Protein AF-A0AAV9NRH3-F1 (afdb_monomer)

Sequence (395 aa):
MTDCVTSPRISIEVETTGNYTDRILYLYDQIPALWTMLTPRFRRDDIIHQTWYDGLRNPERGVWEHVMIFQYVDMRNANESHEQNASTQETTISIGILYMENAPEYNLTMSEIDSQDWIFGIGRASQAYYSKVECDIRRNRPEDNNLWEAYPQIRTNCNLAREMDAYWSVTAIVPADGSGEKFAINMPSSEDLLRFYQSYMIAKDTYYPLPSTKQTSVRLSTVELSIAFIVVCGLILLVVIYGLLHWVLMRWKYRESLQSIPGTKVDWVLQSIQESRTVSTTQVESQNQLETRIFPLAQVLESRRELWLGANYTAKQNAIAEAFGRVYSANPTSVNEKTPNTEAVDQGAQNTELSISASQAEQPGPGGTSSHPPSEERQQPSKSKPAVSVSIPDI

Solvent-accessible surface area (backbone atoms only — not comparable to full-atom values): 24918 Å² total; per-residue (Å²): 108,78,49,72,51,68,40,70,84,40,79,48,87,42,53,28,59,48,38,72,86,45,89,87,54,28,66,45,56,21,26,51,53,62,58,70,74,44,59,76,89,73,74,46,94,82,45,53,77,39,73,30,73,43,47,41,74,34,77,93,77,42,21,26,53,35,34,41,36,26,35,34,36,43,44,56,64,77,84,66,76,74,73,73,64,70,46,73,45,66,37,39,39,38,44,37,38,41,40,35,27,46,27,32,28,40,89,72,59,85,89,56,65,88,61,85,80,72,64,47,15,66,40,58,31,79,42,31,37,36,22,29,30,36,34,43,33,64,44,76,46,73,71,72,93,51,92,82,46,53,81,85,67,43,88,66,83,75,54,60,18,48,54,50,38,70,73,65,31,48,64,78,68,56,68,91,77,71,77,76,67,84,73,80,80,80,74,73,49,23,64,51,53,52,49,49,50,53,52,51,52,50,52,55,47,63,69,48,88,64,89,72,91,70,88,78,85,71,85,64,81,64,70,73,73,45,67,65,56,55,53,51,55,50,51,54,50,50,52,52,50,50,51,50,51,51,50,52,50,49,52,61,77,40,45,75,72,51,67,77,49,64,88,44,77,64,45,49,51,52,50,50,54,55,56,55,56,63,54,61,75,76,44,76,86,65,76,83,78,75,90,85,75,69,81,70,60,62,64,58,55,57,60,54,52,58,59,55,56,55,55,54,55,52,55,53,51,52,54,50,54,51,57,56,52,60,74,77,61,80,71,81,81,82,79,90,75,86,84,79,91,82,85,89,84,81,89,82,89,78,88,85,81,88,83,89,82,90,79,90,82,81,86,81,85,81,90,82,79,94,75,90,82,80,93,77,88,79,82,80,81,90,77,84,83,82,87,82,86,83,84,80,80,93,128

Secondary structure (DSSP, 8-state):
--EEEE---EE---EEE-----SSSHHHHH-THHHHHS-GGG-STTSEEEEEEEEEEETTTTEEEEEEEEEEEEE--GGGSS--S--EEEEEEEEEEEEEEEEEBP---GGGTT-TT--B-EEE-SEEEEEEEEEEEEEEPPS---TTPPTTS-SS---HHHHHHHHH-HHHHS-TT---------PPPHHHHHHHHHHHHHHHHHHS------------------HHHHHHHHHHHHHHHHHHHHHHHHHHHTHHHHTTS--SHHHHHHHHHHHHHHHTTT-SSSTTS-SSSSTTHHHHHHHHHHHHHHHHHHHHHHHHHHHHHHHS---PPPP-------------------------------------------PPP--PPPP---PPPP-

Radius of gyration: 39.51 Å; Cα contacts (8 Å, |Δi|>4): 387; chains: 1; bounding box: 75×74×140 Å

Structure (mmCIF, N/CA/C/O backbone):
data_AF-A0AAV9NRH3-F1
#
_entry.id   AF-A0AAV9NRH3-F1
#
loop_
_atom_site.group_PDB
_atom_site.id
_atom_site.type_symbol
_atom_site.label_atom_id
_atom_site.label_alt_id
_atom_site.label_comp_id
_atom_site.label_asym_id
_atom_site.label_entity_id
_atom_site.label_seq_id
_atom_site.pdbx_PDB_ins_code
_atom_site.Cartn_x
_atom_site.Cartn_y
_atom_site.Cartn_z
_atom_site.occupancy
_atom_site.B_iso_or_equiv
_atom_site.auth_seq_id
_atom_site.auth_comp_id
_atom_site.auth_asym_id
_atom_site.auth_atom_id
_atom_site.pdbx_PDB_model_num
ATOM 1 N N . MET A 1 1 ? -18.155 1.350 1.332 1.00 70.25 1 MET A N 1
ATOM 2 C CA . MET A 1 1 ? -17.339 0.410 0.542 1.00 70.25 1 MET A CA 1
ATOM 3 C C . MET A 1 1 ? -18.224 -0.791 0.339 1.00 70.25 1 MET A C 1
ATOM 5 O O . MET A 1 1 ? -18.595 -1.399 1.335 1.00 70.25 1 MET A O 1
ATOM 9 N N . THR A 1 2 ? -18.740 -0.962 -0.872 1.00 72.38 2 THR A N 1
ATOM 10 C CA . THR A 1 2 ? -19.860 -1.882 -1.111 1.00 72.38 2 THR A CA 1
ATOM 11 C C . THR A 1 2 ? -19.379 -3.202 -1.674 1.00 72.38 2 THR A C 1
ATOM 13 O O . THR A 1 2 ? -19.788 -4.226 -1.145 1.00 72.38 2 THR A O 1
ATOM 16 N N . ASP A 1 3 ? -18.430 -3.171 -2.611 1.00 90.06 3 ASP A N 1
ATOM 17 C CA . ASP A 1 3 ? -17.887 -4.368 -3.246 1.00 90.06 3 ASP A CA 1
ATOM 18 C C . ASP A 1 3 ? -16.380 -4.207 -3.454 1.00 90.06 3 ASP A C 1
ATOM 20 O O . ASP A 1 3 ? -15.925 -3.195 -3.985 1.00 90.06 3 ASP A O 1
ATOM 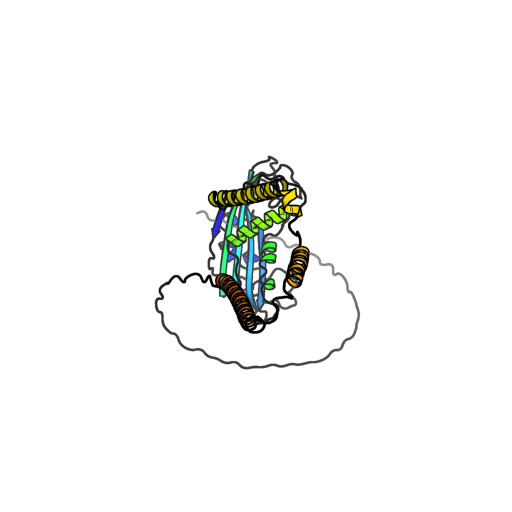24 N N . CYS A 1 4 ? -15.606 -5.189 -2.992 1.00 95.12 4 CYS A N 1
ATOM 25 C CA . CYS A 1 4 ? -14.161 -5.255 -3.176 1.00 95.12 4 CYS A CA 1
ATOM 26 C C . CYS A 1 4 ? -13.781 -6.618 -3.745 1.00 95.12 4 CYS A C 1
ATOM 28 O O . CYS A 1 4 ? -14.213 -7.649 -3.230 1.00 95.12 4 CYS A O 1
ATOM 30 N N . VAL A 1 5 ? -12.935 -6.616 -4.768 1.00 96.69 5 VAL A N 1
ATOM 31 C CA . VAL A 1 5 ? -12.349 -7.808 -5.376 1.00 96.69 5 VAL A CA 1
ATOM 32 C C . VAL A 1 5 ? -10.863 -7.812 -5.055 1.00 96.69 5 VAL A C 1
ATOM 34 O O . VAL A 1 5 ? -10.118 -6.934 -5.489 1.00 96.69 5 VAL A O 1
ATOM 37 N N . THR A 1 6 ? -10.432 -8.795 -4.274 1.00 96.12 6 THR A N 1
ATOM 38 C CA . THR A 1 6 ? -9.026 -9.021 -3.941 1.00 96.12 6 THR A CA 1
ATOM 39 C C . THR A 1 6 ? -8.412 -10.028 -4.908 1.00 96.12 6 THR A C 1
ATOM 41 O O . THR A 1 6 ? -9.061 -10.994 -5.312 1.00 96.12 6 THR A O 1
ATOM 44 N N . SER A 1 7 ? -7.153 -9.819 -5.287 1.00 95.94 7 SER A N 1
ATOM 45 C CA . SER A 1 7 ? -6.359 -10.842 -5.963 1.00 95.94 7 SER A CA 1
ATOM 46 C C . SER A 1 7 ? -5.451 -11.534 -4.950 1.00 95.94 7 SER A C 1
ATOM 48 O O . SER A 1 7 ? -4.848 -10.850 -4.119 1.00 95.94 7 SER A O 1
ATOM 50 N N . PRO A 1 8 ? -5.265 -12.863 -5.034 1.00 95.50 8 PRO A N 1
ATOM 51 C CA . PRO A 1 8 ? -4.170 -13.496 -4.316 1.00 95.50 8 PRO A CA 1
ATOM 52 C C . PRO A 1 8 ? -2.827 -12.939 -4.813 1.00 95.50 8 PRO A C 1
ATOM 54 O O . PRO A 1 8 ? -2.765 -12.182 -5.789 1.00 95.50 8 PRO A O 1
ATOM 57 N N . ARG A 1 9 ? -1.741 -13.350 -4.158 1.00 95.75 9 ARG A N 1
ATOM 58 C CA . ARG A 1 9 ? -0.387 -13.113 -4.659 1.00 95.75 9 ARG A CA 1
ATOM 59 C C . ARG A 1 9 ? -0.205 -13.870 -5.975 1.00 95.75 9 ARG A C 1
ATOM 61 O O . ARG A 1 9 ? -0.272 -15.098 -5.994 1.00 95.75 9 ARG A O 1
ATOM 68 N N . ILE A 1 10 ? 0.031 -13.141 -7.059 1.00 97.12 10 ILE A N 1
ATOM 69 C CA . ILE A 1 10 ? 0.198 -13.690 -8.407 1.00 97.12 10 ILE A CA 1
ATOM 70 C C . ILE A 1 10 ? 1.646 -13.471 -8.839 1.00 97.12 10 ILE A C 1
ATOM 72 O O . ILE A 1 10 ? 2.161 -12.359 -8.743 1.00 97.12 10 ILE A O 1
ATOM 76 N N . SER A 1 11 ? 2.312 -14.533 -9.294 1.00 97.31 11 SER A N 1
ATOM 77 C CA . SER A 1 11 ? 3.641 -14.423 -9.902 1.00 97.31 11 SER A CA 1
ATOM 78 C C . SER A 1 11 ? 3.524 -13.854 -11.313 1.00 97.31 11 SER A C 1
ATOM 80 O O . SER A 1 11 ? 2.602 -14.201 -12.052 1.00 97.31 11 SER A O 1
ATOM 82 N N . ILE A 1 12 ? 4.445 -12.965 -11.671 1.00 97.69 12 ILE A N 1
ATOM 83 C CA . ILE A 1 12 ? 4.476 -12.296 -12.969 1.00 97.69 12 ILE A CA 1
ATOM 84 C C . ILE A 1 12 ? 5.923 -12.176 -13.443 1.00 97.69 12 ILE A C 1
ATOM 86 O O . ILE A 1 12 ? 6.841 -12.018 -12.641 1.00 97.69 12 ILE A O 1
ATOM 90 N N . GLU A 1 13 ? 6.134 -12.251 -14.753 1.00 98.12 13 GLU A N 1
ATOM 91 C CA . GLU A 1 13 ? 7.421 -11.906 -15.350 1.00 98.12 13 GLU A CA 1
ATOM 92 C C . GLU A 1 13 ? 7.475 -10.397 -15.572 1.00 98.12 13 GLU A C 1
ATOM 94 O O . GLU A 1 13 ? 6.579 -9.827 -16.197 1.00 98.12 13 GLU A O 1
ATOM 99 N N . VAL A 1 14 ? 8.515 -9.746 -15.052 1.00 98.00 14 VAL A N 1
ATOM 100 C CA . VAL A 1 14 ? 8.681 -8.298 -15.184 1.00 98.00 14 VAL A CA 1
ATOM 101 C C . VAL A 1 14 ? 9.993 -7.989 -15.875 1.00 98.00 14 VAL A C 1
ATOM 103 O O . VAL A 1 14 ? 11.062 -8.412 -15.434 1.00 98.00 14 VAL A O 1
ATOM 106 N N . GLU A 1 15 ? 9.887 -7.225 -16.954 1.00 97.94 15 GLU A N 1
ATOM 107 C CA . GLU A 1 15 ? 11.004 -6.653 -17.687 1.00 97.94 15 GLU A CA 1
ATOM 108 C C . GLU A 1 15 ? 10.935 -5.131 -17.571 1.00 97.94 15 GLU A C 1
ATOM 110 O O . GLU A 1 15 ? 9.893 -4.520 -17.829 1.00 97.94 15 GLU A O 1
ATOM 115 N N . THR A 1 16 ? 12.037 -4.536 -17.129 1.00 96.50 16 THR A N 1
ATOM 116 C CA . THR A 1 16 ? 12.234 -3.098 -17.045 1.00 96.50 16 THR A CA 1
ATOM 117 C C . THR A 1 16 ? 12.819 -2.605 -18.368 1.00 96.50 16 THR A C 1
ATOM 119 O O . THR A 1 16 ? 13.763 -3.184 -18.909 1.00 96.50 16 THR A O 1
ATOM 122 N N . THR A 1 17 ? 12.248 -1.545 -18.930 1.00 94.94 17 THR A N 1
ATOM 123 C CA . THR A 1 17 ? 12.582 -1.059 -20.282 1.00 94.94 17 THR A CA 1
ATOM 124 C C . THR A 1 17 ? 13.660 0.017 -20.286 1.00 94.94 17 THR A C 1
ATOM 126 O O . THR A 1 17 ? 14.211 0.311 -21.345 1.00 94.94 17 THR A O 1
ATOM 129 N N . GLY A 1 18 ? 13.915 0.652 -19.136 1.00 87.44 18 GLY A N 1
ATOM 130 C CA . GLY A 1 18 ? 14.718 1.874 -19.051 1.00 87.44 18 GLY A CA 1
ATOM 131 C C . GLY A 1 18 ? 14.172 3.024 -19.910 1.00 87.44 18 GLY A C 1
ATOM 132 O O . GLY A 1 18 ? 14.940 3.880 -20.336 1.00 87.44 18 GLY A O 1
ATOM 133 N N . ASN A 1 19 ? 12.874 3.028 -20.235 1.00 89.44 19 ASN A N 1
ATOM 134 C CA . ASN A 1 19 ? 12.258 4.125 -20.973 1.00 89.44 19 ASN A CA 1
ATOM 135 C C . ASN A 1 19 ? 11.773 5.222 -20.012 1.00 89.44 19 ASN A C 1
ATOM 137 O O . ASN A 1 19 ? 11.006 4.946 -19.094 1.00 89.44 19 ASN A O 1
ATOM 141 N N . TYR A 1 20 ? 12.185 6.469 -20.252 1.00 84.44 20 TYR A N 1
ATOM 142 C CA . TYR A 1 20 ? 11.924 7.622 -19.375 1.00 84.44 20 TYR A CA 1
ATOM 143 C C . TYR A 1 20 ? 11.203 8.768 -20.098 1.00 84.44 20 TYR A C 1
ATOM 145 O O . TYR A 1 20 ? 11.418 9.943 -19.799 1.00 84.44 20 TYR A O 1
ATOM 153 N N . THR A 1 21 ? 10.411 8.440 -21.119 1.00 81.31 21 THR A N 1
ATOM 154 C CA . THR A 1 21 ? 9.789 9.428 -22.006 1.00 81.31 21 THR A CA 1
ATOM 155 C C . THR A 1 21 ? 8.721 10.285 -21.334 1.00 81.31 21 THR A C 1
ATOM 157 O O . THR A 1 21 ? 8.675 11.489 -21.596 1.00 81.31 21 THR A O 1
ATOM 160 N N . ASP A 1 22 ? 7.877 9.704 -20.480 1.00 75.44 22 ASP A N 1
ATOM 161 C CA . ASP A 1 22 ? 6.809 10.429 -19.791 1.00 75.44 22 ASP A CA 1
ATOM 162 C C . ASP A 1 22 ? 7.215 10.801 -18.360 1.00 75.44 22 ASP A C 1
ATOM 164 O O . ASP A 1 22 ? 7.543 9.936 -17.558 1.00 75.44 22 ASP A O 1
ATOM 168 N N . ARG A 1 23 ? 7.151 12.090 -18.005 1.00 70.56 23 ARG A N 1
ATOM 169 C CA . ARG A 1 23 ? 7.453 12.575 -16.645 1.00 70.56 23 ARG A CA 1
ATOM 170 C C . ARG A 1 23 ? 6.343 12.300 -15.632 1.00 70.56 23 ARG A C 1
ATOM 172 O O . ARG A 1 23 ? 6.597 12.361 -14.435 1.00 70.56 23 ARG A O 1
ATOM 179 N N . ILE A 1 24 ? 5.111 12.060 -16.077 1.00 68.75 24 ILE A N 1
ATOM 180 C CA . ILE A 1 24 ? 3.952 11.890 -15.189 1.00 68.75 24 ILE A CA 1
ATOM 181 C C . ILE A 1 24 ? 3.741 10.406 -14.870 1.00 68.75 24 ILE A C 1
ATOM 183 O O . ILE A 1 24 ? 3.451 10.060 -13.727 1.00 68.75 24 ILE A O 1
ATOM 187 N N . LEU A 1 25 ? 3.935 9.530 -15.859 1.00 75.94 25 LEU A N 1
ATOM 188 C CA . LEU A 1 25 ? 3.747 8.078 -15.747 1.00 75.94 25 LEU A CA 1
ATOM 189 C C . LEU A 1 25 ? 5.059 7.292 -15.905 1.00 75.94 25 LEU A C 1
ATOM 191 O O . LEU A 1 25 ? 5.037 6.125 -16.286 1.00 75.94 25 LEU A O 1
ATOM 195 N N . TYR A 1 26 ? 6.201 7.901 -15.573 1.00 81.81 26 TYR A N 1
ATOM 196 C CA . TYR A 1 26 ? 7.543 7.348 -15.809 1.00 81.81 26 TYR A CA 1
ATOM 197 C C . TYR A 1 26 ? 7.732 5.901 -15.322 1.00 81.81 26 TYR A C 1
ATOM 199 O O . TYR A 1 26 ? 8.426 5.122 -15.972 1.00 81.81 26 TYR A O 1
ATOM 207 N N . LEU A 1 27 ? 7.102 5.498 -14.211 1.00 91.38 27 LEU A N 1
ATOM 208 C CA . LEU A 1 27 ? 7.184 4.116 -13.722 1.00 91.38 27 LEU A CA 1
ATOM 209 C C . LEU A 1 27 ? 6.464 3.111 -14.628 1.00 91.38 27 LEU A C 1
ATOM 211 O O . LEU A 1 27 ? 6.911 1.974 -14.738 1.00 91.38 27 LEU A O 1
ATOM 215 N N . TYR A 1 28 ? 5.378 3.507 -15.285 1.00 93.12 28 TYR A N 1
ATOM 216 C CA . TYR A 1 28 ? 4.648 2.644 -16.210 1.00 93.12 28 TYR A CA 1
ATOM 217 C C . TYR A 1 28 ? 5.392 2.444 -17.535 1.00 93.12 28 TYR A C 1
ATOM 219 O O . TYR A 1 28 ? 5.326 1.356 -18.107 1.00 93.12 28 TYR A O 1
ATOM 227 N N . ASP A 1 29 ? 6.121 3.465 -17.994 1.00 91.56 29 ASP A N 1
ATOM 228 C CA . ASP A 1 29 ? 7.022 3.362 -19.148 1.00 91.56 29 ASP A CA 1
ATOM 229 C C . ASP A 1 29 ? 8.205 2.443 -18.826 1.00 91.56 29 ASP A C 1
ATOM 231 O O . ASP A 1 29 ? 8.520 1.545 -19.612 1.00 91.56 29 ASP A O 1
ATOM 235 N N . GLN A 1 30 ? 8.815 2.623 -17.646 1.00 92.88 30 GLN A N 1
ATOM 236 C CA . GLN A 1 30 ? 9.914 1.787 -17.155 1.00 92.88 30 GLN A CA 1
ATOM 237 C C . GLN A 1 30 ? 9.476 0.345 -16.906 1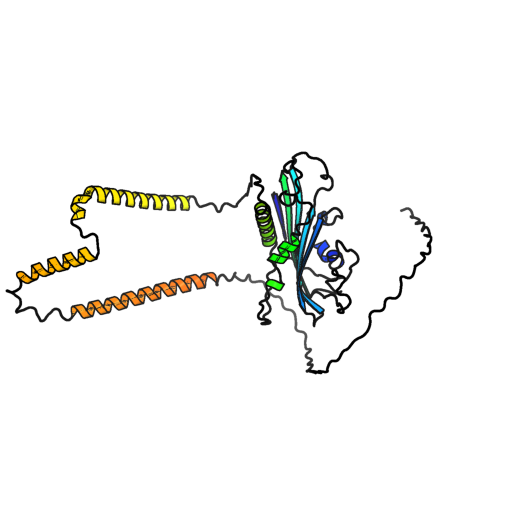.00 92.88 30 GLN A C 1
ATOM 239 O O . GLN A 1 30 ? 10.261 -0.569 -17.138 1.00 92.88 30 GLN A O 1
ATOM 244 N N . ILE A 1 31 ? 8.248 0.132 -16.427 1.00 96.31 31 ILE A N 1
ATOM 245 C CA . ILE A 1 31 ? 7.728 -1.175 -16.015 1.00 96.31 31 ILE A CA 1
ATOM 246 C C . ILE A 1 31 ? 6.344 -1.395 -16.642 1.00 96.31 31 ILE A C 1
ATOM 248 O O . ILE A 1 31 ? 5.315 -1.234 -15.972 1.00 96.31 31 ILE A O 1
ATOM 252 N N . PRO A 1 32 ? 6.280 -1.848 -17.908 1.00 96.19 32 PRO A N 1
ATOM 253 C CA . PRO A 1 32 ? 5.013 -2.084 -18.602 1.00 96.19 32 PRO A CA 1
ATOM 254 C C . PRO A 1 32 ? 4.092 -3.079 -17.881 1.00 96.19 32 PRO A C 1
ATOM 256 O O . PRO A 1 32 ? 2.868 -3.017 -18.016 1.00 96.19 32 PRO A O 1
ATOM 259 N N . ALA A 1 33 ? 4.655 -3.975 -17.062 1.00 96.62 33 ALA A N 1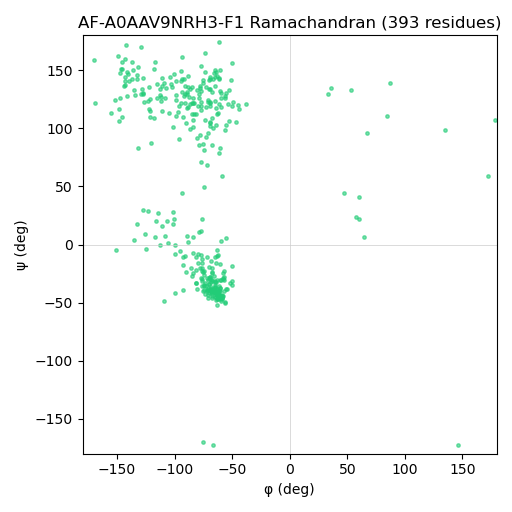
ATOM 260 C CA . ALA A 1 33 ? 3.890 -4.900 -16.232 1.00 96.62 33 ALA A CA 1
ATOM 261 C C . ALA A 1 33 ? 2.906 -4.184 -15.282 1.00 96.62 33 ALA A C 1
ATOM 263 O O . ALA A 1 33 ? 1.832 -4.728 -15.010 1.00 96.62 33 ALA A O 1
ATOM 264 N N . LEU A 1 34 ? 3.183 -2.945 -14.853 1.00 96.06 34 LEU A N 1
ATOM 265 C CA . LEU A 1 34 ? 2.260 -2.153 -14.029 1.00 96.06 34 LEU A CA 1
ATOM 266 C C . LEU A 1 34 ? 0.920 -1.884 -14.730 1.00 96.06 34 LEU A C 1
ATOM 268 O O . LEU A 1 34 ? -0.115 -1.817 -14.061 1.00 96.06 34 LEU A O 1
ATOM 272 N N . TRP A 1 35 ? 0.899 -1.787 -16.065 1.00 95.25 35 TRP A N 1
ATOM 273 C CA . TRP A 1 35 ? -0.349 -1.699 -16.829 1.00 95.25 35 TRP A CA 1
ATOM 274 C C . TRP A 1 35 ? -1.127 -3.009 -16.805 1.00 95.25 35 TRP A C 1
ATOM 276 O O . TRP A 1 35 ? -2.355 -3.006 -16.720 1.00 95.25 35 TRP A O 1
ATOM 286 N N . THR A 1 36 ? -0.423 -4.139 -16.867 1.00 94.81 36 THR A N 1
ATOM 287 C CA . THR A 1 36 ? -1.050 -5.468 -16.895 1.00 94.81 36 THR A CA 1
ATOM 288 C C . THR A 1 36 ? -1.748 -5.804 -15.579 1.00 94.81 36 THR A C 1
ATOM 290 O O . THR A 1 36 ? -2.795 -6.451 -15.597 1.00 94.81 36 THR A O 1
ATOM 293 N N . MET A 1 37 ? -1.236 -5.281 -14.459 1.00 95.06 37 MET A N 1
ATOM 294 C CA . MET A 1 37 ? -1.850 -5.412 -13.136 1.00 95.06 37 MET A CA 1
ATOM 295 C C . MET A 1 37 ? -3.210 -4.716 -13.055 1.00 95.06 37 MET A C 1
ATOM 297 O O . MET A 1 37 ? -4.108 -5.187 -12.357 1.00 95.06 37 MET A O 1
ATOM 301 N N . LEU A 1 38 ? -3.399 -3.616 -13.783 1.00 94.88 38 LEU A N 1
ATOM 302 C CA . LEU A 1 38 ? -4.649 -2.867 -13.787 1.00 94.88 38 LEU A CA 1
ATOM 303 C C . LEU A 1 38 ? -5.704 -3.549 -14.660 1.00 94.88 38 LEU A C 1
ATOM 305 O O . LEU A 1 38 ? -5.435 -3.939 -15.800 1.00 94.88 38 LEU A O 1
ATOM 309 N N . THR A 1 39 ? -6.935 -3.646 -14.152 1.00 95.06 39 THR A N 1
ATOM 310 C CA . THR A 1 39 ? -8.087 -4.015 -14.990 1.00 95.06 39 THR A CA 1
ATOM 311 C C . THR A 1 39 ? -8.260 -2.961 -16.092 1.00 95.06 39 THR A C 1
ATOM 313 O O . THR A 1 39 ? -8.050 -1.781 -15.811 1.00 95.06 39 THR A O 1
ATOM 316 N N . PRO A 1 40 ? -8.660 -3.322 -17.330 1.00 94.50 40 PRO A N 1
ATOM 317 C CA . PRO A 1 40 ? -8.714 -2.384 -18.457 1.00 94.50 40 PRO A CA 1
ATOM 318 C C . PRO A 1 40 ? -9.447 -1.061 -18.188 1.00 94.50 40 PRO A C 1
ATOM 320 O O . PRO A 1 40 ? -9.038 -0.028 -18.709 1.00 94.50 40 PRO A O 1
ATOM 323 N N . ARG A 1 41 ? -10.471 -1.057 -17.320 1.00 91.75 41 ARG A N 1
ATOM 324 C CA . ARG A 1 41 ? -11.189 0.166 -16.907 1.00 91.75 41 ARG A CA 1
ATOM 325 C C . ARG A 1 41 ? -10.287 1.238 -16.277 1.00 91.75 41 ARG A C 1
ATOM 327 O O . ARG A 1 41 ? -10.576 2.419 -16.427 1.00 91.75 41 ARG A O 1
ATOM 334 N N . PHE A 1 42 ? -9.195 0.825 -15.631 1.00 90.81 42 PHE A N 1
ATOM 335 C CA . PHE A 1 42 ? -8.232 1.688 -14.944 1.00 90.81 42 PHE A CA 1
ATOM 336 C C . PHE A 1 42 ? -7.093 2.200 -15.841 1.00 90.81 42 PHE A C 1
ATOM 338 O O . PHE A 1 42 ? -6.199 2.868 -15.340 1.00 90.81 42 PHE A O 1
ATOM 345 N N . ARG A 1 43 ? -7.079 1.877 -17.141 1.00 90.50 43 ARG A N 1
ATOM 346 C CA . ARG A 1 43 ? -5.990 2.236 -18.075 1.00 90.50 43 ARG A CA 1
ATOM 347 C C . ARG A 1 43 ? -6.326 3.431 -18.972 1.00 90.50 43 ARG A C 1
ATOM 349 O O . ARG A 1 43 ? -5.899 3.475 -20.119 1.00 90.50 43 ARG A O 1
ATOM 356 N N . ARG A 1 44 ? -7.188 4.329 -18.503 1.00 85.69 44 ARG A N 1
ATOM 357 C CA . ARG A 1 44 ? -7.641 5.496 -19.268 1.00 85.69 44 ARG A CA 1
ATOM 358 C C . ARG A 1 44 ? -6.868 6.731 -18.817 1.00 85.69 44 ARG A C 1
ATOM 360 O O . ARG A 1 44 ? -6.576 6.863 -17.634 1.00 85.69 44 ARG A O 1
ATOM 367 N N . ASP A 1 45 ? -6.608 7.646 -19.744 1.00 75.56 45 ASP A N 1
ATOM 368 C CA . ASP A 1 45 ? -5.800 8.848 -19.492 1.00 75.56 45 ASP A CA 1
ATOM 369 C C . ASP A 1 45 ? -6.480 9.863 -18.548 1.00 75.56 45 ASP A C 1
ATOM 371 O O . ASP A 1 45 ? -5.835 10.774 -18.037 1.00 75.56 45 ASP A O 1
ATOM 375 N N . ASP A 1 46 ? -7.788 9.722 -18.300 1.00 77.62 46 ASP A N 1
ATOM 376 C CA . ASP A 1 46 ? -8.579 10.588 -17.414 1.00 77.62 46 ASP A CA 1
ATOM 377 C C . ASP A 1 46 ? -8.505 10.189 -15.929 1.00 77.62 46 ASP A C 1
ATOM 379 O O . ASP A 1 46 ? -9.226 10.737 -15.091 1.00 77.62 46 ASP A O 1
ATOM 383 N N . ILE A 1 47 ? -7.653 9.221 -15.592 1.00 82.56 47 ILE A N 1
ATOM 384 C CA . ILE A 1 47 ? -7.583 8.597 -14.273 1.00 82.56 47 ILE A CA 1
ATOM 385 C C . ILE A 1 47 ? -6.374 9.118 -13.498 1.00 82.56 47 ILE A C 1
ATOM 387 O O . ILE A 1 47 ? -5.302 9.364 -14.043 1.00 82.56 47 ILE A O 1
ATOM 391 N N . ILE A 1 48 ? -6.538 9.274 -12.184 1.00 83.00 48 ILE A N 1
ATOM 392 C CA . ILE A 1 48 ? -5.435 9.672 -11.311 1.00 83.00 48 ILE A CA 1
ATOM 393 C C . ILE A 1 48 ? -4.631 8.426 -10.950 1.00 83.00 48 ILE A C 1
ATOM 395 O O . ILE A 1 48 ? -5.109 7.569 -10.203 1.00 83.00 48 ILE A O 1
ATOM 399 N N . HIS A 1 49 ? -3.401 8.363 -11.450 1.00 88.44 49 HIS A N 1
ATOM 400 C CA . HIS A 1 49 ? -2.417 7.348 -11.098 1.00 88.44 49 HIS A CA 1
ATOM 401 C C . HIS A 1 49 ? -1.451 7.899 -10.051 1.00 88.44 49 HIS A C 1
ATOM 403 O O . HIS A 1 49 ? -0.876 8.973 -10.213 1.00 88.44 49 HIS A O 1
ATOM 409 N N . GLN A 1 50 ? -1.268 7.156 -8.966 1.00 90.44 50 GLN A N 1
ATOM 410 C CA . GLN A 1 50 ? -0.253 7.418 -7.958 1.00 90.44 50 GLN A CA 1
ATOM 411 C C . GLN A 1 50 ? 0.611 6.178 -7.823 1.00 90.44 50 GLN A C 1
ATOM 413 O O . GLN A 1 50 ? 0.115 5.091 -7.527 1.00 90.44 50 GLN A O 1
ATOM 418 N N . THR A 1 51 ? 1.908 6.349 -8.009 1.00 91.69 51 THR A N 1
ATOM 419 C CA . THR A 1 51 ? 2.891 5.287 -7.828 1.00 91.69 51 THR A CA 1
ATOM 420 C C . THR A 1 51 ? 3.984 5.768 -6.899 1.00 91.69 51 THR A C 1
ATOM 422 O O . THR A 1 51 ? 4.366 6.937 -6.934 1.00 91.69 51 THR A O 1
ATOM 425 N N . TRP A 1 52 ? 4.473 4.871 -6.058 1.00 92.75 52 TRP A N 1
ATOM 426 C CA . TRP A 1 52 ? 5.620 5.117 -5.199 1.00 92.75 52 TRP A CA 1
ATOM 427 C C . TRP A 1 52 ? 6.417 3.830 -5.045 1.00 92.75 52 TRP A C 1
ATOM 429 O O . TRP A 1 52 ? 5.871 2.751 -5.267 1.00 92.75 52 TRP A O 1
ATOM 439 N N . TYR A 1 53 ? 7.694 3.931 -4.706 1.00 92.88 53 TYR A N 1
ATOM 440 C CA . TYR A 1 53 ? 8.568 2.776 -4.582 1.00 92.88 53 TYR A CA 1
ATOM 441 C C . TYR A 1 53 ? 9.596 2.982 -3.471 1.00 92.88 53 TYR A C 1
ATOM 443 O O . TYR A 1 53 ? 10.028 4.108 -3.229 1.00 92.88 53 TYR A O 1
ATOM 451 N N . ASP A 1 54 ? 10.014 1.876 -2.869 1.00 91.50 54 ASP A N 1
ATOM 452 C CA . ASP A 1 54 ? 11.158 1.784 -1.964 1.00 91.50 54 ASP A CA 1
ATOM 453 C C . ASP A 1 54 ? 11.813 0.416 -2.144 1.00 91.50 54 ASP A C 1
ATOM 455 O O . ASP A 1 54 ? 11.173 -0.572 -2.528 1.00 91.50 54 ASP A O 1
ATOM 459 N N . GLY A 1 55 ? 13.114 0.350 -1.900 1.00 91.38 55 GLY A N 1
ATOM 460 C CA . GLY A 1 55 ? 13.872 -0.858 -2.158 1.00 91.38 55 GLY A CA 1
ATOM 461 C C . GLY A 1 55 ? 15.286 -0.838 -1.608 1.00 91.38 55 GLY A C 1
ATOM 462 O O . GLY A 1 55 ? 15.890 0.207 -1.375 1.00 91.38 55 GLY A O 1
ATOM 463 N N . LEU A 1 56 ? 15.824 -2.040 -1.442 1.00 90.50 56 LEU A N 1
ATOM 464 C CA . LEU A 1 56 ? 17.215 -2.273 -1.102 1.00 90.50 56 LEU A CA 1
ATOM 465 C C . LEU A 1 56 ? 18.051 -2.306 -2.384 1.00 90.50 56 LEU A C 1
ATOM 467 O O . LEU A 1 56 ? 17.822 -3.130 -3.273 1.00 90.50 56 LEU A O 1
ATOM 471 N N . ARG A 1 57 ? 19.027 -1.405 -2.470 1.00 90.19 57 ARG A N 1
ATOM 472 C CA . ARG A 1 57 ? 19.949 -1.293 -3.606 1.00 90.19 57 ARG A CA 1
ATOM 473 C C . ARG A 1 57 ? 21.197 -2.128 -3.362 1.00 90.19 57 ARG A C 1
ATOM 475 O O . ARG A 1 57 ? 21.726 -2.134 -2.253 1.00 90.19 57 ARG A O 1
ATOM 482 N N . ASN A 1 58 ? 21.710 -2.746 -4.419 1.00 90.88 58 ASN A N 1
ATOM 483 C CA . ASN A 1 58 ? 23.026 -3.368 -4.463 1.00 90.88 58 ASN A CA 1
ATOM 484 C C . ASN A 1 58 ? 23.856 -2.700 -5.578 1.00 90.88 58 ASN A C 1
ATOM 486 O O . ASN A 1 58 ? 23.862 -3.179 -6.718 1.00 90.88 58 ASN A O 1
ATOM 490 N N . PRO A 1 59 ? 24.560 -1.593 -5.261 1.00 88.25 59 PRO A N 1
ATOM 491 C CA . PRO A 1 59 ? 25.287 -0.806 -6.256 1.00 88.25 59 PRO A CA 1
ATOM 492 C C . PRO A 1 59 ? 26.421 -1.576 -6.938 1.00 88.25 59 PRO A C 1
ATOM 494 O O . PRO A 1 59 ? 26.714 -1.327 -8.101 1.00 88.25 59 PRO A O 1
ATOM 497 N N . GLU A 1 60 ? 27.048 -2.531 -6.241 1.00 90.44 60 GLU A N 1
ATOM 498 C CA . GLU A 1 60 ? 28.132 -3.352 -6.799 1.00 90.44 60 GLU A CA 1
ATOM 499 C C . GLU A 1 60 ? 27.638 -4.240 -7.943 1.00 90.44 60 GLU A C 1
ATOM 501 O O . GLU A 1 60 ? 28.340 -4.449 -8.932 1.00 90.44 60 GLU A O 1
ATOM 506 N N . ARG A 1 61 ? 26.411 -4.753 -7.811 1.00 92.88 61 ARG A N 1
ATOM 507 C CA . ARG A 1 61 ? 25.756 -5.583 -8.826 1.00 92.88 61 ARG A CA 1
ATOM 508 C C . ARG A 1 61 ? 24.927 -4.767 -9.818 1.00 92.88 61 ARG A C 1
ATOM 510 O O . ARG A 1 61 ? 24.481 -5.338 -10.809 1.00 92.88 61 ARG A O 1
ATOM 517 N N . GLY A 1 62 ? 24.710 -3.476 -9.559 1.00 92.88 62 GLY A N 1
ATOM 518 C CA . GLY A 1 62 ? 23.837 -2.620 -10.363 1.00 92.88 62 GLY A CA 1
ATOM 519 C C . GLY A 1 62 ? 22.394 -3.127 -10.392 1.00 92.88 62 GLY A C 1
ATOM 520 O O . GLY A 1 62 ? 21.765 -3.147 -11.451 1.00 92.88 62 GLY A O 1
ATOM 521 N N . VAL A 1 63 ? 21.882 -3.603 -9.253 1.00 95.25 63 VAL A N 1
ATOM 522 C CA . VAL A 1 63 ? 20.508 -4.110 -9.133 1.00 95.25 63 VAL A CA 1
ATOM 523 C C . VAL A 1 63 ? 19.834 -3.609 -7.863 1.00 95.25 63 VAL A C 1
ATOM 525 O O . VAL A 1 63 ? 20.454 -3.462 -6.813 1.00 95.25 63 VAL A O 1
ATOM 528 N N . TRP A 1 64 ? 18.520 -3.460 -7.937 1.00 93.62 64 TRP A N 1
ATOM 529 C CA . TRP A 1 64 ? 17.636 -3.482 -6.784 1.00 93.62 64 TRP A CA 1
ATOM 530 C C . TRP A 1 64 ? 17.519 -4.925 -6.302 1.00 93.62 64 TRP A C 1
ATOM 532 O O . TRP A 1 64 ? 16.878 -5.748 -6.957 1.00 93.62 64 TRP A O 1
ATOM 542 N N . GLU A 1 65 ? 18.144 -5.251 -5.172 1.00 92.50 65 GLU A N 1
ATOM 543 C CA . GLU A 1 65 ? 18.062 -6.590 -4.582 1.00 92.50 65 GLU A CA 1
ATOM 544 C C . GLU A 1 65 ? 16.603 -6.934 -4.281 1.00 92.50 65 GLU A C 1
ATOM 546 O O . GLU A 1 65 ? 16.106 -7.990 -4.680 1.00 92.50 65 GLU A O 1
ATOM 551 N N . HIS A 1 66 ? 15.891 -5.970 -3.700 1.00 92.62 66 HIS A N 1
ATOM 552 C CA . HIS A 1 66 ? 14.465 -6.044 -3.445 1.00 92.62 66 HIS A CA 1
ATOM 553 C C . HIS A 1 66 ? 13.824 -4.680 -3.638 1.00 92.62 66 HIS A C 1
ATOM 555 O O . HIS A 1 66 ? 14.337 -3.684 -3.138 1.00 92.62 66 HIS A O 1
ATOM 561 N N . VAL A 1 67 ? 12.677 -4.628 -4.302 1.00 94.56 67 VAL A N 1
ATOM 562 C CA . VAL A 1 67 ? 11.927 -3.384 -4.476 1.00 94.56 67 VAL A CA 1
ATOM 563 C C . VAL A 1 67 ? 10.435 -3.651 -4.397 1.00 94.56 67 VAL A C 1
ATOM 565 O O . VAL A 1 67 ? 9.934 -4.639 -4.938 1.00 94.56 67 VAL A O 1
ATOM 568 N N . MET A 1 68 ? 9.728 -2.769 -3.700 1.00 95.75 68 MET A N 1
ATOM 569 C CA . MET A 1 68 ? 8.275 -2.709 -3.692 1.00 95.75 68 MET A CA 1
ATOM 570 C C . MET A 1 68 ? 7.829 -1.448 -4.415 1.00 95.75 68 MET A C 1
ATOM 572 O O . MET A 1 68 ? 8.382 -0.374 -4.210 1.00 95.75 68 MET A O 1
ATOM 576 N N . ILE A 1 69 ? 6.807 -1.585 -5.249 1.00 95.88 69 ILE A N 1
ATOM 577 C CA . ILE A 1 69 ? 6.157 -0.484 -5.945 1.00 95.88 69 ILE A CA 1
ATOM 578 C C . ILE A 1 69 ? 4.690 -0.516 -5.551 1.00 95.88 69 ILE A C 1
ATOM 580 O O . ILE A 1 69 ? 3.969 -1.466 -5.858 1.00 95.88 69 ILE A O 1
ATOM 584 N N . PHE A 1 70 ? 4.245 0.534 -4.879 1.00 95.62 70 PHE A N 1
ATOM 585 C CA . PHE A 1 70 ? 2.859 0.743 -4.500 1.00 95.62 70 PHE A CA 1
ATOM 586 C C . PHE A 1 70 ? 2.152 1.534 -5.588 1.00 95.62 70 PHE A C 1
ATOM 588 O O . PHE A 1 70 ? 2.673 2.519 -6.109 1.00 95.62 70 PHE A O 1
ATOM 595 N N . GLN A 1 71 ? 0.939 1.111 -5.914 1.00 95.12 71 GLN A N 1
ATOM 596 C CA . GLN A 1 71 ? 0.098 1.718 -6.928 1.00 95.12 71 GLN A CA 1
ATOM 597 C C . GLN A 1 71 ? -1.268 2.025 -6.319 1.00 95.12 71 GLN A C 1
ATOM 599 O O . GLN A 1 71 ? -1.909 1.166 -5.717 1.00 95.12 71 GLN A O 1
ATOM 604 N N . TYR A 1 72 ? -1.735 3.251 -6.502 1.00 93.94 72 TYR A N 1
ATOM 605 C CA . TYR A 1 72 ? -3.096 3.662 -6.205 1.00 93.94 72 TYR A CA 1
ATOM 606 C C . TYR A 1 72 ? -3.683 4.342 -7.434 1.00 93.94 72 TYR A C 1
ATOM 608 O O . TYR A 1 72 ? -3.077 5.245 -8.006 1.00 93.94 72 TYR A O 1
ATOM 616 N N . VAL A 1 73 ? -4.867 3.901 -7.835 1.00 92.56 73 VAL A N 1
ATOM 617 C CA . VAL A 1 73 ? -5.578 4.427 -8.993 1.00 92.56 73 VAL A CA 1
ATOM 618 C C . VAL A 1 73 ? -7.000 4.772 -8.578 1.00 92.56 73 VAL A C 1
ATOM 620 O O . VAL A 1 73 ? -7.685 3.946 -7.975 1.00 92.56 73 VAL A O 1
ATOM 623 N N . ASP A 1 74 ? -7.438 5.985 -8.901 1.00 89.19 74 ASP A N 1
ATOM 624 C CA . ASP A 1 74 ? -8.771 6.503 -8.578 1.00 89.19 74 ASP A CA 1
ATOM 625 C C . ASP A 1 74 ? -9.494 6.905 -9.862 1.00 89.19 74 ASP A C 1
ATOM 627 O O . ASP A 1 74 ? -9.142 7.890 -10.519 1.00 89.19 74 ASP A O 1
ATOM 631 N N . MET A 1 75 ? -10.511 6.124 -10.219 1.00 86.25 75 MET A N 1
ATOM 632 C CA . MET A 1 75 ? -11.450 6.468 -11.274 1.00 86.25 75 MET A CA 1
ATOM 633 C C . MET A 1 75 ? -12.533 7.366 -10.695 1.00 86.25 75 MET A C 1
ATOM 635 O O . MET A 1 75 ? -13.504 6.900 -10.088 1.00 86.25 75 MET A O 1
ATOM 639 N N . ARG A 1 76 ? -12.383 8.663 -10.951 1.00 76.19 76 ARG A N 1
ATOM 640 C CA . ARG A 1 76 ? -13.448 9.644 -10.757 1.00 76.19 76 ARG A CA 1
ATOM 641 C C . ARG A 1 76 ? -14.167 9.840 -12.073 1.00 76.19 76 ARG A C 1
ATOM 643 O O . ARG A 1 76 ? -13.545 9.884 -13.131 1.00 76.19 76 ARG A O 1
ATOM 650 N N . ASN A 1 77 ? -15.482 9.973 -12.014 1.00 69.25 77 ASN A N 1
ATOM 651 C CA . ASN A 1 77 ? -16.254 10.293 -13.197 1.00 69.25 77 ASN A CA 1
ATOM 652 C C . ASN A 1 77 ? -15.915 11.740 -13.598 1.00 69.25 77 ASN A C 1
ATOM 654 O O . ASN A 1 77 ? -16.322 12.680 -12.921 1.00 69.25 77 ASN A O 1
ATOM 658 N N . ALA A 1 78 ? -15.121 11.938 -14.657 1.00 61.41 78 ALA A N 1
ATOM 659 C CA . ALA A 1 78 ? -14.641 13.264 -15.077 1.00 61.41 78 ALA A CA 1
ATOM 660 C C . ALA A 1 78 ? -15.789 14.261 -15.360 1.00 61.41 78 ALA A C 1
ATOM 662 O O . ALA A 1 78 ? -15.629 15.481 -15.248 1.00 61.41 78 ALA A O 1
ATOM 663 N N . ASN A 1 79 ? -16.977 13.726 -15.654 1.00 60.94 79 ASN A N 1
ATOM 664 C CA . ASN A 1 79 ? -18.203 14.480 -15.891 1.00 60.94 79 ASN A CA 1
ATOM 665 C C . ASN A 1 79 ? -18.860 15.021 -14.605 1.00 60.94 79 ASN A C 1
ATOM 667 O O . ASN A 1 79 ? -19.710 15.898 -14.698 1.00 60.94 79 ASN A O 1
ATOM 671 N N . GLU A 1 80 ? -18.451 14.582 -13.408 1.00 60.69 80 GLU A N 1
ATOM 672 C CA . GLU A 1 80 ? -18.942 15.119 -12.121 1.00 60.69 80 GLU A CA 1
ATOM 673 C C . GLU A 1 80 ? -18.323 16.479 -11.757 1.00 60.69 80 GLU A C 1
ATOM 675 O O . GLU A 1 80 ? -18.436 16.953 -10.627 1.00 60.69 80 GLU A O 1
ATOM 680 N N . SER A 1 81 ? -17.634 17.133 -12.693 1.00 53.84 81 SER A N 1
ATOM 681 C CA . SER A 1 81 ? -16.799 18.290 -12.390 1.00 53.84 81 SER A CA 1
ATOM 682 C C . SER A 1 81 ? -17.547 19.530 -11.884 1.00 53.84 81 SER A C 1
ATOM 684 O O . SER A 1 81 ? -16.863 20.406 -11.359 1.00 53.84 81 SER A O 1
ATOM 686 N N . HIS A 1 82 ? -18.885 19.626 -11.935 1.00 52.19 82 HIS A N 1
ATOM 687 C CA . HIS A 1 82 ? -19.568 20.869 -11.537 1.00 52.19 82 HIS A CA 1
ATOM 688 C C . HIS A 1 82 ? -20.992 20.796 -10.955 1.00 52.19 82 HIS A C 1
ATOM 690 O O . HIS A 1 82 ? -21.482 21.840 -10.522 1.00 52.19 82 HIS A O 1
ATOM 696 N N . GLU A 1 83 ? -21.669 19.646 -10.879 1.00 50.31 83 GLU A N 1
ATOM 697 C CA . GLU A 1 83 ? -23.036 19.627 -10.329 1.00 50.31 83 GLU A CA 1
ATOM 698 C C . GLU A 1 83 ? -23.049 19.472 -8.801 1.00 50.31 83 GLU A C 1
ATOM 700 O O . GLU A 1 83 ? -22.926 18.384 -8.249 1.00 50.31 83 GLU A O 1
ATOM 705 N N . GLN A 1 84 ? -23.228 20.617 -8.138 1.00 51.56 84 GLN A N 1
ATOM 706 C CA . GLN A 1 84 ? -23.352 20.876 -6.695 1.00 51.56 84 GLN A CA 1
ATOM 707 C C . GLN A 1 84 ? -24.442 20.096 -5.942 1.00 51.56 84 GLN A C 1
ATOM 709 O O . GLN A 1 84 ? -24.647 20.347 -4.762 1.00 51.56 84 GLN A O 1
ATOM 714 N N . ASN A 1 85 ? -25.145 19.155 -6.563 1.00 56.78 85 ASN A N 1
ATOM 715 C CA . ASN A 1 85 ? -26.191 18.435 -5.851 1.00 56.78 85 ASN A CA 1
ATOM 716 C C . ASN A 1 85 ? -25.552 17.385 -4.939 1.00 56.78 85 ASN A C 1
ATOM 718 O O . ASN A 1 85 ? -24.699 16.623 -5.398 1.00 56.78 85 ASN A O 1
ATOM 722 N N . ALA A 1 86 ? -25.996 17.338 -3.675 1.00 57.78 86 ALA A N 1
ATOM 723 C CA . ALA A 1 86 ? -25.660 16.364 -2.627 1.00 57.78 86 ALA A CA 1
ATOM 724 C C . ALA A 1 86 ? -26.005 14.909 -3.021 1.00 57.78 86 ALA A C 1
ATOM 726 O O . ALA A 1 86 ? -26.815 14.223 -2.395 1.00 57.78 86 ALA A O 1
ATOM 727 N N . SER A 1 87 ? -25.417 14.452 -4.117 1.00 64.88 87 SER A N 1
ATOM 728 C CA . SER A 1 87 ? -25.630 13.165 -4.742 1.00 64.88 87 SER A CA 1
ATOM 729 C C . SER A 1 87 ? -24.577 12.180 -4.247 1.00 64.88 87 SER A C 1
ATOM 731 O O . SER A 1 87 ? -23.463 12.535 -3.844 1.00 64.88 87 SER A O 1
ATOM 733 N N . THR A 1 88 ? -24.974 10.914 -4.196 1.00 72.31 88 THR A N 1
ATOM 734 C CA . THR A 1 88 ? -24.066 9.812 -3.904 1.00 72.31 88 THR A CA 1
ATOM 735 C C . THR A 1 88 ? -23.024 9.739 -5.018 1.00 72.31 88 THR A C 1
ATOM 737 O O . THR A 1 88 ? -23.363 9.397 -6.145 1.00 72.31 88 THR A O 1
ATOM 740 N N . GLN A 1 89 ? -21.767 10.047 -4.701 1.00 73.25 89 GLN A N 1
ATOM 741 C CA . GLN A 1 89 ? -20.642 9.838 -5.603 1.00 73.25 89 GLN A CA 1
ATOM 742 C C . GLN A 1 89 ? -20.214 8.376 -5.548 1.00 73.25 89 GLN A C 1
ATOM 744 O O . GLN A 1 89 ? -20.033 7.796 -4.467 1.00 73.25 89 GLN A O 1
ATOM 749 N N . GLU A 1 90 ? -20.027 7.795 -6.723 1.00 80.88 90 GLU A N 1
ATOM 750 C CA . GLU A 1 90 ? -19.437 6.476 -6.890 1.00 80.88 90 GLU A CA 1
ATOM 751 C C . GLU A 1 90 ? -18.008 6.665 -7.403 1.00 80.88 90 GLU A C 1
ATOM 753 O O . GLU A 1 90 ? -17.790 7.151 -8.508 1.00 80.88 90 GLU A O 1
ATOM 758 N N . THR A 1 91 ? -17.017 6.308 -6.587 1.00 84.56 91 THR A N 1
ATOM 759 C CA . THR A 1 91 ? -15.614 6.222 -7.015 1.00 84.56 91 THR A CA 1
ATOM 760 C C . THR A 1 91 ? -15.202 4.764 -7.059 1.00 84.56 91 THR A C 1
ATOM 762 O O . THR A 1 91 ? -15.578 3.966 -6.199 1.00 84.56 91 THR A O 1
ATOM 765 N N . THR A 1 92 ? -14.443 4.409 -8.087 1.00 90.56 92 THR A N 1
ATOM 766 C CA . THR A 1 92 ? -13.837 3.087 -8.214 1.00 90.56 92 THR A CA 1
ATOM 767 C C . THR A 1 92 ? -12.343 3.239 -7.990 1.00 90.56 92 THR A C 1
ATOM 769 O O . THR A 1 92 ? -11.696 4.036 -8.665 1.00 90.56 92 THR A O 1
ATOM 772 N N . ILE A 1 93 ? -11.787 2.473 -7.057 1.00 93.06 93 ILE A N 1
ATOM 773 C CA . ILE A 1 93 ? -10.358 2.522 -6.747 1.00 93.06 93 ILE A CA 1
ATOM 774 C C . ILE A 1 93 ? -9.678 1.186 -7.032 1.00 93.06 93 ILE A C 1
ATOM 776 O O . ILE A 1 93 ? -10.292 0.126 -6.903 1.00 93.06 93 ILE A O 1
ATOM 780 N N . SER A 1 94 ? -8.395 1.240 -7.373 1.00 95.81 94 SER A N 1
ATOM 781 C CA . SER A 1 94 ? -7.498 0.087 -7.435 1.00 95.81 94 SER A CA 1
ATOM 782 C C . SER A 1 94 ? -6.263 0.380 -6.596 1.00 95.81 94 SER A C 1
ATOM 784 O O . SER A 1 94 ? -5.563 1.360 -6.837 1.00 95.81 94 SER A O 1
ATOM 786 N N . ILE A 1 95 ? -5.994 -0.474 -5.617 1.00 96.31 95 ILE A N 1
ATOM 787 C CA . ILE A 1 95 ? -4.778 -0.449 -4.808 1.00 96.31 95 ILE A CA 1
ATOM 788 C C . ILE A 1 95 ? -3.974 -1.691 -5.164 1.00 96.31 95 ILE A C 1
ATOM 790 O O . ILE A 1 95 ? -4.494 -2.803 -5.111 1.00 96.31 95 ILE A O 1
ATOM 794 N N . GLY A 1 96 ? -2.713 -1.515 -5.523 1.00 96.94 96 GLY A N 1
ATOM 795 C CA . GLY A 1 96 ? -1.827 -2.595 -5.921 1.00 96.94 96 GLY A CA 1
ATOM 796 C C . GLY A 1 96 ? -0.452 -2.450 -5.302 1.00 96.94 96 GLY A C 1
ATOM 797 O O . GLY A 1 96 ? -0.017 -1.357 -4.948 1.00 96.94 96 GLY A O 1
ATOM 798 N N . ILE A 1 97 ? 0.237 -3.575 -5.206 1.00 97.31 97 ILE A N 1
ATOM 799 C CA . ILE A 1 97 ? 1.653 -3.632 -4.884 1.00 97.31 97 ILE A CA 1
ATOM 800 C C . ILE A 1 97 ? 2.332 -4.623 -5.826 1.00 97.31 97 ILE A C 1
ATOM 802 O O . ILE A 1 97 ? 1.831 -5.730 -6.035 1.00 97.31 97 ILE A O 1
ATOM 806 N N . LEU A 1 98 ? 3.464 -4.211 -6.388 1.00 97.50 98 LEU A N 1
ATOM 807 C CA . LEU A 1 98 ? 4.379 -5.033 -7.167 1.00 97.50 98 LEU A CA 1
ATOM 808 C C . LEU A 1 98 ? 5.677 -5.191 -6.379 1.00 97.50 98 LEU A C 1
ATOM 810 O O . LEU A 1 98 ? 6.311 -4.204 -6.028 1.00 97.50 98 LEU A O 1
ATOM 814 N N . TYR A 1 99 ? 6.077 -6.427 -6.119 1.00 96.75 99 TYR A N 1
ATOM 815 C CA . TYR A 1 99 ? 7.390 -6.759 -5.585 1.00 96.75 99 TYR A CA 1
ATOM 816 C C . TYR A 1 99 ? 8.270 -7.294 -6.711 1.00 96.75 99 TYR A C 1
ATOM 818 O O . TYR A 1 99 ? 7.807 -8.120 -7.503 1.00 96.75 99 TYR A O 1
ATOM 826 N N . MET A 1 100 ? 9.535 -6.880 -6.743 1.00 96.94 100 MET A N 1
ATOM 827 C CA . MET A 1 100 ? 10.549 -7.427 -7.644 1.00 96.94 100 MET A CA 1
ATOM 828 C C . MET A 1 100 ? 11.839 -7.744 -6.884 1.00 96.94 100 MET A C 1
ATOM 830 O O . MET A 1 100 ? 12.223 -7.036 -5.953 1.00 96.94 100 MET A O 1
ATOM 834 N N . GLU A 1 101 ? 12.515 -8.801 -7.318 1.00 95.38 101 GLU A N 1
ATOM 835 C CA . GLU A 1 101 ? 13.817 -9.239 -6.822 1.00 95.38 101 GLU A CA 1
ATOM 836 C C . GLU A 1 101 ? 14.870 -9.120 -7.931 1.00 95.38 101 GLU A C 1
ATOM 838 O O . GLU A 1 101 ? 14.596 -9.468 -9.086 1.00 95.38 101 GLU A O 1
ATOM 843 N N . ASN A 1 102 ? 16.069 -8.646 -7.577 1.00 95.88 102 ASN A N 1
ATOM 844 C CA . ASN A 1 102 ? 17.191 -8.395 -8.492 1.00 95.88 102 ASN A CA 1
ATOM 845 C C . ASN A 1 102 ? 16.772 -7.623 -9.763 1.00 95.88 102 ASN A C 1
ATOM 847 O O . ASN A 1 102 ? 17.156 -7.995 -10.873 1.00 95.88 102 ASN A O 1
ATOM 851 N N . ALA A 1 103 ? 15.953 -6.578 -9.622 1.00 96.94 103 ALA A N 1
ATOM 852 C CA . ALA A 1 103 ? 15.565 -5.748 -10.760 1.00 96.94 103 ALA A CA 1
ATOM 853 C C . ALA A 1 103 ? 16.756 -4.872 -11.194 1.00 96.94 103 ALA A C 1
ATOM 855 O O . ALA A 1 103 ? 17.406 -4.292 -10.324 1.00 96.94 103 ALA A O 1
ATOM 856 N N . PRO A 1 104 ? 17.064 -4.742 -12.497 1.00 96.62 104 PRO A N 1
ATOM 857 C CA . PRO A 1 104 ? 18.175 -3.913 -12.955 1.00 96.62 104 PRO A CA 1
ATOM 858 C C . PRO A 1 104 ? 18.052 -2.478 -12.452 1.00 96.62 104 PRO A C 1
ATOM 860 O O . PRO A 1 104 ? 17.006 -1.841 -12.589 1.00 96.62 104 PRO A O 1
ATOM 863 N N . GLU A 1 105 ? 19.125 -1.959 -11.874 1.00 93.38 105 GLU A N 1
ATOM 864 C CA . GLU A 1 105 ? 19.204 -0.570 -11.451 1.00 93.38 105 GLU A CA 1
ATOM 865 C C . GLU A 1 105 ? 19.718 0.289 -12.607 1.00 93.38 105 GLU A C 1
ATOM 867 O O . GLU A 1 105 ? 20.530 -0.156 -13.423 1.00 93.38 105 GLU A O 1
ATOM 872 N N . TYR A 1 106 ? 19.227 1.523 -12.710 1.00 89.69 106 TYR A N 1
ATOM 873 C CA . TYR A 1 106 ? 19.766 2.444 -13.698 1.00 89.69 106 TYR A CA 1
ATOM 874 C C . TYR A 1 106 ? 21.197 2.853 -13.308 1.00 89.69 106 TYR A C 1
ATOM 876 O O . TYR A 1 106 ? 21.444 3.352 -12.210 1.00 89.69 106 TYR A O 1
ATOM 884 N N . ASN A 1 107 ? 22.155 2.616 -14.207 1.00 81.38 107 ASN A N 1
ATOM 885 C CA . ASN A 1 107 ? 23.573 2.867 -13.957 1.00 81.38 107 ASN A CA 1
ATOM 886 C C . ASN A 1 107 ? 23.886 4.364 -14.105 1.00 81.38 107 ASN A C 1
ATOM 888 O O . ASN A 1 107 ? 24.281 4.823 -15.175 1.00 81.38 107 ASN A O 1
ATOM 892 N N . LEU A 1 108 ? 23.685 5.132 -13.033 1.00 67.56 108 LEU A N 1
ATOM 893 C CA . LEU A 1 108 ? 24.095 6.533 -12.983 1.00 67.56 108 LEU A CA 1
ATOM 894 C C . LEU A 1 108 ? 25.589 6.638 -12.691 1.00 67.56 108 LEU A C 1
ATOM 896 O O . LEU A 1 108 ? 26.049 6.312 -11.596 1.00 67.56 108 LEU A O 1
ATOM 900 N N . THR A 1 109 ? 26.342 7.230 -13.616 1.00 65.25 109 THR A N 1
ATOM 901 C CA . THR A 1 109 ? 27.557 7.942 -13.213 1.00 65.25 109 THR A CA 1
ATOM 902 C C . THR A 1 109 ? 27.159 9.138 -12.349 1.00 65.25 109 THR A C 1
ATOM 904 O O . THR A 1 109 ? 26.219 9.859 -12.681 1.00 65.25 109 THR A O 1
ATOM 907 N N . MET A 1 110 ? 27.884 9.361 -11.247 1.00 55.78 110 MET A N 1
ATOM 908 C CA . MET A 1 110 ? 27.573 10.335 -10.183 1.00 55.78 110 MET A CA 1
ATOM 909 C C . MET A 1 110 ? 27.251 11.769 -10.672 1.00 55.78 110 MET A C 1
ATOM 911 O O . MET A 1 110 ? 26.673 12.558 -9.932 1.00 55.78 110 MET A O 1
ATOM 915 N N . SER A 1 111 ? 27.624 12.116 -11.907 1.00 54.94 111 SER A N 1
ATOM 916 C CA . SER A 1 111 ? 27.401 13.414 -12.552 1.00 54.94 111 SER A CA 1
ATOM 917 C C . SER A 1 111 ? 26.007 13.627 -13.161 1.00 54.94 111 SER A C 1
ATOM 919 O O . SER A 1 111 ? 25.706 14.752 -13.542 1.00 54.94 111 SER A O 1
ATOM 921 N N . GLU A 1 112 ? 25.164 12.595 -13.269 1.00 58.81 112 GLU A N 1
ATOM 922 C CA . GLU A 1 112 ? 23.812 12.680 -13.869 1.00 58.81 112 GLU A CA 1
ATOM 923 C C . GLU A 1 112 ? 22.675 12.566 -12.834 1.00 58.81 112 GLU A C 1
ATOM 925 O O . GLU A 1 112 ? 21.499 12.523 -13.185 1.00 58.81 112 GLU A O 1
ATOM 930 N N . ILE A 1 113 ? 23.016 12.558 -11.541 1.00 55.69 113 ILE A N 1
ATOM 931 C CA . ILE A 1 113 ? 22.082 12.356 -10.417 1.00 55.69 113 ILE A CA 1
ATOM 932 C C . ILE A 1 113 ? 21.021 13.474 -10.303 1.00 55.69 113 ILE A C 1
ATOM 934 O O . ILE A 1 113 ? 19.987 13.280 -9.666 1.00 55.69 113 ILE A O 1
ATOM 938 N N . ASP A 1 114 ? 21.217 14.620 -10.961 1.00 56.34 114 ASP A N 1
ATOM 939 C CA . ASP A 1 114 ? 20.260 15.734 -10.922 1.00 56.34 114 ASP A CA 1
ATOM 940 C C . ASP A 1 114 ? 18.952 15.475 -11.705 1.00 56.34 114 ASP A C 1
ATOM 942 O O . ASP A 1 114 ? 17.986 16.221 -11.524 1.00 56.34 114 ASP A O 1
ATOM 946 N N . SER A 1 115 ? 18.849 14.417 -12.526 1.00 56.28 115 SER A N 1
ATOM 947 C CA . SER A 1 115 ? 17.565 13.989 -13.111 1.00 56.28 115 SER A CA 1
ATOM 948 C C . SER A 1 115 ? 16.924 12.867 -12.285 1.00 56.28 115 SER A C 1
ATOM 950 O O . SER A 1 115 ? 17.159 11.685 -12.526 1.00 56.28 115 SER A O 1
ATOM 952 N N . GLN A 1 116 ? 16.095 13.257 -11.314 1.00 58.47 116 GLN A N 1
ATOM 953 C CA . GLN A 1 116 ? 15.480 12.426 -10.260 1.00 58.47 116 GLN A CA 1
ATOM 954 C C . GLN A 1 116 ? 14.579 11.246 -10.698 1.00 58.47 116 GLN A C 1
ATOM 956 O O . GLN A 1 116 ? 14.047 10.560 -9.828 1.00 58.47 116 GLN A O 1
ATOM 961 N N . ASP A 1 117 ? 14.414 10.951 -11.990 1.00 70.12 117 ASP A N 1
ATOM 962 C CA . ASP A 1 117 ? 13.315 10.087 -12.462 1.00 70.12 117 ASP A CA 1
ATOM 963 C C . ASP A 1 117 ? 13.765 8.724 -13.037 1.00 70.12 117 ASP A C 1
ATOM 965 O O . ASP A 1 117 ? 12.936 7.909 -13.460 1.00 70.12 117 ASP A O 1
ATOM 969 N N . TRP A 1 118 ? 15.072 8.443 -13.065 1.00 83.06 118 TRP A N 1
ATOM 970 C CA . TRP A 1 118 ? 15.630 7.224 -13.668 1.00 83.06 118 TRP A CA 1
ATOM 971 C C . TRP A 1 118 ? 15.993 6.186 -12.606 1.00 83.06 118 TRP A C 1
ATOM 973 O O . TRP A 1 118 ? 17.019 6.294 -11.939 1.00 83.06 118 TRP A O 1
ATOM 983 N N . ILE A 1 119 ? 15.132 5.181 -12.435 1.00 88.44 119 ILE A N 1
ATOM 984 C CA . ILE A 1 119 ? 15.193 4.263 -11.285 1.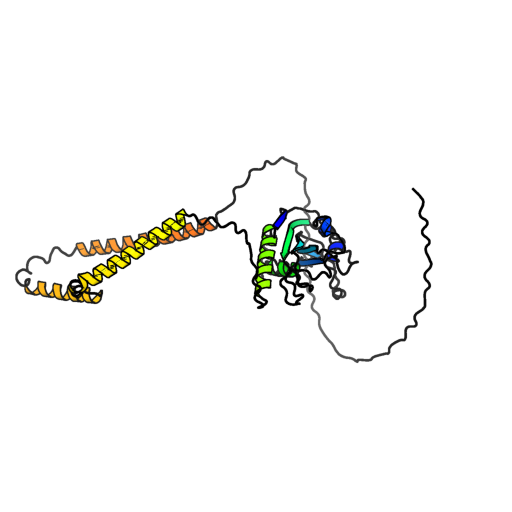00 88.44 119 ILE A CA 1
ATOM 985 C C . ILE A 1 119 ? 15.658 2.878 -11.717 1.00 88.44 119 ILE A C 1
ATOM 987 O O . ILE A 1 119 ? 16.549 2.282 -11.107 1.00 88.44 119 ILE A O 1
ATOM 991 N N . PHE A 1 120 ? 15.043 2.358 -12.777 1.00 93.12 120 PHE A N 1
ATOM 992 C CA . PHE A 1 120 ? 15.274 1.004 -13.255 1.00 93.12 120 PHE A CA 1
ATOM 993 C C . PHE A 1 120 ? 16.064 1.019 -14.550 1.00 93.12 120 PHE A C 1
ATOM 995 O O . PHE A 1 120 ? 15.752 1.792 -15.451 1.00 93.12 120 PHE A O 1
ATOM 1002 N N . GLY A 1 121 ? 17.069 0.15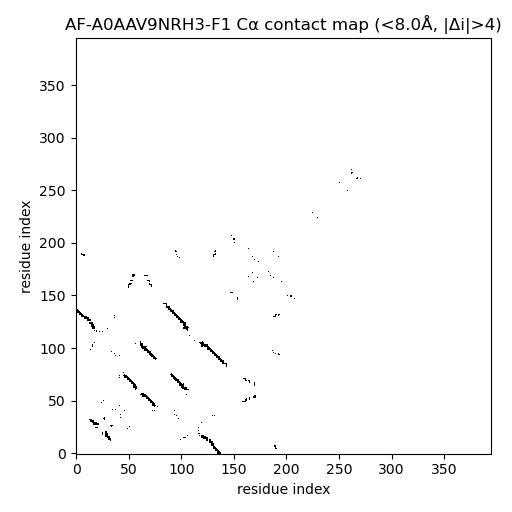2 -14.643 1.00 93.31 121 GLY A N 1
ATOM 1003 C CA . GLY A 1 121 ? 17.818 -0.099 -15.868 1.00 93.31 121 GLY A CA 1
ATOM 1004 C C . GLY A 1 121 ? 17.019 -0.947 -16.858 1.00 93.31 121 GLY A C 1
ATOM 1005 O O . GLY A 1 121 ? 15.829 -1.202 -16.672 1.00 93.31 121 GLY A O 1
ATOM 1006 N N . ILE A 1 122 ? 17.680 -1.415 -17.914 1.00 95.69 122 ILE A N 1
ATOM 1007 C CA . ILE A 1 122 ? 17.077 -2.323 -18.897 1.00 95.69 122 ILE A CA 1
ATOM 1008 C C . ILE A 1 122 ? 17.347 -3.768 -18.474 1.00 95.69 122 ILE A C 1
ATOM 1010 O O . ILE A 1 122 ? 18.503 -4.134 -18.254 1.00 95.69 122 ILE A O 1
ATOM 1014 N N . GLY A 1 123 ? 16.308 -4.597 -18.402 1.00 96.75 123 GLY A N 1
ATOM 1015 C CA . GLY A 1 123 ? 16.447 -6.041 -18.223 1.00 96.75 123 GLY A CA 1
ATOM 1016 C C . GLY A 1 123 ? 15.337 -6.673 -17.389 1.00 96.75 123 GLY A C 1
ATOM 1017 O O . GLY A 1 123 ? 14.339 -6.051 -17.052 1.00 96.75 123 GLY A O 1
ATOM 1018 N N . ARG A 1 124 ? 15.495 -7.952 -17.057 1.00 98.00 124 ARG A N 1
ATOM 1019 C CA . ARG A 1 124 ? 14.445 -8.748 -16.413 1.00 98.00 124 ARG A CA 1
ATOM 1020 C C . ARG A 1 124 ? 14.697 -8.904 -14.914 1.00 98.00 124 ARG A C 1
ATOM 1022 O O . ARG A 1 124 ? 15.813 -9.227 -14.516 1.00 98.00 124 ARG A O 1
ATOM 1029 N N . ALA A 1 125 ? 13.656 -8.734 -14.099 1.00 97.56 125 ALA A N 1
ATOM 1030 C CA . ALA A 1 125 ? 13.706 -9.075 -12.677 1.00 97.56 125 ALA A CA 1
ATOM 1031 C C . ALA A 1 125 ? 13.775 -10.601 -12.499 1.00 97.56 125 ALA A C 1
ATOM 1033 O O . ALA A 1 125 ? 13.122 -11.349 -13.234 1.00 97.56 125 ALA A O 1
ATOM 1034 N N . SER A 1 126 ? 14.538 -11.087 -11.515 1.00 97.12 126 SER A N 1
ATOM 1035 C CA . SER A 1 126 ? 14.680 -12.534 -11.298 1.00 97.12 126 SER A CA 1
ATOM 1036 C C . SER A 1 126 ? 13.380 -13.167 -10.816 1.00 97.12 126 SER A C 1
ATOM 1038 O O . SER A 1 126 ? 13.035 -14.276 -11.220 1.00 97.12 126 SER A O 1
ATOM 1040 N N . GLN A 1 127 ? 12.660 -12.452 -9.953 1.00 96.50 127 GLN A N 1
ATOM 1041 C CA . GLN A 1 127 ? 11.347 -12.837 -9.457 1.00 96.50 127 GLN A CA 1
ATOM 1042 C C . GLN A 1 127 ? 10.480 -11.597 -9.318 1.00 96.50 127 GLN A C 1
ATOM 1044 O O . GLN A 1 127 ? 10.964 -10.540 -8.916 1.00 96.50 127 GLN A O 1
ATOM 1049 N N . ALA A 1 128 ? 9.190 -11.733 -9.602 1.00 97.44 128 ALA A N 1
ATOM 1050 C CA . ALA A 1 128 ? 8.228 -10.692 -9.306 1.00 97.44 128 ALA A CA 1
ATOM 1051 C C . ALA A 1 128 ? 6.863 -11.279 -8.949 1.00 97.44 128 ALA A C 1
ATOM 1053 O O . ALA A 1 128 ? 6.448 -12.342 -9.428 1.00 97.44 128 ALA A O 1
ATOM 1054 N N . TYR A 1 129 ? 6.172 -10.568 -8.066 1.00 96.88 129 TYR A N 1
ATOM 1055 C CA . TYR A 1 129 ? 4.838 -10.918 -7.603 1.00 96.88 129 TYR A CA 1
ATOM 1056 C C . TYR A 1 129 ? 4.020 -9.648 -7.464 1.00 96.88 129 TYR A C 1
ATOM 1058 O O . TYR A 1 129 ? 4.561 -8.607 -7.101 1.00 96.88 129 TYR A O 1
ATOM 1066 N N . TYR A 1 130 ? 2.716 -9.739 -7.682 1.00 97.62 130 TYR A N 1
ATOM 1067 C CA . TYR A 1 130 ? 1.809 -8.646 -7.376 1.00 97.62 130 TYR A CA 1
ATOM 1068 C C . TYR A 1 130 ? 0.593 -9.118 -6.589 1.00 97.62 130 TYR A C 1
ATOM 1070 O O . TYR A 1 130 ? 0.157 -10.267 -6.693 1.00 97.62 130 TYR A O 1
ATOM 1078 N N . SER A 1 131 ? 0.043 -8.191 -5.817 1.00 97.44 131 SER A N 1
ATOM 1079 C CA . SER A 1 131 ? -1.250 -8.315 -5.154 1.00 97.44 131 SER A CA 1
ATOM 1080 C C . SER A 1 131 ? -2.019 -7.027 -5.404 1.00 97.44 131 SER A C 1
ATOM 1082 O O . SER A 1 131 ? -1.432 -5.943 -5.406 1.00 97.44 131 SER A O 1
ATOM 1084 N N . LYS A 1 132 ? -3.331 -7.117 -5.611 1.00 97.12 132 LYS A N 1
ATOM 1085 C CA . LYS A 1 132 ? -4.180 -5.938 -5.755 1.00 97.12 132 LYS A CA 1
ATOM 1086 C C . LYS A 1 132 ? -5.541 -6.125 -5.113 1.00 97.12 132 LYS A C 1
ATOM 1088 O O . LYS A 1 132 ? -6.012 -7.241 -4.900 1.00 97.12 132 LYS A O 1
ATOM 1093 N N . VAL A 1 133 ? -6.186 -5.006 -4.842 1.00 97.38 133 VAL A N 1
ATOM 1094 C CA . VAL A 1 133 ? -7.578 -4.925 -4.437 1.00 97.38 133 VAL A CA 1
ATOM 1095 C C . VAL A 1 133 ? -8.253 -3.814 -5.229 1.00 97.38 133 VAL A C 1
ATOM 1097 O O . VAL A 1 133 ? -7.764 -2.688 -5.295 1.00 97.38 133 VAL A O 1
ATOM 1100 N N . GLU A 1 134 ? -9.377 -4.141 -5.851 1.00 96.81 134 GLU A N 1
ATOM 1101 C CA . GLU A 1 134 ? -10.218 -3.184 -6.563 1.00 96.81 134 GLU A CA 1
ATOM 1102 C C . GLU A 1 134 ? -11.538 -3.046 -5.830 1.00 96.81 134 GLU A C 1
ATOM 1104 O O . GLU A 1 134 ? -12.133 -4.053 -5.457 1.00 96.81 134 GLU A O 1
ATOM 1109 N N . CYS A 1 135 ? -12.006 -1.820 -5.626 1.00 94.56 135 CYS A N 1
ATOM 1110 C CA . CYS A 1 135 ? -13.218 -1.582 -4.860 1.00 94.56 135 CYS A CA 1
ATOM 1111 C C . CYS A 1 135 ? -14.089 -0.497 -5.468 1.00 94.56 135 CYS A C 1
ATOM 1113 O O . CYS A 1 135 ? -13.597 0.567 -5.848 1.00 94.56 135 CYS A O 1
ATOM 1115 N N . ASP A 1 136 ? -15.394 -0.736 -5.417 1.00 91.81 136 ASP A N 1
ATOM 1116 C CA . ASP A 1 136 ? -16.413 0.254 -5.722 1.00 91.81 136 ASP A CA 1
ATOM 1117 C C . ASP A 1 136 ? -16.854 0.923 -4.406 1.00 91.81 136 ASP A C 1
ATOM 1119 O O . ASP A 1 136 ? -17.278 0.293 -3.420 1.00 91.81 136 ASP A O 1
ATOM 1123 N N . ILE A 1 137 ? -16.695 2.242 -4.349 1.00 86.69 137 ILE A N 1
ATOM 1124 C CA . ILE A 1 137 ? -16.914 3.063 -3.165 1.00 86.69 137 ILE A CA 1
ATOM 1125 C C . ILE A 1 137 ? -18.034 4.055 -3.455 1.00 86.69 137 ILE A C 1
ATOM 1127 O O . ILE A 1 137 ? -17.856 5.051 -4.145 1.00 86.69 137 ILE A O 1
ATOM 1131 N N . ARG A 1 138 ? -19.181 3.820 -2.822 1.00 82.81 138 ARG A N 1
ATOM 1132 C CA . ARG A 1 138 ? -20.292 4.774 -2.758 1.00 82.81 138 ARG A CA 1
ATOM 1133 C C . ARG A 1 138 ? -20.166 5.670 -1.533 1.00 82.81 138 ARG A C 1
ATOM 1135 O O . ARG A 1 138 ? -19.985 5.157 -0.421 1.00 82.81 138 ARG A O 1
ATOM 1142 N N . ARG A 1 139 ? -20.268 6.988 -1.713 1.00 70.25 139 ARG A N 1
ATOM 1143 C CA . ARG A 1 139 ? -20.242 7.979 -0.626 1.00 70.25 139 ARG A CA 1
ATOM 1144 C C . ARG A 1 139 ? -21.205 9.126 -0.899 1.00 70.25 139 ARG A C 1
ATOM 1146 O O . ARG A 1 139 ? -21.283 9.618 -2.012 1.00 70.25 139 ARG A O 1
ATOM 1153 N N . ASN A 1 140 ? -21.883 9.602 0.140 1.00 69.88 140 ASN A N 1
ATOM 1154 C CA . ASN A 1 140 ? -22.674 10.828 0.047 1.00 69.88 140 ASN A CA 1
ATOM 1155 C C . ASN A 1 140 ? -21.759 12.032 0.255 1.00 69.88 140 ASN A C 1
ATOM 1157 O O . ASN A 1 140 ? -21.087 12.121 1.288 1.00 69.88 140 ASN A O 1
ATOM 1161 N N . ARG A 1 141 ? -21.721 12.931 -0.732 1.00 59.19 141 ARG A N 1
ATOM 1162 C CA . ARG A 1 141 ? -20.951 14.169 -0.648 1.00 59.19 141 ARG A CA 1
ATOM 1163 C C . ARG A 1 141 ? -21.770 15.236 0.095 1.00 59.19 141 ARG A C 1
ATOM 1165 O O . ARG A 1 141 ? -22.875 15.540 -0.352 1.00 59.19 141 ARG A O 1
ATOM 1172 N N . PRO A 1 142 ? -21.276 15.796 1.216 1.00 59.12 142 PRO A N 1
ATOM 1173 C CA . PRO A 1 142 ? -21.846 17.028 1.746 1.00 59.12 142 PRO A CA 1
ATOM 1174 C C . PRO A 1 142 ? -21.575 18.176 0.762 1.00 59.12 142 PRO A C 1
ATOM 1176 O O . PRO A 1 142 ? -20.518 18.222 0.141 1.00 59.12 142 PRO A O 1
ATOM 1179 N N . GLU A 1 143 ? -22.543 19.077 0.615 1.00 58.09 143 GLU A N 1
ATOM 1180 C CA . GLU A 1 143 ? -22.602 20.134 -0.414 1.00 58.09 143 GLU A CA 1
ATOM 1181 C C . GLU A 1 143 ? -21.428 21.140 -0.365 1.00 58.09 143 GLU A C 1
ATOM 1183 O O . GLU A 1 143 ? -21.151 21.830 -1.345 1.00 58.09 143 GLU A O 1
ATOM 1188 N N . ASP A 1 144 ? -20.695 21.197 0.750 1.00 57.69 144 ASP A N 1
ATOM 1189 C CA . ASP A 1 144 ? -19.629 22.175 0.963 1.00 57.69 144 ASP A CA 1
ATOM 1190 C C . ASP A 1 144 ? -18.288 21.738 0.365 1.00 57.69 144 ASP A C 1
ATOM 1192 O O . ASP A 1 144 ? -17.628 20.827 0.858 1.00 57.69 144 ASP A O 1
ATOM 1196 N N . ASN A 1 145 ? -17.879 22.480 -0.666 1.00 53.31 145 ASN A N 1
ATOM 1197 C CA . ASN A 1 145 ? -16.670 22.346 -1.484 1.00 53.31 145 ASN A CA 1
ATOM 1198 C C . ASN A 1 145 ? -15.396 22.813 -0.736 1.00 53.31 145 ASN A C 1
ATOM 1200 O O . ASN A 1 145 ? -14.656 23.686 -1.202 1.00 53.31 145 ASN A O 1
ATOM 1204 N N . ASN A 1 146 ? -15.193 22.328 0.488 1.00 55.41 146 ASN A N 1
ATOM 1205 C CA . ASN A 1 146 ? -14.174 22.845 1.392 1.00 55.41 146 ASN A CA 1
ATOM 1206 C C . ASN A 1 146 ? -12.828 22.129 1.183 1.00 55.41 146 ASN A C 1
ATOM 1208 O O . ASN A 1 146 ? -12.739 20.907 1.134 1.00 55.41 146 ASN A O 1
ATOM 1212 N N . LEU A 1 147 ? -11.727 22.883 1.135 1.00 51.47 147 LEU A N 1
ATOM 1213 C CA . LEU A 1 147 ? -10.364 22.333 0.990 1.00 51.47 147 LEU A CA 1
ATOM 1214 C C . LEU A 1 147 ? -9.938 21.423 2.161 1.00 51.47 147 LEU A C 1
ATOM 1216 O O . LEU A 1 147 ? -8.906 20.760 2.088 1.00 51.47 147 LEU A O 1
ATOM 1220 N N . TRP A 1 148 ? -10.746 21.388 3.222 1.00 54.50 148 TRP A N 1
ATOM 1221 C CA . TRP A 1 148 ? -10.579 20.584 4.432 1.00 54.50 148 TRP A CA 1
ATOM 1222 C C . TRP A 1 148 ? -11.471 19.332 4.455 1.00 54.50 148 TRP A C 1
ATOM 1224 O O . TRP A 1 148 ? -11.717 18.767 5.520 1.00 54.50 148 TRP A O 1
ATOM 1234 N N . GLU A 1 149 ? -12.001 18.917 3.302 1.00 55.62 149 GLU A N 1
ATOM 1235 C CA . GLU A 1 149 ? -12.795 17.697 3.175 1.00 55.62 149 GLU A CA 1
ATOM 1236 C C . GLU A 1 149 ? -11.970 16.421 3.463 1.00 55.62 149 GLU A C 1
ATOM 1238 O O . GLU A 1 149 ? -10.766 16.328 3.221 1.00 55.62 149 GLU A O 1
ATOM 1243 N N . ALA A 1 150 ? -12.652 15.394 3.965 1.00 54.34 150 ALA A N 1
ATOM 1244 C CA . ALA A 1 150 ? -12.114 14.051 4.173 1.00 54.34 150 ALA A CA 1
ATOM 1245 C C . ALA A 1 150 ? -11.696 13.390 2.839 1.00 54.34 150 ALA A C 1
ATOM 1247 O O . ALA A 1 150 ? -12.361 13.549 1.816 1.00 54.34 150 ALA A O 1
ATOM 1248 N N . TYR A 1 151 ? -10.633 12.576 2.806 1.00 53.75 151 TYR A N 1
ATOM 1249 C CA . TYR A 1 151 ? -10.259 11.844 1.575 1.00 53.75 151 TYR A CA 1
ATOM 1250 C C . TYR A 1 151 ? -11.399 10.908 1.139 1.00 53.75 151 TYR A C 1
ATOM 1252 O O . TYR A 1 151 ? -12.136 10.427 2.004 1.00 53.75 151 TYR A O 1
ATOM 1260 N N . PRO A 1 152 ? -11.588 10.601 -0.162 1.00 52.88 152 PRO A N 1
ATOM 1261 C CA . PRO A 1 152 ? -10.819 11.001 -1.353 1.00 52.88 152 PRO A CA 1
ATOM 1262 C C . PRO A 1 152 ? -11.096 12.414 -1.876 1.00 52.88 152 PRO A C 1
ATOM 1264 O O . PRO A 1 152 ? -10.630 12.765 -2.954 1.00 52.88 152 PRO A O 1
ATOM 1267 N N . GLN A 1 153 ? -11.819 13.249 -1.134 1.00 51.38 153 GLN A N 1
ATOM 1268 C CA . GLN A 1 153 ? -12.381 14.489 -1.668 1.00 51.38 153 GLN A CA 1
ATOM 1269 C C . GLN A 1 153 ? -11.359 15.625 -1.846 1.00 51.38 153 GLN A C 1
ATOM 1271 O O . GLN A 1 153 ? -11.596 16.556 -2.614 1.00 51.38 153 GLN A O 1
ATOM 1276 N N . ILE A 1 154 ? -10.183 15.522 -1.217 1.00 53.53 154 ILE A N 1
ATOM 1277 C CA . ILE A 1 154 ? -9.088 16.472 -1.427 1.00 53.53 154 ILE A CA 1
ATOM 1278 C C . ILE A 1 154 ? -8.520 16.281 -2.845 1.00 53.53 154 ILE A C 1
ATOM 1280 O O . ILE A 1 154 ? -8.067 15.194 -3.205 1.00 53.53 154 ILE A O 1
ATOM 1284 N N . ARG A 1 155 ? -8.546 17.348 -3.658 1.00 50.38 155 ARG A N 1
ATOM 1285 C CA . ARG A 1 155 ? -7.893 17.396 -4.983 1.00 50.38 155 ARG A CA 1
ATOM 1286 C C . ARG A 1 155 ? -6.367 17.354 -4.893 1.00 50.38 155 ARG A C 1
ATOM 1288 O O . ARG A 1 155 ? -5.719 16.986 -5.863 1.00 50.38 155 ARG A O 1
ATOM 1295 N N .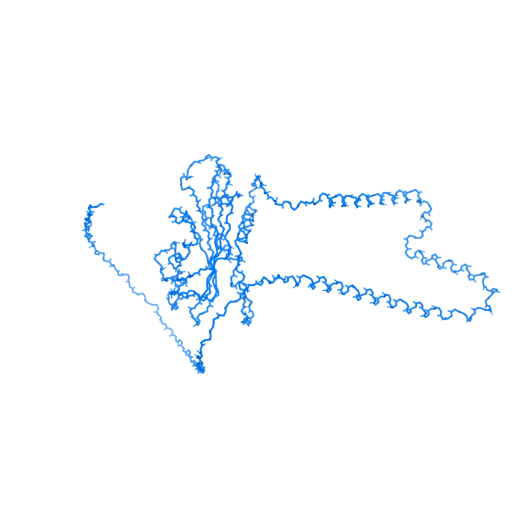 THR A 1 156 ? -5.793 17.768 -3.764 1.00 49.16 156 THR A N 1
ATOM 1296 C CA . THR A 1 156 ? -4.353 17.693 -3.540 1.00 49.16 156 THR A CA 1
ATOM 1297 C C . THR A 1 156 ? -3.947 16.275 -3.158 1.00 49.16 156 THR A C 1
ATOM 1299 O O . THR A 1 156 ? -4.536 15.622 -2.294 1.00 49.16 156 THR A O 1
ATOM 1302 N N . ASN A 1 157 ? -2.933 15.813 -3.880 1.00 50.38 157 ASN A N 1
ATOM 1303 C CA . ASN A 1 157 ? -2.370 14.475 -3.890 1.00 50.38 157 ASN A CA 1
ATOM 1304 C C . ASN A 1 157 ? -1.801 14.096 -2.518 1.00 50.38 157 ASN A C 1
ATOM 1306 O O . ASN A 1 157 ? -0.594 14.137 -2.288 1.00 50.38 157 ASN A O 1
ATOM 1310 N N . CYS A 1 158 ? -2.656 13.714 -1.572 1.00 56.34 158 CYS A N 1
ATOM 1311 C CA . CYS A 1 158 ? -2.195 12.867 -0.483 1.00 56.34 158 CYS A CA 1
ATOM 1312 C C . CYS A 1 158 ? -1.838 11.525 -1.123 1.00 56.34 158 CYS A C 1
ATOM 1314 O O . CYS A 1 158 ? -2.733 10.762 -1.488 1.00 56.34 158 CYS A O 1
ATOM 1316 N N . ASN A 1 159 ? -0.540 11.322 -1.350 1.00 78.12 159 ASN A N 1
ATOM 1317 C CA . ASN A 1 159 ? 0.031 10.168 -2.032 1.00 78.12 159 ASN A CA 1
ATOM 1318 C C . ASN A 1 159 ? -0.168 8.918 -1.176 1.00 78.12 159 ASN A C 1
ATOM 1320 O O . ASN A 1 159 ? 0.723 8.547 -0.421 1.00 78.12 159 ASN A O 1
ATOM 1324 N N . LEU A 1 160 ? -1.324 8.261 -1.285 1.00 87.50 160 LEU A N 1
ATOM 1325 C CA . LEU A 1 160 ? -1.602 7.033 -0.540 1.00 87.50 160 LEU A CA 1
ATOM 1326 C C . LEU A 1 160 ? -0.512 5.984 -0.805 1.00 87.50 160 LEU A C 1
ATOM 1328 O O . LEU A 1 160 ? -0.078 5.317 0.125 1.00 87.50 160 LEU A O 1
ATOM 1332 N N . ALA A 1 161 ? -0.027 5.894 -2.048 1.00 90.94 161 ALA A N 1
ATOM 1333 C CA . ALA A 1 161 ? 1.093 5.028 -2.413 1.00 90.94 161 ALA A CA 1
ATOM 1334 C C . ALA A 1 161 ? 2.366 5.324 -1.593 1.00 90.94 161 ALA A C 1
ATOM 1336 O O . ALA A 1 161 ? 3.016 4.393 -1.136 1.00 90.94 161 ALA A O 1
ATOM 1337 N N . ARG A 1 162 ? 2.678 6.601 -1.333 1.00 89.94 162 ARG A N 1
ATOM 1338 C CA . ARG A 1 162 ? 3.816 7.012 -0.489 1.00 89.94 162 ARG A CA 1
ATOM 1339 C C . ARG A 1 162 ? 3.595 6.686 0.988 1.00 89.94 162 ARG A C 1
ATOM 1341 O O . ARG A 1 162 ? 4.535 6.400 1.711 1.00 89.94 162 ARG A O 1
ATOM 1348 N N . GLU A 1 163 ? 2.360 6.761 1.466 1.00 88.94 163 GLU A N 1
ATOM 1349 C CA . GLU A 1 163 ? 2.056 6.422 2.862 1.00 88.94 163 GLU A CA 1
ATOM 1350 C C . GLU A 1 163 ? 2.082 4.899 3.083 1.00 88.94 163 GLU A C 1
ATOM 1352 O O . GLU A 1 163 ? 2.536 4.442 4.129 1.00 88.94 163 GLU A O 1
ATOM 1357 N N . MET A 1 164 ? 1.655 4.108 2.088 1.00 91.00 164 MET A N 1
ATOM 1358 C CA . MET A 1 164 ? 1.872 2.654 2.082 1.00 91.00 164 MET A CA 1
ATOM 1359 C C . MET A 1 164 ? 3.363 2.336 2.104 1.00 91.00 164 MET A C 1
ATOM 1361 O O . MET A 1 164 ? 3.802 1.518 2.906 1.00 91.00 164 MET A O 1
ATOM 1365 N N . ASP A 1 165 ? 4.130 3.025 1.263 1.00 89.62 165 ASP A N 1
ATOM 1366 C CA . ASP A 1 165 ? 5.578 2.906 1.223 1.00 89.62 165 ASP A CA 1
ATOM 1367 C C . ASP A 1 165 ? 6.229 3.187 2.578 1.00 89.62 165 ASP A C 1
ATOM 1369 O O . ASP A 1 165 ? 6.943 2.345 3.102 1.00 89.62 165 ASP A O 1
ATOM 1373 N N . ALA A 1 166 ? 5.893 4.305 3.223 1.00 87.50 166 ALA A N 1
ATOM 1374 C CA . ALA A 1 166 ? 6.417 4.627 4.548 1.00 87.50 166 ALA A CA 1
ATOM 1375 C C . ALA A 1 166 ? 6.064 3.569 5.614 1.00 87.50 166 ALA A C 1
ATOM 1377 O O . ALA A 1 166 ? 6.825 3.369 6.560 1.00 87.50 166 ALA A O 1
ATOM 1378 N N . TYR A 1 167 ? 4.918 2.892 5.481 1.00 87.31 167 TYR A N 1
ATOM 1379 C CA . TYR A 1 167 ? 4.480 1.856 6.419 1.00 87.31 167 TYR A CA 1
ATOM 1380 C C . TYR A 1 167 ? 5.150 0.494 6.177 1.00 87.31 167 TYR A C 1
ATOM 1382 O O . TYR A 1 167 ? 5.484 -0.199 7.138 1.00 87.31 167 TYR A O 1
ATOM 1390 N N . TRP A 1 168 ? 5.364 0.114 4.916 1.00 87.88 168 TRP A N 1
ATOM 1391 C CA . TRP A 1 168 ? 5.994 -1.151 4.507 1.00 87.88 168 TRP A CA 1
ATOM 1392 C C . TRP A 1 168 ? 7.421 -0.984 3.980 1.00 87.88 168 TRP A C 1
ATOM 1394 O O . TRP A 1 168 ? 7.919 -1.865 3.278 1.00 87.88 168 TRP A O 1
ATOM 1404 N N . SER A 1 169 ? 8.067 0.131 4.318 1.00 83.19 169 SER A N 1
ATOM 1405 C CA . SER A 1 169 ? 9.368 0.520 3.782 1.00 83.19 169 SER A CA 1
ATOM 1406 C C . SER A 1 169 ? 10.362 -0.629 3.897 1.00 83.19 169 SER A C 1
ATOM 1408 O O . SER A 1 169 ? 10.671 -1.114 4.989 1.00 83.19 169 SER A O 1
ATOM 1410 N N . VAL A 1 170 ? 10.863 -1.070 2.744 1.00 69.62 170 VAL A N 1
ATOM 1411 C CA . VAL A 1 170 ? 11.823 -2.173 2.648 1.00 69.62 170 VAL A CA 1
ATOM 1412 C C . VAL A 1 170 ? 13.099 -1.802 3.390 1.00 69.62 170 VAL A C 1
ATOM 1414 O O . VAL A 1 170 ? 13.668 -2.626 4.103 1.00 69.62 170 VAL A O 1
ATOM 1417 N N . THR A 1 171 ? 13.514 -0.542 3.272 1.00 61.00 171 THR A N 1
ATOM 1418 C CA . THR A 1 171 ? 14.727 -0.027 3.909 1.00 61.00 171 THR A CA 1
ATOM 1419 C C . THR A 1 171 ? 14.609 0.062 5.431 1.00 61.00 171 THR A C 1
ATOM 1421 O O . THR A 1 171 ? 15.611 -0.105 6.122 1.00 61.00 171 THR A O 1
ATOM 1424 N N . ALA A 1 172 ? 13.399 0.240 5.972 1.00 58.44 172 ALA A N 1
ATOM 1425 C CA . ALA A 1 172 ? 13.153 0.245 7.415 1.00 58.44 172 ALA A CA 1
ATOM 1426 C C . ALA A 1 172 ? 13.123 -1.159 8.049 1.00 58.44 172 ALA A C 1
ATOM 1428 O O . ALA A 1 172 ? 13.266 -1.289 9.266 1.00 58.44 172 ALA A O 1
ATOM 1429 N N . ILE A 1 173 ? 12.904 -2.204 7.245 1.00 63.19 173 ILE A N 1
ATOM 1430 C CA . ILE A 1 173 ? 12.728 -3.586 7.715 1.00 63.19 173 ILE A CA 1
ATOM 1431 C C . ILE A 1 173 ? 14.066 -4.346 7.782 1.00 63.19 173 ILE A C 1
ATOM 1433 O O . ILE A 1 173 ? 14.193 -5.297 8.556 1.00 63.19 173 ILE A O 1
ATOM 1437 N N . VAL A 1 174 ? 15.081 -3.926 7.021 1.00 63.97 174 VAL A N 1
ATOM 1438 C CA . VAL A 1 174 ? 16.417 -4.539 7.074 1.00 63.97 174 VAL A CA 1
ATOM 1439 C C . VAL A 1 174 ? 17.093 -4.174 8.406 1.00 63.97 174 VAL A C 1
ATOM 1441 O O . VAL A 1 174 ? 17.243 -2.985 8.703 1.00 63.97 174 VAL A O 1
ATOM 1444 N N . PRO A 1 175 ? 17.513 -5.157 9.229 1.00 60.03 175 PRO A N 1
ATOM 1445 C CA . PRO A 1 175 ? 18.180 -4.861 10.484 1.00 60.03 175 PRO A CA 1
ATOM 1446 C C . PRO A 1 175 ? 19.472 -4.077 10.230 1.00 60.03 175 PRO A C 1
ATOM 1448 O O . PRO A 1 175 ? 20.303 -4.442 9.399 1.00 60.03 175 PRO A O 1
ATOM 1451 N N . ALA A 1 176 ? 19.658 -2.997 10.991 1.00 59.12 176 ALA A N 1
ATOM 1452 C CA . ALA A 1 176 ? 20.827 -2.120 10.899 1.00 59.12 176 ALA A CA 1
ATOM 1453 C C . ALA A 1 176 ? 22.159 -2.815 11.253 1.00 59.12 176 ALA A C 1
ATOM 1455 O O . ALA A 1 176 ? 23.216 -2.192 11.173 1.00 59.12 176 ALA A O 1
ATOM 1456 N N . ASP A 1 177 ? 22.118 -4.078 11.682 1.00 61.78 177 ASP A N 1
ATOM 1457 C CA . ASP A 1 177 ? 23.291 -4.848 12.088 1.00 61.78 177 ASP A CA 1
ATOM 1458 C C . ASP A 1 177 ? 24.122 -5.374 10.910 1.00 61.78 177 ASP A C 1
ATOM 1460 O O . ASP A 1 177 ? 25.231 -5.860 11.130 1.00 61.78 177 ASP A O 1
ATOM 1464 N N . GLY A 1 178 ? 23.624 -5.256 9.671 1.00 57.53 178 GLY A N 1
ATOM 1465 C CA . GLY A 1 178 ? 24.355 -5.678 8.476 1.00 57.53 178 GLY A CA 1
ATOM 1466 C C . GLY A 1 178 ? 24.694 -7.170 8.481 1.00 57.53 178 GLY A C 1
ATOM 1467 O O . GLY A 1 178 ? 25.632 -7.582 7.802 1.00 57.53 178 GLY A O 1
ATOM 1468 N N . SER A 1 179 ? 23.955 -7.976 9.250 1.00 62.34 179 SER A N 1
ATOM 1469 C CA . SER A 1 179 ? 24.241 -9.397 9.487 1.00 62.34 179 SER A CA 1
ATOM 1470 C C . SER A 1 179 ? 24.184 -10.266 8.227 1.00 62.34 179 SER A C 1
ATOM 1472 O O . SER A 1 179 ? 24.611 -11.419 8.263 1.00 62.34 179 SER A O 1
ATOM 1474 N N . GLY A 1 180 ? 23.692 -9.735 7.102 1.00 55.75 180 GLY A N 1
ATOM 1475 C CA . GLY A 1 180 ? 23.641 -10.446 5.825 1.00 55.75 180 GLY A CA 1
ATOM 1476 C C . GLY A 1 180 ? 22.723 -11.671 5.844 1.00 55.75 180 GLY A C 1
ATOM 1477 O O . GLY A 1 180 ? 22.689 -12.422 4.868 1.00 55.75 180 GLY A O 1
ATOM 1478 N N . GLU A 1 181 ? 21.969 -11.897 6.927 1.00 62.72 181 GLU A N 1
ATOM 1479 C CA . GLU A 1 181 ? 20.897 -12.878 6.912 1.00 62.72 181 GLU A CA 1
ATOM 1480 C C . GLU A 1 181 ? 19.840 -12.400 5.921 1.00 62.72 181 GLU A C 1
ATOM 1482 O O . GLU A 1 181 ? 19.340 -11.278 6.009 1.00 62.72 181 GLU A O 1
ATOM 1487 N N . LYS A 1 182 ? 19.532 -13.260 4.943 1.00 60.38 182 LYS A N 1
ATOM 1488 C CA . LYS A 1 182 ? 18.503 -13.012 3.934 1.00 60.38 182 LYS A CA 1
ATOM 1489 C C . LYS A 1 182 ? 17.184 -12.739 4.642 1.00 60.38 182 LYS A C 1
ATOM 1491 O O . LYS A 1 182 ? 16.496 -13.669 5.065 1.00 60.38 182 LYS A O 1
ATOM 1496 N N . PHE A 1 183 ? 16.841 -11.465 4.783 1.00 68.50 183 PHE A N 1
ATOM 1497 C CA . PHE A 1 183 ? 15.586 -11.084 5.390 1.00 68.50 183 PHE A CA 1
ATOM 1498 C C . PHE A 1 183 ? 14.462 -11.479 4.435 1.00 68.50 183 PHE A C 1
ATOM 1500 O O . PHE A 1 183 ? 14.405 -11.027 3.290 1.00 68.50 183 PHE A O 1
ATOM 1507 N N . ALA A 1 184 ? 13.565 -12.350 4.892 1.00 72.06 184 ALA A N 1
ATOM 1508 C CA . ALA A 1 184 ? 12.383 -12.693 4.123 1.00 72.06 184 ALA A CA 1
ATOM 1509 C C . ALA A 1 184 ? 11.460 -11.471 4.091 1.00 72.06 184 ALA A C 1
ATOM 1511 O O . ALA A 1 184 ? 10.769 -11.164 5.063 1.00 72.06 184 ALA A O 1
ATOM 1512 N N . ILE A 1 185 ? 11.465 -10.749 2.972 1.00 80.75 185 ILE A N 1
ATOM 1513 C CA . ILE A 1 185 ? 10.568 -9.616 2.779 1.00 80.75 185 ILE A CA 1
ATOM 1514 C C . ILE A 1 185 ? 9.137 -10.141 2.683 1.00 80.75 185 ILE A C 1
ATOM 1516 O O . ILE A 1 185 ? 8.729 -10.768 1.701 1.00 80.75 185 ILE A O 1
ATOM 1520 N N . ASN A 1 186 ? 8.365 -9.864 3.729 1.00 83.81 186 ASN A N 1
ATOM 1521 C CA . ASN A 1 186 ? 6.951 -10.193 3.789 1.00 83.81 186 ASN A CA 1
ATOM 1522 C C . ASN A 1 186 ? 6.156 -9.141 3.020 1.00 83.81 186 ASN A C 1
ATOM 1524 O O . ASN A 1 186 ? 5.765 -8.108 3.557 1.00 83.81 186 ASN A O 1
ATOM 1528 N N . MET A 1 187 ? 5.933 -9.416 1.739 1.00 88.38 187 MET A N 1
ATOM 1529 C CA . MET A 1 187 ? 5.059 -8.613 0.894 1.00 88.38 187 MET A CA 1
ATOM 1530 C C . MET A 1 187 ? 3.628 -8.593 1.467 1.00 88.38 187 MET A C 1
ATOM 1532 O O . MET A 1 187 ? 3.084 -9.671 1.736 1.00 88.38 187 MET A O 1
ATOM 1536 N N . PRO A 1 188 ? 2.991 -7.416 1.619 1.00 92.69 188 PRO A N 1
ATOM 1537 C CA . PRO A 1 188 ? 1.617 -7.334 2.096 1.00 92.69 188 PRO A CA 1
ATOM 1538 C C . PRO A 1 188 ? 0.647 -8.052 1.155 1.00 92.69 188 PRO A C 1
ATOM 1540 O O . PRO A 1 188 ? 0.764 -8.008 -0.076 1.00 92.69 188 PRO A O 1
ATOM 1543 N N . SER A 1 189 ? -0.346 -8.711 1.749 1.00 95.31 189 SER A N 1
ATOM 1544 C CA . SER A 1 189 ? -1.449 -9.303 1.000 1.00 95.31 189 SER A CA 1
ATOM 1545 C C . SER A 1 189 ? -2.415 -8.224 0.495 1.00 95.31 189 SER A C 1
ATOM 1547 O O . SER A 1 189 ? -2.439 -7.094 0.985 1.00 95.31 189 SER A O 1
ATOM 1549 N N . SER A 1 190 ? -3.283 -8.574 -0.456 1.00 96.00 190 SER A N 1
ATOM 1550 C CA . SER A 1 190 ? -4.385 -7.697 -0.880 1.00 96.00 190 SER A CA 1
ATOM 1551 C C . SER A 1 190 ? -5.310 -7.294 0.277 1.00 96.00 190 SER A C 1
ATOM 1553 O O . SER A 1 190 ? -5.893 -6.212 0.258 1.00 96.00 190 SER A O 1
ATOM 1555 N N . GLU A 1 191 ? -5.456 -8.158 1.287 1.00 95.25 191 GLU A N 1
ATOM 1556 C CA . GLU A 1 191 ? -6.241 -7.858 2.487 1.00 95.25 191 GLU A CA 1
ATOM 1557 C C . GLU A 1 191 ? -5.538 -6.834 3.378 1.00 95.25 191 GLU A C 1
ATOM 1559 O O . GLU A 1 191 ? -6.196 -5.940 3.911 1.00 95.25 191 GLU A O 1
ATOM 1564 N N . ASP A 1 192 ? -4.213 -6.920 3.506 1.00 95.19 192 ASP A N 1
ATOM 1565 C CA . ASP A 1 192 ? -3.422 -5.951 4.268 1.00 95.19 192 ASP A CA 1
ATOM 1566 C C . ASP A 1 192 ? -3.471 -4.570 3.614 1.00 95.19 192 ASP A C 1
ATOM 1568 O O . ASP A 1 192 ? -3.677 -3.575 4.307 1.00 95.19 192 ASP A O 1
ATOM 1572 N N . LEU A 1 193 ? -3.392 -4.506 2.280 1.00 95.00 193 LEU A N 1
ATOM 1573 C CA . LEU A 1 193 ? -3.582 -3.266 1.520 1.00 95.00 193 LEU A CA 1
ATOM 1574 C C . LEU A 1 193 ? -4.958 -2.638 1.783 1.00 95.00 193 LEU A C 1
ATOM 1576 O O . LEU A 1 193 ? -5.067 -1.431 2.013 1.00 95.00 193 LEU A O 1
ATOM 1580 N N . LEU A 1 194 ? -6.016 -3.454 1.792 1.00 94.25 194 LEU A N 1
ATOM 1581 C CA . LEU A 1 194 ? -7.372 -2.994 2.085 1.00 94.25 194 LEU A CA 1
ATOM 1582 C C . LEU A 1 194 ? -7.505 -2.492 3.530 1.00 94.25 194 LEU A C 1
ATOM 1584 O O . LEU A 1 194 ? -8.093 -1.434 3.763 1.00 94.25 194 LEU A O 1
ATOM 1588 N N . ARG A 1 195 ? -6.956 -3.231 4.501 1.00 92.38 195 ARG A N 1
ATOM 1589 C CA . ARG A 1 195 ? -6.959 -2.840 5.918 1.00 92.38 195 ARG A CA 1
ATOM 1590 C C . ARG A 1 195 ? -6.192 -1.544 6.129 1.00 92.38 195 ARG A C 1
ATOM 1592 O O . ARG A 1 195 ? -6.712 -0.655 6.799 1.00 92.38 195 ARG A O 1
ATOM 1599 N N . PHE A 1 196 ? -5.021 -1.409 5.510 1.00 92.69 196 PHE A N 1
ATOM 1600 C CA . PHE A 1 196 ? -4.230 -0.187 5.555 1.00 92.69 196 PHE A CA 1
ATOM 1601 C C . PHE A 1 196 ? -4.996 0.991 4.973 1.00 92.69 196 PHE A C 1
ATOM 1603 O O . PHE A 1 196 ? -5.069 2.034 5.614 1.00 92.69 196 PHE A O 1
ATOM 1610 N N . TYR A 1 197 ? -5.628 0.827 3.807 1.00 91.75 197 TYR A N 1
ATOM 1611 C CA . TYR A 1 197 ? -6.476 1.870 3.237 1.00 91.75 197 TYR A CA 1
ATOM 1612 C C . TYR A 1 197 ? -7.575 2.278 4.219 1.00 91.75 197 TYR A C 1
ATOM 1614 O O . TYR A 1 197 ? -7.724 3.456 4.520 1.00 91.75 197 TYR A O 1
ATOM 1622 N N . GLN A 1 198 ? -8.312 1.324 4.789 1.00 90.25 198 GLN A N 1
ATOM 1623 C CA . GLN A 1 198 ? -9.365 1.625 5.760 1.00 90.25 198 GLN A CA 1
ATOM 1624 C C . GLN A 1 198 ? -8.827 2.371 6.991 1.00 90.25 198 GLN A C 1
ATOM 1626 O O . GLN A 1 198 ? -9.405 3.388 7.379 1.00 90.25 198 GLN A O 1
ATOM 1631 N N . SER A 1 199 ? -7.716 1.919 7.580 1.00 86.56 199 SER A N 1
ATOM 1632 C CA . SER A 1 199 ? -7.109 2.579 8.741 1.00 86.56 199 SER A CA 1
ATOM 1633 C C . SER A 1 199 ? -6.542 3.951 8.403 1.00 86.56 199 SER A C 1
ATOM 1635 O O . SER A 1 199 ? -6.736 4.887 9.171 1.00 86.56 199 SER A O 1
ATOM 1637 N N . TYR A 1 200 ? -5.895 4.095 7.245 1.00 86.12 200 TYR A N 1
ATOM 1638 C CA . TYR A 1 200 ? -5.365 5.361 6.752 1.00 86.12 200 TYR A CA 1
ATOM 1639 C C . TYR A 1 200 ? -6.489 6.377 6.579 1.00 86.12 200 TYR A C 1
ATOM 1641 O O . TYR A 1 200 ? -6.382 7.513 7.029 1.00 86.12 200 TYR A O 1
ATOM 1649 N N . MET A 1 201 ? -7.605 5.947 5.992 1.00 83.25 201 MET A N 1
ATOM 1650 C CA . MET A 1 201 ? -8.788 6.775 5.801 1.00 83.25 201 MET A CA 1
ATOM 1651 C C . MET A 1 201 ? -9.400 7.229 7.123 1.00 83.25 201 MET A C 1
ATOM 1653 O O . MET A 1 201 ? -9.734 8.400 7.261 1.00 83.25 201 MET A O 1
ATOM 1657 N N . ILE A 1 202 ? -9.507 6.330 8.107 1.00 81.38 202 ILE A N 1
ATOM 1658 C CA . ILE A 1 202 ? -9.979 6.677 9.453 1.00 81.38 202 ILE A CA 1
ATOM 1659 C C . ILE A 1 202 ? -9.017 7.669 10.112 1.00 81.38 202 ILE A C 1
ATOM 1661 O O . ILE A 1 202 ? -9.448 8.727 10.557 1.00 81.38 202 ILE A O 1
ATOM 1665 N N . ALA A 1 203 ? -7.720 7.352 10.147 1.00 79.88 203 ALA A N 1
ATOM 1666 C CA . ALA A 1 203 ? -6.703 8.175 10.793 1.00 79.88 203 ALA A CA 1
ATOM 1667 C C . ALA A 1 203 ? -6.655 9.580 10.183 1.00 79.88 203 ALA A C 1
ATOM 1669 O O . ALA A 1 203 ? -6.692 10.577 10.906 1.00 79.88 203 ALA A O 1
ATOM 1670 N N . LYS A 1 204 ? -6.660 9.663 8.852 1.00 74.31 204 LYS A N 1
ATOM 1671 C CA . LYS A 1 204 ? -6.684 10.927 8.123 1.00 74.31 204 LYS A CA 1
ATOM 1672 C C . LYS A 1 204 ? -7.944 11.739 8.417 1.00 74.31 204 LYS A C 1
ATOM 1674 O O . LYS A 1 204 ? -7.827 12.930 8.697 1.00 74.31 204 LYS A O 1
ATOM 1679 N N . ASP A 1 205 ? -9.120 11.111 8.394 1.00 68.75 205 ASP A N 1
ATOM 1680 C CA . ASP A 1 205 ? -10.388 11.785 8.700 1.00 68.75 205 ASP A CA 1
ATOM 1681 C C . ASP A 1 205 ? -10.451 12.244 10.171 1.00 68.75 205 ASP A C 1
ATOM 1683 O O . ASP A 1 205 ? -11.115 13.232 10.468 1.00 68.75 205 ASP A O 1
ATOM 1687 N N . THR A 1 206 ? -9.741 11.578 11.092 1.00 69.88 206 THR A N 1
ATOM 1688 C CA . THR A 1 206 ? -9.654 11.993 12.508 1.00 69.88 206 THR A CA 1
ATOM 1689 C C . THR A 1 206 ? -8.598 13.061 12.792 1.00 69.88 206 THR A C 1
ATOM 1691 O O . THR A 1 206 ? -8.717 13.774 13.787 1.00 69.88 206 THR A O 1
ATOM 1694 N N . TYR A 1 207 ? -7.562 13.179 11.956 1.00 64.56 207 TYR A N 1
ATOM 1695 C CA . TYR A 1 207 ? -6.464 14.125 12.176 1.00 64.56 207 TYR A CA 1
ATOM 1696 C C . TYR A 1 207 ? -6.900 15.582 11.962 1.00 64.56 207 TYR A C 1
ATOM 1698 O O . TYR A 1 207 ? -6.393 16.487 12.625 1.00 64.56 207 TYR A O 1
ATOM 1706 N N . TYR A 1 208 ? -7.866 15.819 11.070 1.00 58.94 208 TYR A N 1
ATOM 1707 C CA . TYR A 1 208 ? -8.431 17.148 10.857 1.00 58.94 208 TYR A CA 1
ATOM 1708 C C . TYR A 1 208 ? -9.616 17.383 11.810 1.00 58.94 208 TYR A C 1
ATOM 1710 O O . TYR A 1 208 ? -10.619 16.680 11.723 1.00 58.94 208 TYR A O 1
ATOM 1718 N N . PRO A 1 209 ? -9.547 18.381 12.714 1.00 53.12 209 PRO A N 1
ATOM 1719 C CA . PRO A 1 209 ? -10.470 18.538 13.843 1.00 53.12 209 PRO A CA 1
ATOM 1720 C C . PRO A 1 209 ? -11.857 19.086 13.466 1.00 53.12 209 PRO A C 1
ATOM 1722 O O . PRO A 1 209 ? -12.546 19.637 14.322 1.00 53.12 209 PRO A O 1
ATOM 1725 N N . LEU A 1 210 ? -12.289 18.967 12.209 1.00 57.72 210 LEU A N 1
ATOM 1726 C CA . LEU A 1 210 ? -13.654 19.311 11.822 1.00 57.72 210 LEU A CA 1
ATOM 1727 C C . LEU A 1 210 ? -14.549 18.098 12.112 1.00 57.72 210 LEU A C 1
ATOM 1729 O O . LEU A 1 210 ? -14.456 17.098 11.398 1.00 57.72 210 LEU A O 1
ATOM 1733 N N . PRO A 1 211 ? -15.406 18.138 13.151 1.00 54.50 211 PRO A N 1
ATOM 1734 C CA . PRO A 1 211 ? -16.272 17.016 13.473 1.00 54.50 211 PRO A CA 1
ATOM 1735 C C . PRO A 1 211 ? -17.262 16.789 12.326 1.00 54.50 211 PRO A C 1
ATOM 1737 O O . PRO A 1 211 ? -18.251 17.503 12.184 1.00 54.50 211 PRO A O 1
ATOM 1740 N N . SER A 1 212 ? -17.000 15.778 11.501 1.00 54.34 212 SER A N 1
ATOM 1741 C CA . SER A 1 212 ? -17.949 15.289 10.505 1.00 54.34 212 SER A CA 1
ATOM 1742 C C . SER A 1 212 ? -18.750 14.145 11.119 1.00 54.34 212 SER A C 1
ATOM 1744 O O . SER A 1 212 ? -18.229 13.056 11.362 1.00 54.34 212 SER A O 1
ATOM 1746 N N . THR A 1 213 ? -20.033 14.377 11.395 1.00 52.94 213 THR A N 1
ATOM 1747 C CA . THR A 1 213 ? -20.958 13.332 11.844 1.00 52.94 213 THR A CA 1
ATOM 1748 C C . THR A 1 213 ? -21.354 12.455 10.657 1.00 52.94 213 THR A C 1
ATOM 1750 O O . THR A 1 213 ? -22.363 12.677 9.992 1.00 52.94 213 THR A O 1
ATOM 1753 N N . LYS A 1 214 ? -20.550 11.431 10.359 1.00 53.16 214 LYS A N 1
ATOM 1754 C CA . LYS A 1 214 ? -20.898 10.419 9.351 1.00 53.16 214 LYS A CA 1
ATOM 1755 C C . LYS A 1 214 ? -21.584 9.232 10.022 1.00 53.16 214 LYS A C 1
ATOM 1757 O O . LYS A 1 214 ? -21.072 8.686 10.996 1.00 53.16 214 LYS A O 1
ATOM 1762 N N . GLN A 1 215 ? -22.718 8.791 9.476 1.00 49.12 215 GLN A N 1
ATOM 1763 C CA . GLN A 1 215 ? -23.291 7.492 9.831 1.00 49.12 215 GLN A CA 1
ATOM 1764 C C . GLN A 1 215 ? -22.421 6.396 9.207 1.00 49.12 215 GLN A C 1
ATOM 1766 O O . GLN A 1 215 ? -22.582 6.029 8.044 1.00 49.12 215 GLN A O 1
ATOM 1771 N N . THR A 1 216 ? -21.447 5.897 9.960 1.00 46.94 216 THR A N 1
ATOM 1772 C CA . THR A 1 216 ? -20.640 4.752 9.549 1.00 46.94 216 THR A CA 1
ATOM 1773 C C . THR A 1 216 ? -21.451 3.476 9.763 1.00 46.94 216 THR A C 1
ATOM 1775 O O . THR A 1 216 ? -21.478 2.890 10.841 1.00 46.94 216 THR A O 1
ATOM 1778 N N . SER A 1 217 ? -22.137 3.018 8.714 1.00 45.28 217 SER A N 1
ATOM 1779 C CA . SER A 1 217 ? -22.643 1.644 8.664 1.00 45.28 217 SER A CA 1
ATOM 1780 C C . SER A 1 217 ? -21.457 0.717 8.400 1.00 45.28 217 SER A C 1
ATOM 1782 O O . SER A 1 217 ? -21.152 0.361 7.263 1.00 45.28 217 SER A O 1
ATOM 1784 N N . VAL A 1 218 ? -20.704 0.391 9.449 1.00 49.75 218 VAL A N 1
ATOM 1785 C CA . VAL A 1 218 ? -19.715 -0.680 9.361 1.00 49.75 218 VAL A CA 1
ATOM 1786 C C . VAL A 1 218 ? -20.488 -1.974 9.547 1.00 49.75 218 VAL A C 1
ATOM 1788 O O . VAL A 1 218 ? -21.003 -2.247 10.632 1.00 49.75 218 VAL A O 1
ATOM 1791 N N . ARG A 1 219 ? -20.574 -2.782 8.489 1.00 43.78 219 ARG A N 1
ATOM 1792 C CA . ARG A 1 219 ? -20.979 -4.185 8.593 1.00 43.78 219 ARG A CA 1
ATOM 1793 C C . ARG A 1 219 ? -19.819 -4.932 9.247 1.00 43.78 219 ARG A C 1
ATOM 1795 O O . ARG A 1 219 ? -19.085 -5.668 8.600 1.00 43.78 219 ARG A O 1
ATOM 1802 N N . LEU A 1 220 ? -19.589 -4.645 10.526 1.00 49.22 220 LEU A N 1
ATOM 1803 C CA . LEU A 1 220 ? -18.730 -5.466 11.352 1.00 49.22 220 LEU A CA 1
ATOM 1804 C C . LEU A 1 220 ? -19.335 -6.860 11.246 1.00 49.22 220 LEU A C 1
ATOM 1806 O O . LEU A 1 220 ? -20.531 -7.033 11.493 1.00 49.22 220 LEU A O 1
ATOM 1810 N N . SER A 1 221 ? -18.524 -7.850 10.874 1.00 43.19 221 SER A N 1
ATOM 1811 C CA . SER A 1 221 ? -18.770 -9.196 11.365 1.00 43.19 221 SER A CA 1
ATOM 1812 C C . SER A 1 221 ? -18.648 -9.050 12.871 1.00 43.19 221 SER A C 1
ATOM 1814 O O . SER A 1 221 ? -17.560 -9.166 13.429 1.00 43.19 221 SER A O 1
ATOM 1816 N N . THR A 1 222 ? -19.735 -8.623 13.513 1.00 47.38 222 THR A N 1
ATOM 1817 C CA . THR A 1 222 ? -19.880 -8.678 14.949 1.00 47.38 222 THR A CA 1
ATOM 1818 C C . THR A 1 222 ? -19.580 -10.122 15.240 1.00 47.38 222 THR A C 1
ATOM 1820 O O . THR A 1 222 ? -20.360 -10.989 14.850 1.00 47.38 222 THR A O 1
ATOM 1823 N N . VAL A 1 223 ? -18.397 -10.375 15.803 1.00 52.44 223 VAL A N 1
ATOM 1824 C CA . VAL A 1 223 ? -18.113 -11.617 16.503 1.00 52.44 223 VAL A CA 1
ATOM 1825 C C . VAL A 1 223 ? -19.339 -11.762 17.374 1.00 52.44 223 VAL A C 1
ATOM 1827 O O . VAL A 1 223 ? -19.542 -10.896 18.227 1.00 52.44 223 VAL A O 1
ATOM 1830 N N . GLU A 1 224 ? -20.244 -12.675 17.007 1.00 52.28 224 GLU A N 1
ATOM 1831 C CA . GLU A 1 224 ? -21.524 -12.820 17.680 1.00 52.28 224 GLU A CA 1
ATOM 1832 C C . GLU A 1 224 ? -21.144 -13.026 19.129 1.00 52.28 224 GLU A C 1
ATOM 1834 O O . GLU A 1 224 ? -20.569 -14.056 19.488 1.00 52.28 224 GLU A O 1
ATOM 1839 N N . LEU A 1 225 ? -21.295 -11.964 19.919 1.00 55.53 225 LEU A N 1
ATOM 1840 C CA . LEU A 1 225 ? -20.804 -11.933 21.275 1.00 55.53 225 LEU A CA 1
ATOM 1841 C C . LEU A 1 225 ? -21.761 -12.877 21.961 1.00 55.53 225 LEU A C 1
ATOM 1843 O O . LEU A 1 225 ? -22.919 -12.524 22.183 1.00 55.53 225 LEU A O 1
ATOM 1847 N N . SER A 1 226 ? -21.309 -14.129 22.065 1.00 74.00 226 SER A N 1
ATOM 1848 C CA . SER A 1 226 ? -22.183 -15.276 22.230 1.00 74.00 226 SER A CA 1
ATOM 1849 C C . SER A 1 226 ? -23.150 -14.945 23.344 1.00 74.00 226 SER A C 1
ATOM 1851 O O . SER A 1 226 ? -22.724 -14.596 24.446 1.00 74.00 226 SER A O 1
ATOM 1853 N N . ILE A 1 227 ? -24.450 -14.991 23.052 1.00 83.00 227 ILE A N 1
ATOM 1854 C CA . ILE A 1 227 ? -25.489 -14.664 24.034 1.00 83.00 227 ILE A CA 1
ATOM 1855 C C . ILE A 1 227 ? -25.247 -15.485 25.312 1.00 83.00 227 ILE A C 1
ATOM 1857 O O . ILE A 1 227 ? -25.418 -14.982 26.419 1.00 83.00 227 ILE A O 1
ATOM 1861 N N . ALA A 1 228 ? -24.722 -16.708 25.163 1.00 82.19 228 ALA A N 1
ATOM 1862 C CA . ALA A 1 228 ? -24.281 -17.547 26.267 1.00 82.19 228 ALA A CA 1
ATOM 1863 C C . ALA A 1 228 ? -23.177 -16.896 27.125 1.00 82.19 228 ALA A C 1
ATOM 1865 O O . ALA A 1 228 ? -23.271 -16.932 28.348 1.00 82.19 228 ALA A O 1
ATOM 1866 N N . PHE A 1 229 ? -22.166 -16.263 26.523 1.00 85.69 229 PHE A N 1
ATOM 1867 C CA . PHE A 1 229 ? -21.110 -15.554 27.254 1.00 85.69 229 PHE A CA 1
ATOM 1868 C C . PHE A 1 229 ? -21.665 -14.370 28.060 1.00 85.69 229 PHE A C 1
ATOM 1870 O O . PHE A 1 229 ? -21.342 -14.232 29.238 1.00 85.69 229 PHE A O 1
ATOM 1877 N N . ILE A 1 230 ? -22.566 -13.569 27.476 1.00 90.75 230 ILE A N 1
ATOM 1878 C CA . ILE A 1 230 ? -23.219 -12.453 28.184 1.00 90.75 230 ILE A CA 1
ATOM 1879 C C . ILE A 1 230 ? -24.044 -12.970 29.371 1.00 90.75 230 ILE A C 1
ATOM 1881 O O . ILE A 1 230 ? -23.961 -12.416 30.467 1.00 90.75 230 ILE A O 1
ATOM 1885 N N . VAL A 1 231 ? -24.799 -14.056 29.184 1.00 94.50 231 VAL A N 1
ATOM 1886 C CA . VAL A 1 231 ? -25.600 -14.681 30.249 1.00 94.50 231 VAL A CA 1
ATOM 1887 C C . VAL A 1 231 ? -24.712 -15.206 31.381 1.00 94.50 231 VAL A C 1
ATOM 1889 O O . VAL A 1 231 ? -25.021 -14.977 32.551 1.00 94.50 231 VAL A O 1
ATOM 1892 N N . VAL A 1 232 ? -23.589 -15.857 31.061 1.00 95.44 232 VAL A N 1
ATOM 1893 C CA . VAL A 1 232 ? -22.631 -16.358 32.062 1.00 95.44 232 VAL A CA 1
ATOM 1894 C C . VAL A 1 232 ? -21.994 -15.205 32.837 1.00 95.44 232 VAL A C 1
ATOM 1896 O O . VAL A 1 232 ? -21.995 -15.228 34.068 1.00 95.44 232 VAL A O 1
ATOM 1899 N N . CYS A 1 233 ? -21.509 -14.165 32.152 1.00 95.25 233 CYS A N 1
ATOM 1900 C CA . CYS A 1 233 ? -20.963 -12.977 32.810 1.00 95.25 233 CYS A CA 1
ATOM 1901 C C . CYS A 1 233 ? -22.010 -12.275 33.690 1.00 95.25 233 CYS A C 1
ATOM 1903 O O . CYS A 1 233 ? -21.692 -11.866 34.806 1.00 95.25 233 CYS A O 1
ATOM 1905 N N . GLY A 1 234 ? -23.263 -12.190 33.231 1.00 96.44 234 GLY A N 1
ATOM 1906 C CA . GLY A 1 234 ? -24.378 -11.637 34.000 1.00 96.44 234 GLY A CA 1
ATOM 1907 C C . GLY A 1 234 ? -24.691 -12.444 35.264 1.00 96.44 234 GLY A C 1
ATOM 1908 O O . GLY A 1 234 ? -24.858 -11.864 36.336 1.00 96.44 234 GLY A O 1
ATOM 1909 N N . LEU A 1 235 ? -24.702 -13.777 35.174 1.00 97.00 235 LEU A N 1
ATOM 1910 C CA . LEU A 1 235 ? -24.884 -14.664 36.328 1.00 97.00 235 LEU A CA 1
ATOM 1911 C C . LEU A 1 235 ? -23.757 -14.517 37.353 1.00 97.00 235 LEU A C 1
ATOM 1913 O O . LEU A 1 235 ? -24.033 -14.414 38.547 1.00 97.00 235 LEU A O 1
ATOM 1917 N N . ILE A 1 236 ? -22.501 -14.455 36.901 1.00 97.06 236 ILE A N 1
ATOM 1918 C CA . ILE A 1 236 ? -21.348 -14.231 37.786 1.00 97.06 236 ILE A CA 1
ATOM 1919 C C . ILE A 1 236 ? -21.496 -12.887 38.510 1.00 97.06 236 ILE A C 1
ATOM 1921 O O . ILE A 1 236 ? -21.342 -12.830 39.730 1.00 97.06 236 ILE A O 1
ATOM 1925 N N . LEU A 1 237 ? -21.864 -11.822 37.791 1.00 97.56 237 LEU A N 1
ATOM 1926 C CA . LEU A 1 237 ? -22.125 -10.505 38.379 1.00 97.56 237 LEU A CA 1
ATOM 1927 C C . LEU A 1 237 ? -23.238 -10.547 39.434 1.00 97.56 237 LEU A C 1
ATOM 1929 O O . LEU A 1 237 ? -23.063 -9.995 40.519 1.00 97.56 237 LEU A O 1
ATOM 1933 N N . LEU A 1 238 ? -24.348 -11.239 39.165 1.00 97.94 238 LEU A N 1
ATOM 1934 C CA . LEU A 1 238 ? -25.447 -11.390 40.125 1.00 97.94 238 LEU A CA 1
ATOM 1935 C C . LEU A 1 238 ? -25.016 -12.131 41.395 1.00 97.94 238 LEU A C 1
ATOM 1937 O O . LEU A 1 238 ? -25.375 -11.707 42.493 1.00 97.94 238 LEU A O 1
ATOM 1941 N N . VAL A 1 239 ? -24.217 -13.194 41.269 1.00 97.94 239 VAL A N 1
ATOM 1942 C CA . VAL A 1 239 ? -23.682 -13.938 42.422 1.00 97.94 239 VAL A CA 1
ATOM 1943 C C . VAL A 1 239 ? -22.761 -13.054 43.265 1.00 97.94 239 VAL A C 1
ATOM 1945 O O . VAL A 1 239 ? -22.874 -13.052 44.492 1.00 97.94 239 VAL A O 1
ATOM 1948 N N . VAL A 1 240 ? -21.892 -12.261 42.630 1.00 97.81 240 VAL A N 1
ATOM 1949 C CA . VAL A 1 240 ? -21.006 -11.317 43.330 1.00 97.81 240 VAL A CA 1
ATOM 1950 C C . VAL A 1 240 ? -21.816 -10.243 44.056 1.00 97.81 240 VAL A C 1
ATOM 1952 O O . VAL A 1 240 ? -21.575 -9.994 45.237 1.00 97.81 240 VAL A O 1
ATOM 1955 N N . ILE A 1 241 ? -22.810 -9.645 43.393 1.00 98.12 241 ILE A N 1
ATOM 1956 C CA . ILE A 1 241 ? -23.683 -8.627 43.996 1.00 98.12 241 ILE A CA 1
ATOM 1957 C C . ILE A 1 241 ? -24.450 -9.214 45.182 1.00 98.12 241 ILE A C 1
ATOM 1959 O O . ILE A 1 241 ? -24.467 -8.608 46.251 1.00 98.12 241 ILE A O 1
ATOM 1963 N N . TYR A 1 242 ? -25.035 -10.404 45.031 1.00 98.06 242 TYR A N 1
ATOM 1964 C CA . TYR A 1 242 ? -25.747 -11.082 46.112 1.00 98.06 242 TYR A CA 1
ATOM 1965 C C . TYR A 1 242 ? -24.825 -11.383 47.301 1.00 98.06 242 TYR A C 1
ATOM 1967 O O . TYR A 1 242 ? -25.190 -11.115 48.446 1.00 98.06 242 TYR A O 1
ATOM 1975 N N . GLY A 1 243 ? -23.608 -11.873 47.041 1.00 97.06 243 GLY A N 1
ATOM 1976 C CA . GLY A 1 243 ? -22.603 -12.127 48.073 1.00 97.06 243 GLY A CA 1
ATOM 1977 C C . GLY A 1 243 ? -22.209 -10.861 48.837 1.00 97.06 243 GLY A C 1
ATOM 1978 O O . GLY A 1 243 ? -22.165 -10.876 50.068 1.00 97.06 243 GLY A O 1
ATOM 1979 N N . LEU A 1 244 ? -21.997 -9.748 48.128 1.00 97.38 244 LEU A N 1
ATOM 1980 C CA . LEU A 1 244 ? -21.708 -8.449 48.739 1.00 97.38 244 LEU A CA 1
ATOM 1981 C C . LEU A 1 244 ? -22.887 -7.943 49.575 1.00 97.38 244 LEU A C 1
ATOM 1983 O O . LEU A 1 244 ? -22.690 -7.518 50.712 1.00 97.38 244 LEU A O 1
ATOM 1987 N N . LEU A 1 245 ? -24.112 -8.031 49.052 1.00 97.44 245 LEU A N 1
ATOM 1988 C CA . LEU A 1 245 ? -25.312 -7.587 49.759 1.00 97.44 245 LEU A CA 1
ATOM 1989 C C . LEU A 1 245 ? -25.527 -8.400 51.040 1.00 97.44 245 LEU A C 1
ATOM 1991 O O . LEU A 1 245 ? -25.738 -7.836 52.112 1.00 97.44 245 LEU A O 1
ATOM 1995 N N . HIS A 1 246 ? -25.408 -9.726 50.943 1.00 96.75 246 HIS A N 1
ATOM 1996 C CA . HIS A 1 246 ? -25.522 -10.629 52.080 1.00 96.75 246 HIS A CA 1
ATOM 1997 C C . HIS A 1 246 ? -24.431 -10.359 53.122 1.00 96.75 246 HIS A C 1
ATOM 1999 O O . HIS A 1 246 ? -24.719 -10.322 54.316 1.00 96.75 246 HIS A O 1
ATOM 2005 N N . TRP A 1 247 ? -23.191 -10.115 52.689 1.00 94.69 247 TRP A N 1
ATOM 2006 C CA . TR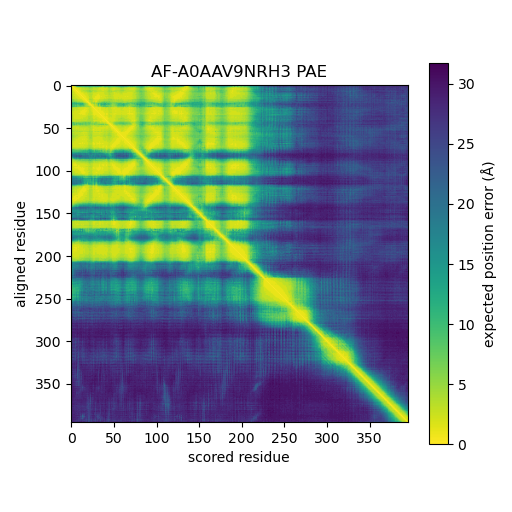P A 1 247 ? -22.090 -9.756 53.581 1.00 94.69 247 TRP A CA 1
ATOM 2007 C C . TRP A 1 247 ? -22.348 -8.439 54.323 1.00 94.69 247 TRP A C 1
ATOM 2009 O O . TRP A 1 247 ? -22.180 -8.388 55.542 1.00 94.69 247 TRP A O 1
ATOM 2019 N N . VAL A 1 248 ? -22.815 -7.395 53.627 1.00 95.25 248 VAL A N 1
ATOM 2020 C CA . VAL A 1 248 ? -23.174 -6.106 54.244 1.00 95.25 248 VAL A CA 1
ATOM 2021 C C . VAL A 1 248 ? -24.319 -6.278 55.245 1.00 95.25 248 VAL A C 1
ATOM 2023 O O . VAL A 1 248 ? -24.216 -5.796 56.374 1.00 95.25 248 VAL A O 1
ATOM 2026 N N . LEU A 1 249 ? -25.379 -7.005 54.876 1.00 95.88 249 LEU A N 1
ATOM 2027 C CA . LEU A 1 249 ? -26.521 -7.275 55.756 1.00 95.88 249 LEU A CA 1
ATOM 2028 C C . LEU A 1 249 ? -26.114 -8.083 56.994 1.00 95.88 249 LEU A C 1
ATOM 2030 O O . LEU A 1 249 ? -26.526 -7.749 58.103 1.00 95.88 249 LEU A O 1
ATOM 2034 N N . MET A 1 250 ? -25.268 -9.104 56.829 1.00 93.56 250 MET A N 1
ATOM 2035 C CA . MET A 1 250 ? -24.690 -9.869 57.936 1.00 93.56 250 MET A CA 1
ATOM 2036 C C . MET A 1 250 ? -23.873 -8.970 58.862 1.00 93.56 250 MET A C 1
ATOM 2038 O O . MET A 1 250 ? -24.084 -8.978 60.073 1.00 93.56 250 MET A O 1
ATOM 2042 N N . ARG A 1 251 ? -22.981 -8.139 58.312 1.00 89.75 251 ARG A N 1
ATOM 2043 C CA . ARG A 1 251 ? -22.193 -7.199 59.119 1.00 89.75 251 ARG A CA 1
ATOM 2044 C C . ARG A 1 251 ? -23.065 -6.213 59.879 1.00 89.75 251 ARG A C 1
ATOM 2046 O O . ARG A 1 251 ? -22.735 -5.864 61.008 1.00 89.75 251 ARG A O 1
ATOM 2053 N N . TRP A 1 252 ? -24.153 -5.757 59.267 1.00 93.31 252 TRP A N 1
ATOM 2054 C CA . TRP A 1 252 ? -25.066 -4.826 59.908 1.00 93.31 252 TRP A CA 1
ATOM 2055 C C . TRP A 1 252 ? -25.863 -5.503 61.026 1.00 93.31 252 TRP A C 1
ATOM 2057 O O . TRP A 1 252 ? -25.912 -4.979 62.137 1.00 93.31 252 TRP A O 1
ATOM 2067 N N . LYS A 1 253 ? -26.415 -6.695 60.769 1.00 94.44 253 LYS A N 1
ATOM 2068 C CA . LYS A 1 253 ? -27.211 -7.457 61.740 1.00 94.44 253 LYS A CA 1
ATOM 2069 C C . LYS A 1 253 ? -26.393 -7.914 62.947 1.00 94.44 253 LYS A C 1
ATOM 2071 O O . LYS A 1 253 ? -26.875 -7.841 64.069 1.00 94.44 253 LYS A O 1
ATOM 2076 N N . TYR A 1 254 ? -25.164 -8.374 62.726 1.00 90.38 254 TYR A N 1
ATOM 2077 C CA . TYR A 1 254 ? -24.296 -8.911 63.778 1.00 90.38 254 TYR A CA 1
ATOM 2078 C C . TYR A 1 254 ? -23.249 -7.902 64.251 1.00 90.38 254 TYR A C 1
ATOM 2080 O O . TYR A 1 254 ? -22.231 -8.294 64.814 1.00 90.38 254 TYR A O 1
ATOM 2088 N N . ARG A 1 255 ? -23.481 -6.601 64.037 1.00 86.38 255 ARG A N 1
ATOM 2089 C CA . ARG A 1 255 ? -22.513 -5.549 64.366 1.00 86.38 255 ARG A CA 1
ATOM 2090 C C . ARG A 1 255 ? -22.051 -5.609 65.824 1.00 86.38 255 ARG A C 1
ATOM 2092 O O . ARG A 1 255 ? -20.869 -5.408 66.072 1.00 86.38 255 ARG A O 1
ATOM 2099 N N . GLU A 1 256 ? -22.949 -5.921 66.756 1.00 87.75 256 GLU A N 1
ATOM 2100 C CA . GLU A 1 256 ? -22.623 -5.997 68.186 1.00 87.75 256 GLU A CA 1
ATOM 2101 C C . GLU A 1 256 ? -21.807 -7.249 68.543 1.00 87.75 256 GLU A C 1
ATOM 2103 O O . GLU A 1 256 ? -20.797 -7.139 69.229 1.00 87.75 256 GLU A O 1
ATOM 2108 N N . SER A 1 257 ? -22.150 -8.427 68.006 1.00 83.75 257 SER A N 1
ATOM 2109 C CA . SER A 1 257 ? -21.341 -9.643 68.214 1.00 83.75 257 SER A CA 1
ATOM 2110 C C . SER A 1 257 ? -19.999 -9.607 67.485 1.00 83.75 257 SER A C 1
ATOM 2112 O O . SER A 1 257 ? -19.044 -10.232 67.927 1.00 83.75 257 SER A O 1
ATOM 2114 N N . LEU A 1 258 ? -19.901 -8.898 66.359 1.00 76.25 258 LEU A N 1
ATOM 2115 C CA . LEU A 1 258 ? -18.658 -8.794 65.594 1.00 76.25 258 LEU A CA 1
ATOM 2116 C C . LEU A 1 258 ? -17.678 -7.777 66.193 1.00 76.25 258 LEU A C 1
ATOM 2118 O O . LEU A 1 258 ? -16.501 -7.827 65.853 1.00 76.25 258 LEU A O 1
ATOM 2122 N N . GLN A 1 259 ? -18.123 -6.887 67.088 1.00 80.00 259 GLN A N 1
ATOM 2123 C CA . GLN A 1 259 ? -17.226 -5.973 67.807 1.00 80.00 259 GLN A CA 1
ATOM 2124 C C . GLN A 1 259 ? -16.298 -6.695 68.789 1.00 80.00 259 GLN A C 1
ATOM 2126 O O . GLN A 1 259 ? -15.227 -6.174 69.084 1.00 80.00 259 GLN A O 1
ATOM 2131 N N . SER A 1 260 ? -16.667 -7.889 69.267 1.00 78.94 260 SER A N 1
ATOM 2132 C CA . SER A 1 260 ? -15.801 -8.689 70.139 1.00 78.94 260 SER A CA 1
ATOM 2133 C C . SER A 1 260 ? -14.789 -9.540 69.375 1.00 78.94 260 SER A C 1
ATOM 2135 O O . SER A 1 260 ? -13.948 -10.176 70.003 1.00 78.94 260 SER A O 1
ATOM 2137 N N . ILE A 1 261 ? -14.876 -9.601 68.040 1.00 78.69 261 ILE A N 1
ATOM 2138 C CA . ILE A 1 261 ? -13.937 -10.373 67.230 1.00 78.69 261 ILE A CA 1
ATOM 2139 C C . ILE A 1 261 ? -12.780 -9.453 66.824 1.00 78.69 261 ILE A C 1
ATOM 2141 O O . ILE A 1 261 ? -13.023 -8.439 66.163 1.00 78.69 261 ILE A O 1
ATOM 2145 N N . PRO A 1 262 ? -11.528 -9.790 67.176 1.00 82.50 262 PRO A N 1
ATOM 2146 C CA . PRO A 1 262 ? -10.359 -9.005 66.798 1.00 82.50 262 PRO A CA 1
ATOM 2147 C C . PRO A 1 262 ? -1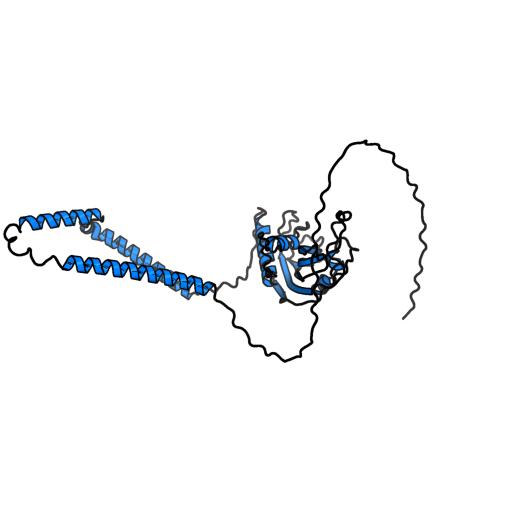0.303 -8.767 65.280 1.00 82.50 262 PRO A C 1
ATOM 2149 O O . PRO A 1 262 ? -10.296 -9.699 64.469 1.00 82.50 262 PRO A O 1
ATOM 2152 N N . GLY A 1 263 ? -10.306 -7.488 64.893 1.00 78.81 263 GLY A N 1
ATOM 2153 C CA . GLY A 1 263 ? -10.409 -7.063 63.496 1.00 78.81 263 GLY A CA 1
ATOM 2154 C C . GLY A 1 263 ? -9.082 -7.118 62.743 1.00 78.81 263 GLY A C 1
ATOM 2155 O O . GLY A 1 263 ? -9.076 -7.201 61.514 1.00 78.81 263 GLY A O 1
ATOM 2156 N N . THR A 1 264 ? -7.958 -7.093 63.463 1.00 85.12 264 THR A N 1
ATOM 2157 C CA . THR A 1 264 ? -6.621 -7.140 62.871 1.00 85.12 264 THR A CA 1
ATOM 2158 C C . THR A 1 264 ? -5.848 -8.382 63.298 1.00 85.12 264 THR A C 1
ATOM 2160 O O . THR A 1 264 ? -6.081 -8.976 64.349 1.00 85.12 264 THR A O 1
ATOM 2163 N N . LYS A 1 265 ? -4.863 -8.772 62.481 1.00 82.88 265 LYS A N 1
ATOM 2164 C CA . LYS A 1 265 ? -3.945 -9.876 62.798 1.00 82.88 265 LYS A CA 1
ATOM 2165 C C . LYS A 1 265 ? -3.191 -9.637 64.118 1.00 82.88 265 LYS A C 1
ATOM 2167 O O . LYS A 1 265 ? -2.854 -10.597 64.799 1.00 82.88 265 LYS A O 1
ATOM 2172 N N . VAL A 1 266 ? -2.944 -8.373 64.476 1.00 86.00 266 VAL A N 1
ATOM 2173 C CA . VAL A 1 266 ? -2.299 -7.982 65.740 1.00 86.00 266 VAL A CA 1
ATOM 2174 C C . VAL A 1 266 ? -3.230 -8.236 66.921 1.00 86.00 266 VAL A C 1
ATOM 2176 O O . VAL A 1 266 ? -2.784 -8.789 67.921 1.00 86.00 266 VAL A O 1
ATOM 2179 N N . ASP A 1 267 ? -4.517 -7.919 66.781 1.00 86.00 267 ASP A N 1
ATOM 2180 C CA . ASP A 1 267 ? -5.509 -8.154 67.832 1.00 86.00 267 ASP A CA 1
ATOM 2181 C C . ASP A 1 267 ? -5.675 -9.655 68.119 1.00 86.00 267 ASP A C 1
ATOM 2183 O O . ASP A 1 267 ? -5.735 -10.057 69.278 1.00 86.00 267 ASP A O 1
ATOM 2187 N N . TRP A 1 268 ? -5.641 -10.501 67.081 1.00 87.00 268 TRP A N 1
ATOM 2188 C CA . TRP A 1 268 ? -5.630 -11.962 67.243 1.00 87.00 268 TRP A CA 1
ATOM 2189 C C . TRP A 1 268 ? -4.394 -12.461 68.003 1.00 87.00 268 TRP A C 1
ATOM 2191 O O . TRP A 1 268 ? -4.502 -13.350 68.847 1.00 87.00 268 TRP A O 1
ATOM 2201 N N . VAL A 1 269 ? -3.218 -11.881 67.743 1.00 88.31 269 VAL A N 1
ATOM 2202 C CA . VAL A 1 269 ? -1.989 -12.224 68.476 1.00 88.31 269 VAL A CA 1
ATOM 2203 C C . VAL A 1 269 ? -2.085 -11.760 69.929 1.00 88.31 269 VAL A C 1
ATOM 2205 O O . VAL A 1 269 ? -1.767 -12.530 70.833 1.00 88.31 269 VAL A O 1
ATOM 2208 N N . LEU A 1 270 ? -2.574 -10.545 70.177 1.00 85.62 270 LEU A N 1
ATOM 2209 C CA . LEU A 1 270 ? -2.768 -10.021 71.528 1.00 85.62 270 LEU A CA 1
ATOM 2210 C C . LEU A 1 270 ? -3.748 -10.873 72.336 1.00 85.62 270 LEU A C 1
ATOM 2212 O O . LEU A 1 270 ? -3.446 -11.212 73.479 1.00 85.62 270 LEU A O 1
ATOM 2216 N N . GLN A 1 271 ? -4.864 -11.273 71.727 1.00 87.75 271 GLN A N 1
ATOM 2217 C CA . GLN A 1 271 ? -5.828 -12.166 72.357 1.00 87.75 271 GLN A CA 1
ATOM 2218 C C . GLN A 1 271 ? -5.201 -13.534 72.662 1.00 87.75 271 GLN A C 1
ATOM 2220 O O . GLN A 1 271 ? -5.329 -14.021 73.782 1.00 87.75 271 GLN A O 1
ATOM 2225 N N . SER A 1 272 ? -4.421 -14.105 71.736 1.00 85.44 272 SER A N 1
ATOM 2226 C CA . SER A 1 272 ? -3.723 -15.378 71.979 1.00 85.44 272 SER A CA 1
ATOM 2227 C C . SER A 1 272 ? -2.713 -15.305 73.136 1.00 85.44 272 SER A C 1
ATOM 2229 O O . SER A 1 272 ? -2.601 -16.251 73.910 1.00 85.44 272 SER A O 1
ATOM 2231 N N . ILE A 1 273 ? -2.025 -14.167 73.313 1.00 85.00 273 ILE A N 1
ATOM 2232 C CA . ILE A 1 273 ? -1.090 -13.940 74.431 1.00 85.00 273 ILE A CA 1
ATOM 2233 C C . ILE A 1 273 ? -1.846 -13.778 75.759 1.00 85.00 273 ILE A C 1
ATOM 2235 O O . ILE A 1 273 ? -1.373 -14.216 76.810 1.00 85.00 273 ILE A O 1
ATOM 2239 N N . GLN A 1 274 ? -3.010 -13.125 75.742 1.00 83.81 274 GLN A N 1
ATOM 2240 C CA . GLN A 1 274 ? -3.849 -12.963 76.932 1.00 83.81 274 GLN A CA 1
ATOM 2241 C C . GLN A 1 274 ? -4.440 -14.303 77.389 1.00 83.81 274 GLN A C 1
ATOM 2243 O O . GLN A 1 274 ? -4.394 -14.620 78.581 1.00 83.81 274 GLN A O 1
ATOM 2248 N N . GLU A 1 275 ? -4.918 -15.114 76.446 1.00 83.50 275 GLU A N 1
ATOM 2249 C CA . GLU A 1 275 ? -5.438 -16.458 76.709 1.00 83.50 275 GLU A CA 1
ATOM 2250 C C . GLU A 1 275 ? -4.319 -17.424 77.141 1.00 83.50 275 GLU A C 1
ATOM 2252 O O . GLU A 1 275 ? -4.500 -18.207 78.071 1.00 83.50 275 GLU A O 1
ATOM 2257 N N . SER A 1 276 ? -3.106 -17.319 76.579 1.00 81.19 276 SER A N 1
ATOM 2258 C CA . SER A 1 276 ? -1.976 -18.150 77.023 1.00 81.19 276 SER A CA 1
ATOM 2259 C C . SER A 1 276 ? -1.506 -17.811 78.443 1.00 81.19 276 SER A C 1
ATOM 2261 O O . SER A 1 276 ? -1.038 -18.690 79.161 1.00 81.19 276 SER A O 1
ATOM 2263 N N . ARG A 1 277 ? -1.630 -16.548 78.880 1.00 69.75 277 ARG A N 1
ATOM 2264 C CA . ARG A 1 277 ? -1.267 -16.127 80.249 1.00 69.75 277 ARG A CA 1
ATOM 2265 C C . ARG A 1 277 ? -2.243 -16.623 81.311 1.00 69.75 277 ARG A C 1
ATOM 2267 O O . ARG A 1 277 ? -1.833 -16.812 82.451 1.00 69.75 277 ARG A O 1
ATOM 2274 N N . THR A 1 278 ? -3.512 -16.823 80.964 1.00 63.94 278 THR A N 1
ATOM 2275 C CA . THR A 1 278 ? -4.534 -17.283 81.918 1.00 63.94 278 THR A CA 1
ATOM 2276 C C . THR A 1 278 ? -4.394 -18.770 82.248 1.00 63.94 278 THR A C 1
ATOM 2278 O O . THR A 1 278 ? -4.724 -19.173 83.360 1.00 63.94 278 THR A O 1
ATOM 2281 N N . VAL A 1 279 ? -3.815 -19.567 81.344 1.00 59.38 279 VAL A N 1
ATOM 2282 C CA . VAL A 1 279 ? -3.546 -20.999 81.565 1.00 59.38 279 VAL A CA 1
ATOM 2283 C C . VAL A 1 279 ? -2.334 -21.230 82.483 1.00 59.38 279 VAL A C 1
ATOM 2285 O O . VAL A 1 279 ? -2.336 -22.164 83.284 1.00 59.38 279 VAL A O 1
ATOM 2288 N N . SER A 1 280 ? -1.327 -20.348 82.461 1.00 53.50 280 SER A N 1
ATOM 2289 C CA . SER A 1 280 ? -0.111 -20.507 83.280 1.00 53.50 280 SER A CA 1
ATOM 2290 C C . SER A 1 280 ? -0.337 -20.366 84.791 1.00 53.50 280 SER A C 1
ATOM 2292 O O . SER A 1 280 ? 0.476 -20.854 85.569 1.00 53.50 280 SER A O 1
ATOM 2294 N N . THR A 1 281 ? -1.428 -19.738 85.237 1.00 53.28 281 THR A N 1
ATOM 2295 C CA . THR A 1 281 ? -1.696 -19.535 86.674 1.00 53.28 281 THR A CA 1
ATOM 2296 C C . THR A 1 281 ? -2.405 -20.731 87.319 1.00 53.28 281 THR A C 1
ATOM 2298 O O . THR A 1 281 ? -2.327 -20.908 88.529 1.00 53.28 281 THR A O 1
ATOM 2301 N N . THR A 1 282 ? -3.065 -21.590 86.534 1.00 52.00 282 THR A N 1
ATOM 2302 C CA . THR A 1 282 ? -3.733 -22.809 87.038 1.00 52.00 282 THR A CA 1
ATOM 2303 C C . THR A 1 282 ? -2.860 -24.061 86.929 1.00 52.00 282 THR A C 1
ATOM 2305 O O . THR A 1 282 ? -3.237 -25.119 87.426 1.00 52.00 282 THR A O 1
ATOM 2308 N N . GLN A 1 283 ? -1.683 -23.956 86.304 1.00 44.38 283 GLN A N 1
ATOM 2309 C CA . GLN A 1 283 ? -0.823 -25.098 85.989 1.00 44.38 283 GLN A CA 1
ATOM 2310 C C . GLN A 1 283 ? 0.541 -25.077 86.699 1.00 44.38 283 GLN A C 1
ATOM 2312 O O . GLN A 1 283 ? 1.447 -25.789 86.287 1.00 44.38 283 GLN A O 1
ATOM 2317 N N . VAL A 1 284 ? 0.693 -24.333 87.801 1.00 50.59 284 VAL A N 1
ATOM 2318 C CA . VAL A 1 284 ? 1.877 -24.458 88.683 1.00 50.59 284 VAL A CA 1
ATOM 2319 C C . VAL A 1 284 ? 1.760 -25.666 89.636 1.00 50.59 284 VAL A C 1
ATOM 2321 O O . VAL A 1 284 ? 2.747 -26.074 90.235 1.00 50.59 284 VAL A O 1
ATOM 2324 N N . GLU A 1 285 ? 0.604 -26.338 89.706 1.00 48.06 285 GLU A N 1
ATOM 2325 C CA . GLU A 1 285 ? 0.421 -27.534 90.553 1.00 48.06 285 GLU A CA 1
ATOM 2326 C C . GLU A 1 285 ? 0.528 -28.878 89.798 1.00 48.06 285 GLU A C 1
ATOM 2328 O O . GLU A 1 285 ? 0.469 -29.944 90.402 1.00 48.06 285 GLU A O 1
ATOM 2333 N N . SER A 1 286 ? 0.755 -28.875 88.477 1.00 49.88 286 SER A N 1
ATOM 2334 C CA . SER A 1 286 ? 0.924 -30.121 87.694 1.00 49.88 286 SER A CA 1
ATOM 2335 C C . SER A 1 286 ? 2.122 -30.121 86.737 1.00 49.88 286 SER A C 1
ATOM 2337 O O . SER A 1 286 ? 2.222 -30.966 85.847 1.00 49.88 286 SER A O 1
ATOM 2339 N N . GLN A 1 287 ? 3.080 -29.214 86.935 1.00 44.91 287 GLN A N 1
ATOM 2340 C CA . GLN A 1 287 ? 4.254 -29.057 86.073 1.00 44.91 287 GLN A CA 1
ATOM 2341 C C . GLN A 1 287 ? 5.483 -29.844 86.568 1.00 44.91 287 GLN A C 1
ATOM 2343 O O . GLN A 1 287 ? 6.589 -29.326 86.574 1.00 44.91 287 GLN A O 1
ATOM 2348 N N . ASN A 1 288 ? 5.298 -31.105 86.976 1.00 48.81 288 ASN A N 1
ATOM 2349 C CA . ASN A 1 288 ? 6.411 -32.022 87.285 1.00 48.81 288 ASN A CA 1
ATOM 2350 C C . ASN A 1 288 ? 6.364 -33.355 86.514 1.00 48.81 288 ASN A C 1
ATOM 2352 O O . ASN A 1 288 ? 7.152 -34.249 86.810 1.00 48.81 288 ASN A O 1
ATOM 2356 N N . GLN A 1 289 ? 5.477 -33.532 85.523 1.00 48.22 289 GLN A N 1
ATOM 2357 C CA . GLN A 1 289 ? 5.387 -34.818 84.802 1.00 48.22 289 GLN A CA 1
ATOM 2358 C C . GLN A 1 289 ? 5.282 -34.777 83.274 1.00 48.22 289 GLN A C 1
ATOM 2360 O O . GLN A 1 289 ? 5.196 -35.840 82.663 1.00 48.22 289 GLN A O 1
ATOM 2365 N N . LEU A 1 290 ? 5.345 -33.619 82.613 1.00 48.31 290 LEU A N 1
ATOM 2366 C CA . LEU A 1 290 ? 5.098 -33.571 81.164 1.00 48.31 290 LEU A CA 1
ATOM 2367 C C . LEU A 1 290 ? 6.194 -32.890 80.337 1.00 48.31 290 LEU A C 1
ATOM 2369 O O . LEU A 1 290 ? 5.919 -32.351 79.272 1.00 48.31 290 LEU A O 1
ATOM 2373 N N . GLU A 1 291 ? 7.447 -32.950 80.787 1.00 47.25 291 GLU A N 1
ATOM 2374 C CA . GLU A 1 291 ? 8.583 -32.367 80.056 1.00 47.25 291 GLU A CA 1
ATOM 2375 C C . GLU A 1 291 ? 9.257 -33.328 79.051 1.00 47.25 291 GLU A C 1
ATOM 2377 O O . GLU A 1 291 ? 10.260 -32.989 78.438 1.00 47.25 291 GLU A O 1
ATOM 2382 N N . THR A 1 292 ? 8.710 -34.526 78.805 1.00 52.72 292 THR A N 1
ATOM 2383 C CA . THR A 1 292 ? 9.384 -35.548 77.968 1.00 52.72 292 THR A CA 1
ATOM 2384 C C . THR A 1 292 ? 8.671 -35.955 76.676 1.00 52.72 292 THR A C 1
ATOM 2386 O O . THR A 1 292 ? 9.149 -36.861 75.998 1.00 52.72 292 THR A O 1
ATOM 2389 N N . ARG A 1 293 ? 7.563 -35.314 76.261 1.00 51.94 293 ARG A N 1
ATOM 2390 C CA . ARG A 1 293 ? 6.805 -35.782 75.070 1.00 51.94 293 ARG A CA 1
ATOM 2391 C C . ARG A 1 293 ? 6.550 -34.795 73.927 1.00 51.94 293 ARG A C 1
ATOM 2393 O O . ARG A 1 293 ? 6.030 -35.231 72.906 1.00 51.94 293 ARG A O 1
ATOM 2400 N N . ILE A 1 294 ? 6.926 -33.518 74.024 1.00 52.72 294 ILE A N 1
ATOM 2401 C CA . ILE A 1 294 ? 6.543 -32.522 72.993 1.00 52.72 294 ILE A CA 1
ATOM 2402 C C . ILE A 1 294 ? 7.665 -32.223 71.972 1.00 52.72 294 ILE A C 1
ATOM 2404 O O . ILE A 1 294 ? 7.414 -31.639 70.921 1.00 52.72 294 ILE A O 1
ATOM 2408 N N . PHE A 1 295 ? 8.886 -32.725 72.178 1.00 52.34 295 PHE A N 1
ATOM 2409 C CA . PHE A 1 295 ? 10.016 -32.410 71.293 1.00 52.34 295 PHE A CA 1
ATOM 2410 C C . PHE A 1 295 ? 10.019 -32.998 69.855 1.00 52.34 295 PHE A C 1
ATOM 2412 O O . PHE A 1 295 ? 10.698 -32.399 69.022 1.00 52.34 295 PHE A O 1
ATOM 2419 N N . PRO A 1 296 ? 9.282 -34.065 69.460 1.00 53.34 296 PRO A N 1
ATOM 2420 C CA . PRO A 1 296 ? 9.394 -34.577 68.086 1.00 53.34 296 PRO A CA 1
ATOM 2421 C C . PRO A 1 296 ? 8.376 -33.989 67.087 1.00 53.34 296 PRO A C 1
ATOM 2423 O O . PRO A 1 296 ? 8.514 -34.202 65.886 1.00 53.34 296 PRO A O 1
ATOM 2426 N N . LEU A 1 297 ? 7.352 -33.246 67.529 1.00 51.69 297 LEU A N 1
ATOM 2427 C CA . LEU A 1 297 ? 6.264 -32.794 66.641 1.00 51.69 297 LEU A CA 1
ATOM 2428 C C . LEU A 1 297 ? 6.581 -31.491 65.886 1.00 51.69 297 LEU A C 1
ATOM 2430 O O . LEU A 1 297 ? 6.104 -31.300 64.768 1.00 51.69 297 LEU A O 1
ATOM 2434 N N . ALA A 1 298 ? 7.439 -30.633 66.447 1.00 55.97 298 ALA A N 1
ATOM 2435 C CA . ALA A 1 298 ? 7.863 -29.392 65.795 1.00 55.97 298 ALA A CA 1
ATOM 2436 C C . ALA A 1 298 ? 8.738 -29.657 64.552 1.00 55.97 298 ALA A C 1
ATOM 2438 O O . ALA A 1 298 ? 8.536 -29.031 63.515 1.00 55.97 298 ALA A O 1
ATOM 2439 N N . GLN A 1 299 ? 9.622 -30.662 64.596 1.00 57.09 299 GLN A N 1
ATOM 2440 C CA . GLN A 1 299 ? 10.463 -31.016 63.442 1.00 57.09 299 GLN A CA 1
ATOM 2441 C C . GLN A 1 299 ? 9.674 -31.628 62.270 1.00 57.09 299 GLN A C 1
ATOM 2443 O O . GLN A 1 299 ? 10.059 -31.459 61.114 1.00 57.09 299 GLN A O 1
ATOM 2448 N N . VAL A 1 300 ? 8.541 -32.291 62.531 1.00 58.22 300 VAL A N 1
ATOM 2449 C CA . VAL A 1 300 ? 7.704 -32.888 61.471 1.00 58.22 300 VAL A CA 1
ATOM 2450 C C . VAL A 1 300 ? 6.878 -31.829 60.727 1.00 58.22 300 VAL A C 1
ATOM 2452 O O . VAL A 1 300 ? 6.602 -31.982 59.535 1.00 58.22 300 VAL A O 1
ATOM 2455 N N . LEU A 1 301 ? 6.508 -30.730 61.392 1.00 55.47 301 LEU A N 1
ATOM 2456 C CA . LEU A 1 301 ? 5.728 -29.654 60.774 1.00 55.47 301 LEU A CA 1
ATOM 2457 C C . LEU A 1 301 ? 6.592 -28.691 59.945 1.00 55.47 301 LEU A C 1
ATOM 2459 O O . LEU A 1 301 ? 6.135 -28.240 58.894 1.00 55.47 301 LEU A O 1
ATOM 2463 N N . GLU A 1 302 ? 7.847 -28.450 60.339 1.00 59.19 302 GLU A N 1
ATOM 2464 C CA . GLU A 1 302 ? 8.791 -27.640 59.550 1.00 59.19 302 GLU A CA 1
ATOM 2465 C C . GLU A 1 302 ? 9.127 -28.323 58.205 1.00 59.19 302 GLU A C 1
ATOM 2467 O O . GLU A 1 302 ? 9.105 -27.689 57.151 1.00 59.19 302 GLU A O 1
ATOM 2472 N N . SER A 1 303 ? 9.310 -29.653 58.207 1.00 55.44 303 SER A N 1
ATOM 2473 C CA . SER A 1 303 ? 9.627 -30.437 56.999 1.00 55.44 303 SER A CA 1
ATOM 2474 C C . SER A 1 303 ? 8.498 -30.446 55.951 1.00 55.44 303 SER A C 1
ATOM 2476 O O . SER A 1 303 ? 8.763 -30.461 54.748 1.00 55.44 303 SER A O 1
ATOM 2478 N N . ARG A 1 304 ? 7.224 -30.367 56.367 1.00 57.22 304 ARG A N 1
ATOM 2479 C CA . ARG A 1 304 ? 6.083 -30.311 55.430 1.00 57.22 304 ARG A CA 1
ATOM 2480 C C . ARG A 1 304 ? 5.893 -28.948 54.762 1.00 57.22 304 ARG A C 1
ATOM 2482 O O . ARG A 1 304 ? 5.278 -28.889 53.697 1.00 57.22 304 ARG A O 1
ATOM 2489 N N . ARG A 1 305 ? 6.395 -27.864 55.362 1.00 55.09 305 ARG A N 1
ATOM 2490 C CA . ARG A 1 305 ? 6.221 -26.498 54.843 1.00 55.09 305 ARG A CA 1
ATOM 2491 C C . ARG A 1 305 ? 7.121 -26.220 53.636 1.00 55.09 305 ARG A C 1
ATOM 2493 O O . ARG A 1 305 ? 6.652 -25.646 52.656 1.00 55.09 305 ARG A O 1
ATOM 2500 N N . GLU A 1 306 ? 8.361 -26.698 53.675 1.00 58.94 306 GLU A N 1
ATOM 2501 C CA . GLU A 1 306 ? 9.324 -26.605 52.565 1.00 58.94 306 GLU A CA 1
ATOM 2502 C C . GLU A 1 306 ? 8.844 -27.388 51.325 1.00 58.94 306 GLU A C 1
ATOM 2504 O O . GLU A 1 306 ? 8.924 -26.908 50.194 1.00 58.94 306 GLU A O 1
ATOM 2509 N N . LEU A 1 307 ? 8.229 -28.558 51.537 1.00 61.41 307 LEU A N 1
ATOM 2510 C CA . LEU A 1 307 ? 7.759 -29.437 50.457 1.00 61.41 307 LEU A CA 1
ATOM 2511 C C . LEU A 1 307 ? 6.556 -28.857 49.685 1.00 61.41 307 LEU A C 1
ATOM 2513 O O . LEU A 1 307 ? 6.409 -29.097 48.487 1.00 61.41 307 LEU A O 1
ATOM 2517 N N . TRP A 1 308 ? 5.721 -28.046 50.342 1.00 56.78 308 TRP A N 1
ATOM 2518 C CA . TRP A 1 308 ? 4.574 -27.382 49.708 1.00 56.78 308 TRP A CA 1
ATOM 2519 C C . TRP A 1 308 ? 4.952 -26.109 48.941 1.00 56.78 308 TRP A C 1
ATOM 2521 O O . TRP A 1 308 ? 4.343 -25.808 47.914 1.00 56.78 308 TRP A O 1
ATOM 2531 N N . LEU A 1 309 ? 5.956 -25.362 49.407 1.00 58.72 309 LEU A N 1
ATOM 2532 C CA . LEU A 1 309 ? 6.396 -24.129 48.745 1.00 58.72 309 LEU A CA 1
ATOM 2533 C C . LEU A 1 309 ? 7.219 -24.420 47.478 1.00 58.72 309 LEU A C 1
ATOM 2535 O O . LEU A 1 309 ? 7.034 -23.736 46.471 1.00 58.72 309 LEU A O 1
ATOM 2539 N N . GLY A 1 310 ? 8.037 -25.480 47.477 1.00 61.19 310 GLY A N 1
ATOM 2540 C CA . GLY A 1 310 ? 8.802 -25.898 46.295 1.00 61.19 310 GLY A CA 1
ATOM 2541 C C . GLY A 1 310 ? 7.939 -26.448 45.150 1.00 61.19 310 GLY A C 1
ATOM 2542 O O . GLY A 1 310 ? 8.165 -26.110 43.985 1.00 61.19 310 GLY A O 1
ATOM 2543 N N . ALA A 1 311 ? 6.906 -27.238 45.469 1.00 59.97 311 ALA A N 1
ATOM 2544 C CA . ALA A 1 311 ? 6.023 -27.850 44.469 1.00 59.97 311 ALA A CA 1
ATOM 2545 C C . ALA A 1 311 ? 5.121 -26.824 43.756 1.00 59.97 311 ALA A C 1
ATOM 2547 O O . ALA A 1 311 ? 4.850 -26.942 42.561 1.00 59.97 311 ALA A O 1
ATOM 2548 N N . ASN A 1 312 ? 4.685 -25.779 44.466 1.00 62.53 312 ASN A N 1
ATOM 2549 C CA . ASN A 1 312 ? 3.811 -24.758 43.884 1.00 62.53 312 ASN A CA 1
ATOM 2550 C C . ASN A 1 312 ? 4.572 -23.777 42.976 1.00 62.53 312 ASN A C 1
ATOM 2552 O O . ASN A 1 312 ? 4.006 -23.248 42.019 1.00 62.53 312 ASN A O 1
ATOM 2556 N N . TYR A 1 313 ? 5.860 -23.540 43.245 1.00 57.91 313 TYR A N 1
ATOM 2557 C CA . TYR A 1 313 ? 6.675 -22.634 42.433 1.00 57.91 313 TYR A CA 1
ATOM 2558 C C . TYR A 1 313 ? 7.060 -23.257 41.080 1.00 57.91 313 TYR A C 1
ATOM 2560 O O . TYR A 1 313 ? 6.988 -22.595 40.045 1.00 57.91 313 TYR A O 1
ATOM 2568 N N . THR A 1 314 ? 7.377 -24.555 41.063 1.00 65.75 314 THR A N 1
ATOM 2569 C CA . THR A 1 314 ? 7.712 -25.302 39.836 1.00 65.75 314 THR A CA 1
ATOM 2570 C C . THR A 1 314 ? 6.496 -25.542 38.941 1.00 65.75 314 THR A C 1
ATOM 2572 O O . THR A 1 314 ? 6.586 -25.346 37.729 1.00 65.75 314 THR A O 1
ATOM 2575 N N . ALA A 1 315 ? 5.328 -25.856 39.512 1.00 68.56 315 ALA A N 1
ATOM 2576 C CA . ALA A 1 315 ? 4.090 -25.988 38.739 1.00 68.56 315 ALA A CA 1
ATOM 2577 C C . ALA A 1 315 ? 3.708 -24.680 38.017 1.00 68.56 315 ALA A C 1
ATOM 2579 O O . ALA A 1 315 ? 3.260 -24.701 36.870 1.00 68.56 315 ALA A O 1
ATOM 2580 N N . LYS A 1 316 ? 3.941 -23.528 38.661 1.00 69.44 316 LYS A N 1
ATOM 2581 C CA . LYS A 1 316 ? 3.626 -22.217 38.085 1.00 69.44 316 LYS A CA 1
ATOM 2582 C C . LYS A 1 316 ? 4.593 -21.815 36.967 1.00 69.44 316 LYS A C 1
ATOM 2584 O O . LYS A 1 316 ? 4.151 -21.219 35.990 1.00 69.44 316 LYS A O 1
ATOM 2589 N N . GLN A 1 317 ? 5.878 -22.165 37.068 1.00 69.81 317 GLN A N 1
ATOM 2590 C CA . GLN A 1 317 ? 6.836 -21.911 35.985 1.00 69.81 317 GLN A CA 1
ATOM 2591 C C . GLN A 1 317 ? 6.606 -22.812 34.766 1.00 69.81 317 GLN A C 1
ATOM 2593 O O . GLN A 1 317 ? 6.650 -22.316 33.641 1.00 69.81 317 GLN A O 1
ATOM 2598 N N . ASN A 1 318 ? 6.260 -24.086 34.967 1.00 72.75 318 ASN A N 1
ATOM 2599 C CA . ASN A 1 318 ? 5.954 -24.992 33.855 1.00 72.75 318 ASN A CA 1
ATOM 2600 C C . ASN A 1 318 ? 4.688 -24.568 33.092 1.00 72.75 318 ASN A C 1
ATOM 2602 O O . ASN A 1 318 ? 4.679 -24.607 31.866 1.00 72.75 318 ASN A O 1
ATOM 2606 N N . ALA A 1 319 ? 3.658 -24.076 33.792 1.00 69.94 319 ALA A N 1
ATOM 2607 C CA . ALA A 1 319 ? 2.447 -23.554 33.152 1.00 69.94 319 ALA A CA 1
ATOM 2608 C C . ALA A 1 319 ? 2.712 -22.289 32.310 1.00 69.94 319 ALA A C 1
ATOM 2610 O O . ALA A 1 319 ? 2.104 -22.106 31.257 1.00 69.94 319 ALA A O 1
ATOM 2611 N N . ILE A 1 320 ? 3.635 -21.427 32.751 1.00 66.38 320 ILE A N 1
ATOM 2612 C CA . ILE A 1 320 ? 4.044 -20.237 31.991 1.00 66.38 320 ILE A CA 1
ATOM 2613 C C . ILE A 1 320 ? 4.862 -20.652 30.758 1.00 66.38 320 ILE A C 1
ATOM 2615 O O . ILE A 1 320 ? 4.589 -20.167 29.663 1.00 66.38 320 ILE A O 1
ATOM 2619 N N . ALA A 1 321 ? 5.800 -21.593 30.897 1.00 64.69 321 ALA A N 1
ATOM 2620 C CA . ALA A 1 321 ? 6.585 -22.103 29.772 1.00 64.69 321 ALA A CA 1
ATOM 2621 C C . ALA A 1 321 ? 5.718 -22.813 28.711 1.00 64.69 321 ALA A C 1
ATOM 2623 O O . ALA A 1 321 ? 5.913 -22.589 27.517 1.00 64.69 321 ALA A O 1
ATOM 2624 N N . GLU A 1 322 ? 4.714 -23.601 29.115 1.00 72.62 322 GLU A N 1
ATOM 2625 C CA . GLU A 1 322 ? 3.755 -24.214 28.181 1.00 72.62 322 GLU A CA 1
ATOM 2626 C C . GLU A 1 322 ? 2.878 -23.176 27.470 1.00 72.62 322 GLU A C 1
ATOM 2628 O O . GLU A 1 322 ? 2.610 -23.313 26.274 1.00 72.62 322 GLU A O 1
ATOM 2633 N N . ALA A 1 323 ? 2.440 -22.128 28.178 1.00 62.50 323 ALA A N 1
ATOM 2634 C CA . ALA A 1 323 ? 1.636 -21.064 27.585 1.00 62.50 323 ALA A CA 1
ATOM 2635 C C . ALA A 1 323 ? 2.421 -20.292 26.513 1.00 62.50 323 ALA A C 1
ATOM 2637 O O . ALA A 1 323 ? 1.879 -20.021 25.444 1.00 62.50 323 ALA A O 1
ATOM 2638 N N . PHE A 1 324 ? 3.704 -20.002 26.754 1.00 59.78 324 PHE A N 1
ATOM 2639 C CA . PHE A 1 324 ? 4.558 -19.348 25.760 1.00 59.78 324 PHE A CA 1
ATOM 2640 C C . PHE A 1 324 ? 4.975 -20.291 24.620 1.00 59.78 324 PHE A C 1
ATOM 2642 O O . PHE A 1 324 ? 4.987 -19.869 23.467 1.00 59.78 324 PHE A O 1
ATOM 2649 N N . GLY A 1 325 ? 5.220 -21.579 24.884 1.00 55.19 325 GLY A N 1
ATOM 2650 C CA . GLY A 1 325 ? 5.560 -22.559 23.843 1.00 55.19 325 GLY A CA 1
ATOM 2651 C C . GLY A 1 325 ? 4.432 -22.819 22.833 1.00 55.19 325 GLY A C 1
ATOM 2652 O O . GLY A 1 325 ? 4.696 -23.027 21.649 1.00 55.19 325 GLY A O 1
ATOM 2653 N N . ARG A 1 326 ? 3.162 -22.743 23.256 1.00 53.34 326 ARG A N 1
ATOM 2654 C CA . ARG A 1 326 ? 2.010 -22.922 22.350 1.00 53.34 326 ARG A CA 1
ATOM 2655 C C . ARG A 1 326 ? 1.749 -21.725 21.435 1.00 53.34 326 ARG A C 1
ATOM 2657 O O . ARG A 1 326 ? 1.163 -21.916 20.375 1.00 53.34 326 ARG A O 1
ATOM 2664 N N . VAL A 1 327 ? 2.208 -20.525 21.796 1.00 53.12 327 VAL A N 1
ATOM 2665 C CA . VAL A 1 327 ? 2.053 -19.320 20.958 1.00 53.12 327 VAL A CA 1
ATOM 2666 C C . VAL A 1 327 ? 3.019 -19.327 19.765 1.00 53.12 327 VAL A C 1
ATOM 2668 O O . VAL A 1 327 ? 2.701 -18.749 18.731 1.00 53.12 327 VAL A O 1
ATOM 2671 N N . TYR A 1 328 ? 4.136 -20.060 19.847 1.00 45.75 328 TYR A N 1
ATOM 2672 C CA . TYR A 1 328 ? 5.143 -20.132 18.777 1.00 45.75 328 TYR A CA 1
ATOM 2673 C C . TYR A 1 328 ? 5.155 -21.452 17.978 1.00 45.75 328 TYR A C 1
ATOM 2675 O O . TYR A 1 328 ? 5.954 -21.595 17.060 1.00 45.75 328 TYR A O 1
ATOM 2683 N N . SER A 1 329 ? 4.267 -22.410 18.275 1.00 39.88 329 SER A N 1
ATOM 2684 C CA . SER A 1 329 ? 4.234 -23.737 17.623 1.00 39.88 329 SER A CA 1
ATOM 2685 C C . SER A 1 329 ? 3.018 -23.965 16.708 1.00 39.88 329 SER A C 1
ATOM 2687 O O . SER A 1 329 ? 2.728 -25.107 16.337 1.00 39.88 329 SER A O 1
ATOM 2689 N N . ALA A 1 330 ? 2.294 -22.919 16.310 1.00 42.16 330 ALA A N 1
ATOM 2690 C CA . ALA A 1 330 ? 1.261 -23.040 15.281 1.00 42.16 330 ALA A CA 1
ATOM 2691 C C . ALA A 1 330 ? 1.912 -23.118 13.887 1.00 42.16 330 ALA A C 1
ATOM 2693 O O . ALA A 1 330 ? 1.858 -22.178 13.101 1.00 42.16 330 ALA A O 1
ATOM 2694 N N . ASN A 1 331 ? 2.567 -24.246 13.609 1.00 38.59 331 ASN A N 1
ATOM 2695 C CA . ASN A 1 331 ? 3.064 -24.598 12.288 1.00 38.59 331 ASN A CA 1
ATOM 2696 C C . ASN A 1 331 ? 1.857 -25.076 11.452 1.00 38.59 331 ASN A C 1
ATOM 2698 O O . ASN A 1 331 ? 1.228 -26.069 11.838 1.00 38.59 331 ASN A O 1
ATOM 2702 N N . PRO A 1 332 ? 1.463 -24.389 10.364 1.00 42.47 332 PRO A N 1
ATOM 2703 C CA . PRO A 1 332 ? 0.380 -24.855 9.516 1.00 42.47 332 PRO A CA 1
ATOM 2704 C C . PRO A 1 332 ? 0.808 -26.141 8.809 1.00 42.47 332 PRO A C 1
ATOM 2706 O O . PRO A 1 332 ? 1.904 -26.271 8.268 1.00 42.47 332 PRO A O 1
ATOM 2709 N N . THR A 1 333 ? -0.078 -27.122 8.878 1.00 38.97 333 THR A N 1
ATOM 2710 C CA . THR A 1 333 ? 0.105 -28.473 8.369 1.00 38.97 333 THR A CA 1
ATOM 2711 C C . THR A 1 333 ? 0.358 -28.428 6.863 1.00 38.97 333 THR A C 1
ATOM 2713 O O . THR A 1 333 ? -0.419 -27.855 6.102 1.00 38.97 333 THR A O 1
ATOM 2716 N N . SER A 1 334 ? 1.459 -29.052 6.454 1.00 36.25 334 SER A N 1
ATOM 2717 C CA . SER A 1 334 ? 1.864 -29.276 5.072 1.00 36.25 334 SER A CA 1
ATOM 2718 C C . SER A 1 334 ? 0.810 -30.097 4.330 1.00 36.25 334 SER A C 1
ATOM 2720 O O . SER A 1 334 ? 0.557 -31.256 4.675 1.00 36.25 334 SER A O 1
ATOM 2722 N N . VAL A 1 335 ? 0.225 -29.509 3.290 1.00 41.09 335 VAL A N 1
ATOM 2723 C CA . VAL A 1 335 ? -0.516 -30.235 2.258 1.00 41.09 335 VAL A CA 1
ATOM 2724 C C . VAL A 1 335 ? 0.507 -30.975 1.394 1.00 41.09 335 VAL A C 1
ATOM 2726 O O . VAL A 1 335 ? 1.387 -30.366 0.793 1.00 41.09 335 VAL A O 1
ATOM 2729 N N . ASN A 1 336 ? 0.404 -32.305 1.387 1.00 40.28 336 ASN A N 1
ATOM 2730 C CA . ASN A 1 336 ? 1.144 -33.192 0.496 1.00 40.28 336 ASN A CA 1
ATOM 2731 C C . ASN A 1 336 ? 0.754 -32.903 -0.956 1.00 40.28 336 ASN A C 1
ATOM 2733 O O . ASN A 1 336 ? -0.363 -33.233 -1.356 1.00 40.28 336 ASN A O 1
ATOM 2737 N N . GLU A 1 337 ? 1.687 -32.390 -1.753 1.00 36.22 337 GLU A N 1
ATOM 2738 C CA . GLU A 1 337 ? 1.567 -32.413 -3.205 1.00 36.22 337 GLU A CA 1
ATOM 2739 C C . GLU A 1 337 ? 2.756 -33.141 -3.836 1.00 36.22 337 GLU A C 1
ATOM 2741 O O . GLU A 1 337 ? 3.908 -33.055 -3.416 1.00 36.22 337 GLU A O 1
ATOM 2746 N N . LYS A 1 338 ? 2.384 -33.985 -4.789 1.00 34.38 338 LYS A N 1
ATOM 2747 C CA . LYS A 1 338 ? 3.132 -35.078 -5.392 1.00 34.38 338 LYS A CA 1
ATOM 2748 C C . LYS A 1 338 ? 4.147 -34.518 -6.388 1.00 34.38 338 LYS A C 1
ATOM 2750 O O . LYS A 1 338 ? 3.762 -33.882 -7.363 1.00 34.38 338 LYS A O 1
ATOM 2755 N N . THR A 1 339 ? 5.423 -34.823 -6.198 1.00 35.47 339 THR A N 1
ATOM 2756 C CA . THR A 1 339 ? 6.479 -34.607 -7.194 1.00 35.47 339 THR A CA 1
ATOM 2757 C C . THR A 1 339 ? 6.315 -35.559 -8.383 1.00 35.47 339 THR A C 1
ATOM 2759 O O . THR A 1 339 ? 6.021 -36.743 -8.180 1.00 35.47 339 THR A O 1
ATOM 2762 N N . PRO A 1 340 ? 6.625 -35.110 -9.610 1.00 47.66 340 PRO A N 1
ATOM 2763 C CA . PRO A 1 340 ? 7.202 -35.974 -10.622 1.00 47.66 340 PRO A CA 1
ATOM 2764 C C . PRO A 1 340 ? 8.660 -35.594 -10.917 1.00 47.66 340 PRO A C 1
ATOM 2766 O O . PRO A 1 340 ? 9.054 -34.431 -10.914 1.00 47.66 340 PRO A O 1
ATOM 2769 N N . ASN A 1 341 ? 9.441 -36.644 -11.160 1.00 40.69 341 ASN A N 1
ATOM 2770 C CA . ASN A 1 341 ? 10.844 -36.656 -11.559 1.00 40.69 341 ASN A CA 1
ATOM 2771 C C . ASN A 1 341 ? 11.126 -35.752 -12.764 1.00 40.69 341 ASN A C 1
ATOM 2773 O O . ASN A 1 341 ? 10.389 -35.843 -13.742 1.00 40.69 341 ASN A O 1
ATOM 2777 N N . THR A 1 342 ? 12.261 -35.046 -12.782 1.00 35.25 342 THR A N 1
ATOM 2778 C CA . THR A 1 342 ? 13.065 -34.861 -14.006 1.00 35.25 342 THR A CA 1
ATOM 2779 C C . THR A 1 342 ? 14.530 -34.572 -13.652 1.00 35.25 342 THR A C 1
ATOM 2781 O O . THR A 1 342 ? 14.844 -33.585 -13.001 1.00 35.25 342 THR A O 1
ATOM 2784 N N . GLU A 1 343 ? 15.358 -35.545 -14.028 1.00 33.56 343 GLU A N 1
ATOM 2785 C CA . GLU A 1 343 ? 16.707 -35.519 -14.611 1.00 33.56 343 GLU A CA 1
ATOM 2786 C C . GLU A 1 343 ? 17.764 -34.474 -14.216 1.00 33.56 343 GLU A C 1
ATOM 2788 O O . GLU A 1 343 ? 17.576 -33.263 -14.182 1.00 33.56 343 GLU A O 1
ATOM 2793 N N . ALA A 1 344 ? 18.950 -35.044 -14.009 1.00 37.25 344 ALA A N 1
ATOM 2794 C CA . ALA A 1 344 ? 20.231 -34.413 -13.785 1.00 37.25 344 ALA A CA 1
ATOM 2795 C C . ALA A 1 344 ? 20.771 -33.714 -15.039 1.00 37.25 344 ALA A C 1
ATOM 2797 O O . ALA A 1 344 ? 20.731 -34.291 -16.124 1.00 37.25 344 ALA A O 1
ATOM 2798 N N . VAL A 1 345 ? 21.402 -32.551 -14.855 1.00 38.12 345 VAL A N 1
ATOM 2799 C CA . VAL A 1 345 ? 22.471 -32.067 -15.736 1.00 38.12 345 VAL A CA 1
ATOM 2800 C C . VAL A 1 345 ? 23.597 -31.474 -14.890 1.00 38.12 345 VAL A C 1
ATOM 2802 O O . VAL A 1 345 ? 23.394 -30.887 -13.830 1.00 38.12 345 VAL A O 1
ATOM 2805 N N . ASP A 1 346 ? 24.785 -31.750 -15.399 1.00 33.72 346 ASP A N 1
ATOM 2806 C CA . ASP A 1 346 ? 26.128 -31.681 -14.861 1.00 33.72 346 ASP A CA 1
ATOM 2807 C C . ASP A 1 346 ? 26.720 -30.258 -14.788 1.00 33.72 346 ASP A C 1
ATOM 2809 O O . ASP A 1 346 ? 26.418 -29.405 -15.616 1.00 33.72 346 ASP A O 1
ATOM 2813 N N . GLN A 1 347 ? 27.646 -30.108 -13.834 1.00 31.92 347 GLN A N 1
ATOM 2814 C CA . GLN A 1 347 ? 28.918 -29.363 -13.874 1.00 31.92 347 GLN A CA 1
ATOM 2815 C C . GLN A 1 347 ? 29.006 -27.885 -14.296 1.00 31.92 347 GLN A C 1
ATOM 2817 O O . GLN A 1 347 ? 28.651 -27.474 -15.394 1.00 31.92 347 GLN A O 1
ATOM 2822 N N . GLY A 1 348 ? 29.735 -27.121 -13.470 1.00 29.38 348 GLY A N 1
ATOM 2823 C CA . GLY A 1 348 ? 30.336 -25.857 -13.894 1.00 29.38 348 GLY A CA 1
ATOM 2824 C C . GLY A 1 348 ? 30.964 -25.037 -12.771 1.00 29.38 348 GLY A C 1
ATOM 2825 O O . GLY A 1 348 ? 30.557 -23.906 -12.540 1.00 29.38 348 GLY A O 1
ATOM 2826 N N . ALA A 1 349 ? 31.939 -25.602 -12.058 1.00 34.47 349 ALA A N 1
ATOM 2827 C CA . ALA A 1 349 ? 32.792 -24.852 -11.141 1.00 34.47 349 ALA A CA 1
ATOM 2828 C C . ALA A 1 349 ? 33.738 -23.925 -11.919 1.00 34.47 349 ALA A C 1
ATOM 2830 O O . ALA A 1 349 ? 34.413 -24.394 -12.834 1.00 34.47 349 ALA A O 1
ATOM 2831 N N . GLN A 1 350 ? 33.873 -22.663 -11.503 1.00 33.19 350 GLN A N 1
ATOM 2832 C CA . GLN A 1 350 ? 35.100 -21.902 -11.732 1.00 33.19 350 GLN A CA 1
ATOM 2833 C C . GLN A 1 350 ? 35.321 -20.839 -10.652 1.00 33.19 350 GLN A C 1
ATOM 2835 O O . GLN A 1 350 ? 34.475 -19.996 -10.370 1.00 33.19 350 GLN A O 1
ATOM 2840 N N . ASN A 1 351 ? 36.501 -20.952 -10.048 1.00 33.81 351 ASN A N 1
ATOM 2841 C CA . ASN A 1 351 ? 37.124 -20.038 -9.106 1.00 33.81 351 ASN A CA 1
ATOM 2842 C C . ASN A 1 351 ? 37.427 -18.695 -9.775 1.00 33.81 351 ASN A C 1
ATOM 2844 O O . ASN A 1 351 ? 37.867 -18.686 -10.925 1.00 33.81 351 ASN A O 1
ATOM 2848 N N . THR A 1 352 ? 37.382 -17.588 -9.032 1.00 32.81 352 THR A N 1
ATOM 2849 C CA . THR A 1 352 ? 38.371 -16.518 -9.234 1.00 32.81 352 THR A CA 1
ATOM 2850 C C . THR A 1 352 ? 38.674 -15.809 -7.917 1.00 32.81 352 THR A C 1
ATOM 2852 O O . THR A 1 352 ? 37.786 -15.374 -7.188 1.00 32.81 352 THR A O 1
ATOM 2855 N N . GLU A 1 353 ? 39.968 -15.773 -7.626 1.00 29.47 353 GLU A N 1
ATOM 2856 C CA . GLU A 1 353 ? 40.647 -15.141 -6.505 1.00 29.47 353 GLU A CA 1
ATOM 2857 C C . GLU A 1 353 ? 40.702 -13.607 -6.621 1.00 29.47 353 GLU A C 1
ATOM 2859 O O . GLU A 1 353 ? 40.825 -13.056 -7.711 1.00 29.47 353 GLU A O 1
ATOM 2864 N N . LEU A 1 354 ? 40.673 -12.966 -5.447 1.00 30.86 354 LEU A N 1
ATOM 2865 C CA . LEU A 1 354 ? 41.500 -11.839 -4.987 1.00 30.86 354 LEU A CA 1
ATOM 2866 C C . LEU A 1 354 ? 41.982 -10.774 -5.998 1.00 30.86 354 LEU A C 1
ATOM 2868 O O . LEU A 1 354 ? 42.799 -11.036 -6.874 1.00 30.86 354 LEU A O 1
ATOM 2872 N N . SER A 1 355 ? 41.754 -9.502 -5.656 1.00 29.27 355 SER A N 1
ATOM 2873 C CA . SER A 1 355 ? 42.872 -8.607 -5.295 1.00 29.27 355 SER A CA 1
ATOM 2874 C C . SER A 1 355 ? 42.384 -7.290 -4.688 1.00 29.27 355 SER A C 1
ATOM 2876 O O . SER A 1 355 ? 41.644 -6.513 -5.280 1.00 29.27 355 SER A O 1
ATOM 2878 N N . ILE A 1 356 ? 42.856 -7.055 -3.467 1.00 33.00 356 ILE A N 1
ATOM 2879 C CA . ILE A 1 356 ? 42.845 -5.780 -2.758 1.00 33.00 356 ILE A CA 1
ATOM 2880 C C . ILE A 1 356 ? 43.989 -4.937 -3.333 1.00 33.00 356 ILE A C 1
ATOM 2882 O O . ILE A 1 356 ? 45.105 -5.434 -3.489 1.00 33.00 356 ILE A O 1
ATOM 2886 N N . SER A 1 357 ? 43.758 -3.652 -3.588 1.00 31.44 357 SER A N 1
ATOM 2887 C CA . SER A 1 357 ? 44.841 -2.668 -3.662 1.00 31.44 357 SER A CA 1
ATOM 2888 C C . SER A 1 357 ? 44.363 -1.326 -3.133 1.00 31.44 357 SER A C 1
ATOM 2890 O O . SER A 1 357 ? 43.540 -0.642 -3.732 1.00 31.44 357 SER A O 1
ATOM 2892 N N . ALA A 1 358 ? 44.900 -0.990 -1.964 1.00 33.69 358 ALA A N 1
ATOM 2893 C CA . ALA A 1 358 ? 44.893 0.340 -1.394 1.00 33.69 358 ALA A CA 1
ATOM 2894 C C . ALA A 1 358 ? 45.920 1.213 -2.129 1.00 33.69 358 ALA A C 1
ATOM 2896 O O . ALA A 1 358 ? 47.025 0.760 -2.422 1.00 33.69 358 ALA A O 1
ATOM 2897 N N . SER A 1 359 ? 45.579 2.477 -2.363 1.00 31.33 359 SER A N 1
ATOM 2898 C CA . SER A 1 359 ? 46.551 3.521 -2.678 1.00 31.33 359 SER A CA 1
ATOM 2899 C C . SER A 1 359 ? 46.048 4.858 -2.144 1.00 31.33 359 SER A C 1
ATOM 2901 O O . SER A 1 359 ? 45.125 5.458 -2.689 1.00 31.33 359 SER A O 1
ATOM 2903 N N . GLN A 1 360 ? 46.677 5.300 -1.056 1.00 33.25 360 GLN A N 1
ATOM 2904 C CA . GLN A 1 360 ? 46.727 6.689 -0.604 1.00 33.25 360 GLN A CA 1
ATOM 2905 C C . GLN A 1 360 ? 47.506 7.552 -1.608 1.00 33.25 360 GLN A C 1
ATOM 2907 O O . GLN A 1 360 ? 48.481 7.072 -2.177 1.00 33.25 360 GLN A O 1
ATOM 2912 N N . ALA A 1 361 ? 47.118 8.822 -1.743 1.00 32.59 361 ALA A N 1
ATOM 2913 C CA . ALA A 1 361 ? 47.990 9.998 -1.911 1.00 32.59 361 ALA A CA 1
ATOM 2914 C C . ALA A 1 361 ? 47.068 11.226 -2.062 1.00 32.59 361 ALA A C 1
ATOM 2916 O O . ALA A 1 361 ? 46.214 11.263 -2.938 1.00 32.59 361 ALA A O 1
ATOM 2917 N N . GLU A 1 362 ? 46.977 12.079 -1.046 1.00 31.59 362 GLU A N 1
ATOM 2918 C CA . GLU A 1 362 ? 47.765 13.314 -0.884 1.00 31.59 362 GLU A CA 1
ATOM 2919 C C . GLU A 1 362 ? 47.169 14.528 -1.627 1.00 31.59 362 GLU A C 1
ATOM 2921 O O . GLU A 1 362 ? 47.145 14.626 -2.849 1.00 31.59 362 GLU A O 1
ATOM 2926 N N . GLN A 1 363 ? 46.683 15.461 -0.804 1.00 37.88 363 GLN A N 1
ATOM 2927 C CA . GLN A 1 363 ? 46.461 16.888 -1.067 1.00 37.88 363 GLN A CA 1
ATOM 2928 C C . GLN A 1 363 ? 47.719 17.557 -1.671 1.00 37.88 363 GLN A C 1
ATOM 2930 O O . GLN A 1 363 ? 48.816 17.077 -1.383 1.00 37.88 363 GLN A O 1
ATOM 2935 N N . PRO A 1 364 ? 47.625 18.684 -2.424 1.00 47.00 364 PRO A N 1
ATOM 2936 C CA . PRO A 1 364 ? 47.112 19.945 -1.864 1.00 47.00 364 PRO A CA 1
ATOM 2937 C C . PRO A 1 364 ? 46.374 20.904 -2.828 1.00 47.00 364 PRO A C 1
ATOM 2939 O O . PRO A 1 364 ? 46.501 20.849 -4.047 1.00 47.00 364 PRO A O 1
ATOM 2942 N N . GLY A 1 365 ? 45.617 21.843 -2.239 1.00 34.25 365 GLY A N 1
ATOM 2943 C CA . GLY A 1 365 ? 45.260 23.117 -2.889 1.00 34.25 365 GLY A CA 1
ATOM 2944 C C . GLY A 1 365 ? 46.502 24.013 -3.096 1.00 34.25 365 GLY A C 1
ATOM 2945 O O . GLY A 1 365 ? 47.601 23.562 -2.777 1.00 34.25 365 GLY A O 1
ATOM 2946 N N . PRO A 1 366 ? 46.395 25.288 -3.539 1.00 50.16 366 PRO A N 1
ATOM 2947 C CA . PRO A 1 366 ? 45.236 26.174 -3.380 1.00 50.16 366 PRO A CA 1
ATOM 2948 C C . PRO A 1 366 ? 44.912 27.092 -4.587 1.00 50.16 366 PRO A C 1
ATOM 2950 O O . PRO A 1 366 ? 45.728 27.322 -5.470 1.00 50.16 366 PRO A O 1
ATOM 2953 N N . GLY A 1 367 ? 43.754 27.753 -4.495 1.00 32.31 367 GLY A N 1
ATOM 2954 C CA . GLY A 1 367 ? 43.613 29.167 -4.858 1.00 32.31 367 GLY A CA 1
ATOM 2955 C C . GLY A 1 367 ? 43.311 29.513 -6.318 1.00 32.31 367 GLY A C 1
ATOM 2956 O O . GLY A 1 367 ? 43.930 29.013 -7.246 1.00 32.31 367 GLY A O 1
ATOM 2957 N N . GLY A 1 368 ? 42.420 30.492 -6.496 1.00 32.62 368 GLY A N 1
ATOM 2958 C CA . GLY A 1 368 ? 42.484 31.372 -7.661 1.00 32.62 368 GLY A CA 1
ATOM 2959 C C . GLY A 1 368 ? 41.166 31.644 -8.372 1.00 32.62 368 GLY A C 1
ATOM 2960 O O . GLY A 1 368 ? 40.783 30.934 -9.288 1.00 32.62 368 GLY A O 1
ATOM 2961 N N . THR A 1 369 ? 40.590 32.797 -8.029 1.00 37.09 369 THR A N 1
ATOM 2962 C CA . THR A 1 369 ? 40.007 33.769 -8.974 1.00 37.09 369 THR A CA 1
ATOM 2963 C C . THR A 1 369 ? 38.749 33.395 -9.765 1.00 37.09 369 THR A C 1
ATOM 2965 O O . THR A 1 369 ? 38.782 32.916 -10.892 1.00 37.09 369 THR A O 1
ATOM 2968 N N . SER A 1 370 ? 37.629 33.840 -9.190 1.00 42.53 370 SER A N 1
ATOM 2969 C CA . SER A 1 370 ? 36.476 34.425 -9.882 1.00 42.53 370 SER A CA 1
ATOM 2970 C C . SER A 1 370 ? 36.896 35.311 -11.063 1.00 42.53 370 SER A C 1
ATOM 2972 O O . SER A 1 370 ? 37.544 36.341 -10.866 1.00 42.53 370 SER A O 1
ATOM 2974 N N . SER A 1 371 ? 36.436 34.971 -12.265 1.00 39.41 371 SER A N 1
ATOM 2975 C CA . SER A 1 371 ? 36.253 35.934 -13.352 1.00 39.41 371 SER A CA 1
ATOM 2976 C C . SER A 1 371 ? 35.079 35.507 -14.238 1.00 39.41 371 SER A C 1
ATOM 2978 O O . SER A 1 371 ? 35.077 34.436 -14.837 1.00 39.41 371 SER A O 1
ATOM 2980 N N . HIS A 1 372 ? 34.048 36.352 -14.265 1.00 47.38 372 HIS A N 1
ATOM 2981 C CA . HIS A 1 372 ? 32.982 36.336 -15.263 1.00 47.38 372 HIS A CA 1
ATOM 2982 C C . HIS A 1 372 ? 33.554 36.661 -16.649 1.00 47.38 372 HIS A C 1
ATOM 2984 O O . HIS A 1 372 ? 34.377 37.572 -16.770 1.00 47.38 372 HIS A O 1
ATOM 2990 N N . PRO A 1 373 ? 33.018 36.026 -17.699 1.00 51.91 373 PRO A N 1
ATOM 2991 C CA . PRO A 1 373 ? 32.748 36.747 -18.938 1.00 51.91 373 PRO A CA 1
ATOM 2992 C C . PRO A 1 373 ? 31.304 36.531 -19.442 1.00 51.91 373 PRO A C 1
ATOM 2994 O O . PRO A 1 373 ? 30.550 35.754 -18.850 1.00 51.91 373 PRO A O 1
ATOM 2997 N N . PRO A 1 374 ? 30.877 37.312 -20.453 1.00 49.69 374 PRO A N 1
ATOM 2998 C CA . PRO A 1 374 ? 29.520 37.820 -20.550 1.00 49.69 374 PRO A CA 1
ATOM 2999 C C . PRO A 1 374 ? 28.571 36.962 -21.386 1.00 49.69 374 PRO A C 1
ATOM 3001 O O . PRO A 1 374 ? 28.962 36.169 -22.235 1.00 49.69 374 PRO A O 1
ATOM 3004 N N . SER A 1 375 ? 27.293 37.219 -21.129 1.00 45.16 375 SER A N 1
ATOM 3005 C CA . SER A 1 375 ? 26.115 36.854 -21.907 1.00 45.16 375 SER A CA 1
ATOM 3006 C C . SER A 1 375 ? 26.293 37.102 -23.406 1.00 45.16 375 SER A C 1
ATOM 3008 O O . SER A 1 375 ? 26.417 38.247 -23.844 1.00 45.16 375 SER A O 1
ATOM 3010 N N . GLU A 1 376 ? 26.252 36.012 -24.171 1.00 37.53 376 GLU A N 1
ATOM 3011 C CA . GLU A 1 376 ? 26.240 36.004 -25.628 1.00 37.53 376 GLU A CA 1
ATOM 3012 C C . GLU A 1 376 ? 24.791 35.880 -26.127 1.00 37.53 376 GLU A C 1
ATOM 3014 O O . GLU A 1 376 ? 24.053 34.942 -25.815 1.00 37.53 376 GLU A O 1
ATOM 3019 N N . GLU A 1 377 ? 24.379 36.903 -26.866 1.00 43.47 377 GLU A N 1
ATOM 3020 C CA . GLU A 1 377 ? 23.076 37.102 -27.484 1.00 43.47 377 GLU A CA 1
ATOM 3021 C C . GLU A 1 377 ? 22.875 36.097 -28.630 1.00 43.47 377 GLU A C 1
ATOM 3023 O O . GLU A 1 377 ? 23.455 36.221 -29.709 1.00 43.47 377 GLU A O 1
ATOM 3028 N N . ARG A 1 378 ? 22.060 35.060 -28.399 1.00 37.09 378 ARG A N 1
ATOM 3029 C CA . ARG A 1 378 ? 21.783 34.028 -29.406 1.00 37.09 378 ARG A CA 1
ATOM 3030 C C . ARG A 1 378 ? 20.567 34.402 -30.252 1.00 37.09 378 ARG A C 1
ATOM 3032 O O . ARG A 1 378 ? 19.422 34.259 -29.830 1.00 37.09 378 ARG A O 1
ATOM 3039 N N . GLN A 1 379 ? 20.845 34.832 -31.480 1.00 38.72 379 GLN A N 1
ATOM 3040 C CA . GLN A 1 379 ? 19.879 34.962 -32.569 1.00 38.72 379 GLN A CA 1
ATOM 3041 C C . GLN A 1 379 ? 19.163 33.623 -32.831 1.00 38.72 379 GLN A C 1
ATOM 3043 O O . GLN A 1 379 ? 19.801 32.589 -33.038 1.00 38.72 379 GLN A O 1
ATOM 3048 N N . GLN A 1 380 ? 17.828 33.648 -32.847 1.00 42.53 380 GLN A N 1
ATOM 3049 C CA . GLN A 1 380 ? 16.980 32.552 -33.322 1.00 42.53 380 GLN A CA 1
ATOM 3050 C C . GLN A 1 380 ? 16.924 32.548 -34.857 1.00 42.53 380 GLN A C 1
ATOM 3052 O O . GLN A 1 380 ? 16.491 33.542 -35.444 1.00 42.53 380 GLN A O 1
ATOM 3057 N N . PRO A 1 381 ? 17.231 31.428 -35.534 1.00 43.47 381 PRO A N 1
ATOM 3058 C CA . PRO A 1 381 ? 16.778 31.216 -36.895 1.00 43.47 381 PRO A CA 1
ATOM 3059 C C . PRO A 1 381 ? 15.410 30.524 -36.895 1.00 43.47 381 PRO A C 1
ATOM 3061 O O . PRO A 1 381 ? 15.249 29.380 -36.467 1.00 43.47 381 PRO A O 1
ATOM 3064 N N . SER A 1 382 ? 14.433 31.250 -37.436 1.00 45.41 382 SER A N 1
ATOM 3065 C CA . SER A 1 382 ? 13.183 30.739 -37.998 1.00 45.41 382 SER A CA 1
ATOM 3066 C C . SER A 1 382 ? 13.446 29.514 -38.886 1.00 45.41 382 SER A C 1
ATOM 3068 O O . SER A 1 382 ? 14.174 29.605 -39.876 1.00 45.41 382 SER A O 1
ATOM 3070 N N . LYS A 1 383 ? 12.850 28.365 -38.543 1.00 40.75 383 LYS A N 1
ATOM 3071 C CA . LYS A 1 383 ? 12.749 27.206 -39.438 1.00 40.75 383 LYS A CA 1
ATOM 3072 C C . LYS A 1 383 ? 11.286 26.842 -39.660 1.00 40.75 383 LYS A C 1
ATOM 3074 O O . LYS A 1 383 ? 10.559 26.443 -38.755 1.00 40.75 383 LYS A O 1
ATOM 3079 N N . SER A 1 384 ? 10.906 27.004 -40.919 1.00 42.19 384 SER A N 1
ATOM 3080 C CA . SER A 1 384 ? 9.677 26.587 -41.579 1.00 42.19 384 SER A CA 1
ATOM 3081 C C . SER A 1 384 ? 9.375 25.097 -41.390 1.00 42.19 384 SER A C 1
ATOM 3083 O O . SER A 1 384 ? 10.232 24.250 -41.648 1.00 42.19 384 SER A O 1
ATOM 3085 N N . LYS A 1 385 ? 8.127 24.783 -41.025 1.00 41.78 385 LYS A N 1
ATOM 3086 C CA . LYS A 1 385 ? 7.534 23.440 -41.127 1.00 41.78 385 LYS A CA 1
ATOM 3087 C C . LYS A 1 385 ? 7.322 23.057 -42.600 1.00 41.78 385 LYS A C 1
ATOM 3089 O O . LYS A 1 385 ? 6.722 23.855 -43.320 1.00 41.78 385 LYS A O 1
ATOM 3094 N N . PRO A 1 386 ? 7.687 21.844 -43.043 1.00 42.91 386 PRO A N 1
ATOM 3095 C CA . PRO A 1 386 ? 7.078 21.241 -44.216 1.00 42.91 386 PRO A CA 1
ATOM 3096 C C . PRO A 1 386 ? 5.780 20.524 -43.819 1.00 42.91 386 PRO A C 1
ATOM 3098 O O . PRO A 1 386 ? 5.713 19.821 -42.810 1.00 42.91 386 PRO A O 1
ATOM 3101 N N . ALA A 1 387 ? 4.738 20.734 -44.620 1.00 37.69 387 ALA A N 1
ATOM 3102 C CA . ALA A 1 387 ? 3.491 19.992 -44.550 1.00 37.69 387 ALA A CA 1
ATOM 3103 C C . ALA A 1 387 ? 3.722 18.563 -45.060 1.00 37.69 387 ALA A C 1
ATOM 3105 O O . ALA A 1 387 ? 4.188 18.372 -46.182 1.00 37.69 387 ALA A O 1
ATOM 3106 N N . VAL A 1 388 ? 3.390 17.570 -44.237 1.00 39.31 388 VAL A N 1
ATOM 3107 C CA . VAL A 1 388 ? 3.310 16.165 -44.646 1.00 39.31 388 VAL A CA 1
ATOM 3108 C C . VAL A 1 388 ? 1.842 15.863 -44.914 1.00 39.31 388 VAL A C 1
ATOM 3110 O O . VAL A 1 388 ? 1.016 15.865 -44.005 1.00 39.31 388 VAL A O 1
ATOM 3113 N N . SER A 1 389 ? 1.520 15.656 -46.187 1.00 38.59 389 SER A N 1
ATOM 3114 C CA . SER A 1 389 ? 0.241 15.133 -46.654 1.00 38.59 389 SER A CA 1
ATOM 3115 C C . SER A 1 389 ? 0.196 13.624 -46.417 1.00 38.59 389 SER A C 1
ATOM 3117 O O . SER A 1 389 ? 1.010 12.893 -46.982 1.00 38.59 389 SER A O 1
ATOM 3119 N N . VAL A 1 390 ? -0.757 13.159 -45.612 1.00 40.59 390 VAL A N 1
ATOM 3120 C CA . VAL A 1 390 ? -1.063 11.733 -45.454 1.00 40.59 390 VAL A CA 1
ATOM 3121 C C . VAL A 1 390 ? -2.238 11.401 -46.367 1.00 40.59 390 VAL A C 1
ATOM 3123 O O . VAL A 1 390 ? -3.340 11.909 -46.183 1.00 40.59 390 VAL A O 1
ATOM 3126 N N . SER A 1 391 ? -1.982 10.569 -47.373 1.00 41.72 391 SER A N 1
ATOM 3127 C CA . SER A 1 391 ? -2.998 9.917 -48.198 1.00 41.72 391 SER A CA 1
ATOM 3128 C C . SER A 1 391 ? -3.465 8.635 -47.509 1.00 41.72 391 SER A C 1
ATOM 3130 O O . SER A 1 391 ? -2.650 7.751 -47.246 1.00 41.72 391 SER A O 1
ATOM 3132 N N . ILE A 1 392 ? -4.764 8.538 -47.237 1.00 43.97 392 ILE A N 1
ATOM 3133 C CA . ILE A 1 392 ? -5.432 7.322 -46.759 1.00 43.97 392 ILE A CA 1
ATOM 3134 C C . ILE A 1 392 ? -5.892 6.529 -47.994 1.00 43.97 392 ILE A C 1
ATOM 3136 O O . ILE A 1 392 ? -6.523 7.134 -48.863 1.00 43.97 392 ILE A O 1
ATOM 3140 N N . PRO A 1 393 ? -5.597 5.223 -48.115 1.00 45.31 393 PRO A N 1
ATOM 3141 C CA . PRO A 1 393 ? -6.271 4.367 -49.077 1.00 45.31 393 PRO A CA 1
ATOM 3142 C C . PRO A 1 393 ? -7.563 3.803 -48.473 1.00 45.31 393 PRO A C 1
ATOM 3144 O O . PRO A 1 393 ? -7.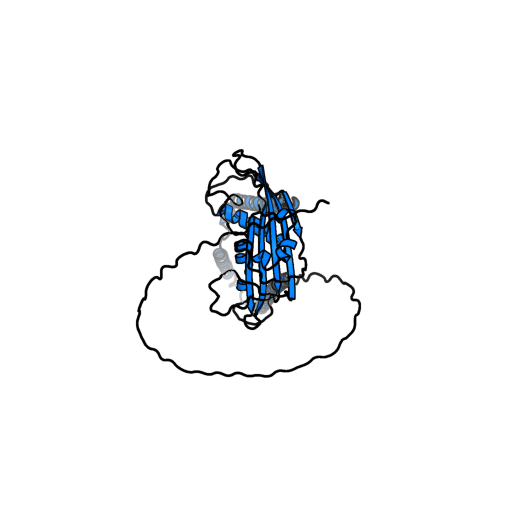570 3.326 -47.339 1.00 45.31 393 PRO A O 1
ATOM 3147 N N . ASP A 1 394 ? -8.636 3.860 -49.258 1.00 47.94 394 ASP A N 1
ATOM 3148 C CA . ASP A 1 394 ? -9.922 3.220 -48.978 1.00 47.94 394 ASP A CA 1
ATOM 3149 C C . ASP A 1 394 ? -9.772 1.694 -48.881 1.00 47.94 394 ASP A C 1
ATOM 3151 O O . ASP A 1 394 ? -9.379 1.070 -49.871 1.00 47.94 394 ASP A O 1
ATOM 3155 N N . ILE A 1 395 ? -10.141 1.114 -47.729 1.00 45.69 395 ILE A N 1
ATOM 3156 C CA . ILE A 1 395 ? -10.741 -0.229 -47.580 1.00 45.69 395 ILE A CA 1
ATOM 3157 C C . ILE A 1 395 ? -11.762 -0.182 -46.444 1.00 45.69 395 ILE A C 1
ATOM 3159 O O . ILE A 1 395 ? -11.368 0.219 -45.324 1.00 45.69 395 ILE A O 1
#

Nearest PDB structures (foldseek):
  8jto-assembly1_A  TM=2.771E-01  e=1.445E+00  Burkholderia pseudomallei

Foldseek 3Di:
DPDKDKDWKAWDWWWFALDQPDPQPRVCNRTVVVVVPDDPVQPDPVKDKFKDKAADDDLVLQFGQKMKMKIKIKDFPPVVPDDLDQDWGKIKMKIKMKMFGRFHADDDDPVVVVPPRRGGDGTITPIMIMIMMIDIDIDGDDSDLDCLDQPPSHPDCPRLRVVVCVVLPPVVQPDPPPPPPPDDRDDDHNVSRVVSVVVVSVVRNVVRPPDDPDPPPDPPPPPPCDVVVVVVVVVVVVVVVVVVVVVVVVCVVCVPVCVPPDPDPVSVVVVVVVVVVVVVVVCPVPPPPPPPPDPPPVVVVVVVVVVVVVVVVVVVVVVVVVVVVVVPPPDPDDDDDDDDDDDDDDDDDDDDDDDDDDDDDDDDDDDDDDDDDDDDDDDDDDDDDDDDDDDDDDD

Organism: NCBI:txid1690606

pLDDT: mean 70.73, std 21.69, range [29.27, 98.12]

Mean predicted aligned error: 18.87 Å